Protein AF-A0AAV7P098-F1 (afdb_monomer_lite)

Foldseek 3Di:
DDDDDDDDDDDDDDDDDDDDDDDDDDDPDDDDPCPDDDDPDDDPDDDDDDDDADLPLCLLAPDDPDQLLVVLCLLCVVQFKDAFDQVFWFFFKAQADNFKFAFFDDPLLTGQWIKGAAAQFIEIEGRALVCLQDPNCLSNNVSLVCSRLVPVLFEEEEAPVNVNNCVSCVVVVNHYDHDDDDLRGQEYEEELQAQPCQVVLNVSRNVYHGYYYYHHCLVVCVVVPPDWQCAPRSSNSNCVSRRMGGGNHTDGGDMGGTDNSVCRLVRDHQSVVVSVLCVVLSPDPDPDDQDSCQLVNLVSLLNLLSHDPVPDPSSVSVNVSLVVSLVVDPQDDDDPVDHDDSRDSNVSSLSNLQSCVVPDVPCPPRDPEDEQPDPPDADLCCCLPPDLPDPGQWYWYDDQAAIEIEGSVVVNVDSDSPVVVVVVLVVLVVVCVVVVHDSRDPGHWYWYWDDDPPDDDDTDTDTDPDDDD

Structure (mmCIF, N/CA/C/O backbone):
data_AF-A0AAV7P098-F1
#
_entry.id   AF-A0AAV7P098-F1
#
loop_
_atom_site.group_PDB
_atom_site.id
_atom_site.type_symbol
_atom_site.label_atom_id
_atom_site.label_alt_id
_atom_site.label_comp_id
_atom_site.label_asym_id
_atom_site.label_entity_id
_atom_site.label_seq_id
_atom_site.pdbx_PDB_ins_code
_atom_site.Cartn_x
_atom_site.Cartn_y
_atom_site.Cartn_z
_atom_site.occupancy
_atom_site.B_iso_or_equiv
_atom_site.auth_seq_id
_atom_site.auth_comp_id
_atom_site.auth_asym_id
_atom_site.auth_atom_id
_atom_site.pdbx_PDB_model_num
ATOM 1 N N . MET A 1 1 ? -58.964 -26.001 -49.464 1.00 35.19 1 MET A N 1
ATOM 2 C CA . MET A 1 1 ? -58.446 -27.229 -50.106 1.00 35.19 1 MET A CA 1
ATOM 3 C C . MET A 1 1 ? -57.205 -27.634 -49.317 1.00 35.19 1 MET A C 1
ATOM 5 O O . MET A 1 1 ? -56.147 -27.099 -49.581 1.00 35.19 1 MET A O 1
ATOM 9 N N . ASP A 1 2 ? -57.292 -28.229 -48.131 1.00 25.94 2 ASP A N 1
ATOM 10 C CA . ASP A 1 2 ? -57.952 -29.467 -47.683 1.00 25.94 2 ASP A CA 1
ATOM 11 C C . ASP A 1 2 ? -57.042 -30.715 -47.809 1.00 25.94 2 ASP A C 1
ATOM 13 O O . ASP A 1 2 ? -56.507 -30.971 -48.884 1.00 25.94 2 ASP A O 1
ATOM 17 N N . LYS A 1 3 ? -56.972 -31.476 -46.693 1.00 26.67 3 LYS A N 1
ATOM 18 C CA . LYS A 1 3 ? -56.428 -32.849 -46.455 1.00 26.67 3 LYS A CA 1
ATOM 19 C C . LYS A 1 3 ? -54.899 -32.981 -46.203 1.00 26.67 3 LYS A C 1
ATOM 21 O O . LYS A 1 3 ? -54.112 -32.641 -47.070 1.00 26.67 3 LYS A O 1
ATOM 26 N N . ARG A 1 4 ? -54.349 -33.379 -45.024 1.00 22.95 4 ARG A N 1
ATOM 27 C CA . ARG A 1 4 ? -54.588 -34.521 -44.071 1.00 22.95 4 ARG A CA 1
ATOM 28 C C . ARG A 1 4 ? -54.627 -35.875 -44.808 1.00 22.95 4 ARG A C 1
ATOM 30 O O . ARG A 1 4 ? -55.299 -35.965 -45.814 1.00 22.95 4 ARG A O 1
ATOM 37 N N . ALA A 1 5 ? -54.048 -37.004 -44.393 1.00 25.39 5 ALA A N 1
ATOM 38 C CA . ALA A 1 5 ? -53.440 -37.510 -43.160 1.00 25.39 5 ALA A CA 1
ATOM 39 C C . ALA A 1 5 ? -52.842 -38.915 -43.459 1.00 25.39 5 ALA A C 1
ATOM 41 O O . ALA A 1 5 ? -53.202 -39.493 -44.479 1.00 25.39 5 ALA A O 1
ATOM 42 N N . SER A 1 6 ? -52.051 -39.500 -42.540 1.00 23.94 6 SER A N 1
ATOM 43 C CA . SER A 1 6 ? -52.050 -40.948 -42.173 1.00 23.94 6 SER A CA 1
ATOM 44 C C . SER A 1 6 ? -50.864 -41.248 -41.228 1.00 23.94 6 SER A C 1
ATOM 46 O O . SER A 1 6 ? -49.728 -41.299 -41.678 1.00 23.94 6 SER A O 1
ATOM 48 N N . LYS A 1 7 ? -50.998 -41.212 -39.890 1.00 23.92 7 LYS A N 1
ATOM 49 C CA . LYS A 1 7 ? -51.326 -42.328 -38.959 1.00 23.92 7 LYS A CA 1
ATOM 50 C C . LYS A 1 7 ? -50.634 -43.680 -39.249 1.00 23.92 7 LYS A C 1
ATOM 52 O O . LYS A 1 7 ? -51.023 -44.352 -40.193 1.00 23.92 7 LYS A O 1
ATOM 57 N N . LYS A 1 8 ? -49.801 -44.170 -38.312 1.00 23.88 8 LYS A N 1
ATOM 58 C CA . LYS A 1 8 ? -50.136 -45.259 -37.354 1.00 23.88 8 LYS A CA 1
ATOM 59 C C . LYS A 1 8 ? -48.941 -45.649 -36.458 1.00 23.88 8 LYS A C 1
ATOM 61 O O . LYS A 1 8 ? -47.838 -45.861 -36.937 1.00 23.88 8 LYS A O 1
ATOM 66 N N . VAL A 1 9 ? -49.237 -45.785 -35.165 1.00 25.20 9 VAL A N 1
ATOM 67 C CA . VAL A 1 9 ? -48.465 -46.473 -34.110 1.00 25.20 9 VAL A CA 1
ATOM 68 C C . VAL A 1 9 ? -48.969 -47.923 -34.020 1.00 25.20 9 VAL A C 1
ATOM 70 O O . VAL A 1 9 ? -50.155 -48.148 -34.294 1.00 25.20 9 VAL A O 1
ATOM 73 N N . PRO A 1 10 ? -48.129 -48.886 -33.595 1.00 24.39 10 PRO A N 1
ATOM 74 C CA . PRO A 1 10 ? -48.586 -49.804 -32.543 1.00 24.39 10 PRO A CA 1
ATOM 75 C C . PRO A 1 10 ? -47.535 -50.152 -31.457 1.00 24.39 10 PRO A C 1
ATOM 77 O O . PRO A 1 10 ? -46.373 -50.388 -31.765 1.00 24.39 10 PRO A O 1
ATOM 80 N N . TRP A 1 11 ? -48.016 -50.162 -30.199 1.00 21.64 11 TRP A N 1
ATOM 81 C CA . TRP A 1 11 ? -47.798 -51.087 -29.054 1.00 21.64 11 TRP A CA 1
ATOM 82 C C . TRP A 1 11 ? -46.575 -52.038 -29.099 1.00 21.64 11 TRP A C 1
ATOM 84 O O . TRP A 1 11 ? -46.383 -52.717 -30.094 1.00 21.64 11 TRP A O 1
ATOM 94 N N . GLY A 1 12 ? -45.733 -52.255 -28.080 1.00 21.30 12 GLY A N 1
ATOM 95 C CA . GLY A 1 12 ? -45.821 -52.077 -26.628 1.00 21.30 12 GLY A CA 1
ATOM 96 C C . GLY A 1 12 ? -45.568 -53.426 -25.928 1.00 21.30 12 GLY A C 1
ATOM 97 O O . GLY A 1 12 ? -46.419 -54.290 -26.045 1.00 21.30 12 GLY A O 1
ATOM 98 N N . THR A 1 13 ? -44.458 -53.596 -25.191 1.00 23.89 13 THR A N 1
ATOM 99 C CA . THR A 1 13 ? -44.285 -54.556 -24.067 1.00 23.89 13 THR A CA 1
ATOM 100 C C . THR A 1 13 ? -43.054 -54.156 -23.247 1.00 23.89 13 THR A C 1
ATOM 102 O O . THR A 1 13 ? -41.995 -53.896 -23.813 1.00 23.89 13 THR A O 1
ATOM 105 N N . GLY A 1 14 ? -43.209 -54.052 -21.924 1.00 21.95 14 GLY A N 1
ATOM 106 C CA . GLY A 1 14 ? -42.214 -53.478 -21.016 1.00 21.95 14 GLY A CA 1
ATOM 107 C C . GLY A 1 14 ? -41.149 -54.445 -20.510 1.00 21.95 14 GLY A C 1
ATOM 108 O O . GLY A 1 14 ? -41.253 -55.648 -20.703 1.00 21.95 14 GLY A O 1
ATOM 109 N N . THR A 1 15 ? -40.166 -53.910 -19.783 1.00 24.00 15 THR A N 1
ATOM 110 C CA . THR A 1 15 ? -39.679 -54.447 -18.498 1.00 24.00 15 THR A CA 1
ATOM 111 C C . THR A 1 15 ? -38.892 -53.344 -17.776 1.00 24.00 15 THR A C 1
ATOM 113 O O . THR A 1 15 ? -37.953 -52.778 -18.327 1.00 24.00 15 THR A O 1
ATOM 116 N N . LEU A 1 16 ? -39.286 -53.029 -16.541 1.00 23.70 16 LEU A N 1
ATOM 117 C CA . LEU A 1 16 ? -38.531 -52.204 -15.595 1.00 23.70 16 LEU A CA 1
ATOM 118 C C . LEU A 1 16 ? -37.360 -53.017 -15.030 1.00 23.70 16 LEU A C 1
ATOM 120 O O . LEU A 1 16 ? -37.592 -54.087 -14.472 1.00 23.70 16 LEU A O 1
ATOM 124 N N . ARG A 1 17 ? -36.136 -52.484 -15.094 1.00 23.56 17 ARG A N 1
ATOM 125 C CA . ARG A 1 17 ? -35.043 -52.763 -14.143 1.00 23.56 17 ARG A CA 1
ATOM 126 C C . ARG A 1 17 ? -34.084 -51.576 -14.147 1.00 23.56 17 ARG A C 1
ATOM 128 O O . ARG A 1 17 ? -33.613 -51.160 -15.199 1.00 23.56 17 ARG A O 1
ATOM 135 N N . GLY A 1 18 ? -33.882 -50.999 -12.966 1.00 23.70 18 GLY A N 1
ATOM 136 C CA . GLY A 1 18 ? -33.043 -49.826 -12.761 1.00 23.70 18 GLY A CA 1
ATOM 137 C C . GLY A 1 18 ? -31.551 -50.140 -12.774 1.00 23.70 18 GLY A C 1
ATOM 138 O O . GLY A 1 18 ? -31.154 -51.272 -12.521 1.00 23.70 18 GLY A O 1
ATOM 139 N N . ALA A 1 19 ? -30.758 -49.106 -13.040 1.00 22.58 19 ALA A N 1
ATOM 140 C CA . ALA A 1 19 ? -29.466 -48.821 -12.417 1.00 22.58 19 ALA A CA 1
ATOM 141 C C . ALA A 1 19 ? -28.888 -47.550 -13.065 1.00 22.58 19 ALA A C 1
ATOM 143 O O . ALA A 1 19 ? -28.659 -47.501 -14.269 1.00 22.58 19 ALA A O 1
ATOM 144 N N . THR A 1 20 ? -28.719 -46.519 -12.237 1.00 27.95 20 THR A N 1
ATOM 145 C CA . THR A 1 20 ? -27.642 -45.513 -12.256 1.00 27.95 20 THR A CA 1
ATOM 146 C C . THR A 1 20 ? -26.803 -45.388 -13.538 1.00 27.95 20 THR A C 1
ATOM 148 O O . THR A 1 20 ? -25.913 -46.202 -13.782 1.00 27.95 20 THR A O 1
ATOM 151 N N . GLN A 1 21 ? -26.980 -44.288 -14.275 1.00 25.98 21 GLN A N 1
ATOM 152 C CA . GLN A 1 21 ? -25.959 -43.756 -15.181 1.00 25.98 21 GLN A CA 1
ATOM 153 C C . GLN A 1 21 ? -25.504 -42.385 -14.682 1.00 25.98 21 GLN A C 1
ATOM 155 O O . GLN A 1 21 ? -26.246 -41.407 -14.733 1.00 25.98 21 GLN A O 1
ATOM 160 N N . GLY A 1 22 ? -24.264 -42.342 -14.192 1.00 24.34 22 GLY A N 1
ATOM 161 C CA . GLY A 1 22 ? -23.497 -41.112 -14.090 1.00 24.34 22 GLY A CA 1
ATOM 162 C C . GLY A 1 22 ? -23.136 -40.637 -15.493 1.00 24.34 22 GLY A C 1
ATOM 163 O O . GLY A 1 22 ? -22.565 -41.386 -16.285 1.00 24.34 22 GLY A O 1
ATOM 164 N N . HIS A 1 23 ? -23.475 -39.392 -15.806 1.00 25.80 23 HIS A N 1
ATOM 165 C CA . HIS A 1 23 ? -22.938 -38.722 -16.978 1.00 25.80 23 HIS A CA 1
ATOM 166 C C . HIS A 1 23 ? -21.562 -38.153 -16.640 1.00 25.80 23 HIS A C 1
ATOM 168 O O . HIS A 1 23 ? -21.429 -37.182 -15.901 1.00 25.80 23 HIS A O 1
ATOM 174 N N . GLN A 1 24 ? -20.538 -38.796 -17.203 1.00 23.33 24 GLN A N 1
ATOM 175 C CA . GLN A 1 24 ? -19.223 -38.209 -17.409 1.00 23.33 24 GLN A CA 1
ATOM 176 C C . GLN A 1 24 ? -19.376 -36.964 -18.287 1.00 23.33 24 GLN A C 1
ATOM 178 O O . GLN A 1 24 ? -19.696 -37.060 -19.471 1.00 23.33 24 GLN A O 1
ATOM 183 N N . GLN A 1 25 ? -19.120 -35.799 -17.703 1.00 24.72 25 GLN A N 1
ATOM 184 C CA . GLN A 1 25 ? -18.764 -34.603 -18.446 1.00 24.72 25 GLN A CA 1
ATOM 185 C C . GLN A 1 25 ? -17.234 -34.577 -18.495 1.00 24.72 25 GLN A C 1
ATOM 187 O O . GLN A 1 25 ? -16.566 -34.379 -17.484 1.00 24.72 25 GLN A O 1
ATOM 192 N N . THR 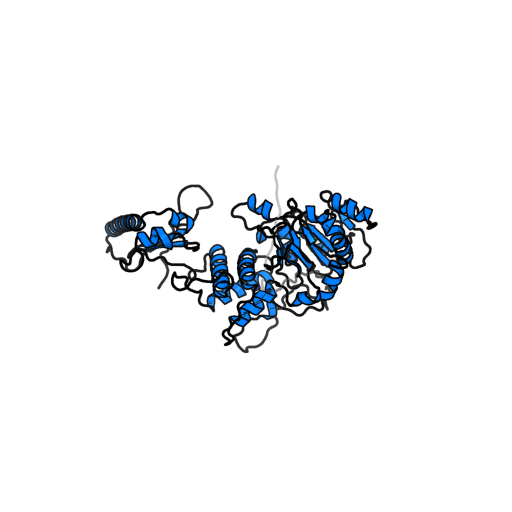A 1 26 ? -16.675 -34.877 -19.663 1.00 22.50 26 THR A N 1
ATOM 193 C CA . THR A 1 26 ? -15.240 -34.790 -19.946 1.00 22.50 26 THR A CA 1
ATOM 194 C C . THR A 1 26 ? -14.783 -33.339 -19.805 1.00 22.50 26 THR A C 1
ATOM 196 O O . THR A 1 26 ? -15.037 -32.518 -20.687 1.00 22.50 26 THR A O 1
ATOM 199 N N . SER A 1 27 ? -14.124 -33.021 -18.690 1.00 23.92 27 SER A N 1
ATOM 200 C CA . SER A 1 27 ? -13.354 -31.794 -18.521 1.00 23.92 27 SER A CA 1
ATOM 201 C C . SER A 1 27 ? -12.023 -31.941 -19.258 1.00 23.92 27 SER A C 1
ATOM 203 O O . SER A 1 27 ? -11.227 -32.841 -18.998 1.00 23.92 27 SER A O 1
ATOM 205 N N . ILE A 1 28 ? -11.770 -31.040 -20.204 1.00 24.34 28 ILE A N 1
ATOM 206 C CA . ILE A 1 28 ? -10.429 -30.810 -20.740 1.00 24.34 28 ILE A CA 1
ATOM 207 C C . ILE A 1 28 ? -9.754 -29.846 -19.760 1.00 24.34 28 ILE A C 1
ATOM 209 O O . ILE A 1 28 ? -9.744 -28.635 -19.957 1.00 24.34 28 ILE A O 1
ATOM 213 N N . LEU A 1 29 ? -9.250 -30.390 -18.653 1.00 24.09 29 LEU A N 1
ATOM 214 C CA . LEU A 1 29 ? -8.223 -29.750 -17.837 1.00 24.09 29 LEU A CA 1
ATOM 215 C C . LEU A 1 29 ? -6.900 -30.399 -18.235 1.00 24.09 29 LEU A C 1
ATOM 217 O O . LEU A 1 29 ? -6.582 -31.511 -17.820 1.00 24.09 29 LEU A O 1
ATOM 221 N N . GLY A 1 30 ? -6.157 -29.715 -19.106 1.00 23.12 30 GLY A N 1
ATOM 222 C CA . GLY A 1 30 ? -4.751 -30.024 -19.324 1.00 23.12 30 GLY A CA 1
ATOM 223 C C . GLY A 1 30 ? -4.017 -29.864 -17.998 1.00 23.12 30 GLY A C 1
ATOM 224 O O . GLY A 1 30 ? -4.078 -28.802 -17.384 1.00 23.12 30 GLY A O 1
ATOM 225 N N . ALA A 1 31 ? -3.393 -30.947 -17.546 1.00 23.06 31 ALA A N 1
ATOM 226 C CA . ALA A 1 31 ? -2.604 -31.005 -16.330 1.00 23.06 31 ALA A CA 1
ATOM 227 C C . ALA A 1 31 ? -1.463 -29.975 -16.385 1.00 23.06 31 ALA A C 1
ATOM 229 O O . ALA A 1 31 ? -0.585 -30.059 -17.244 1.00 23.06 31 ALA A O 1
ATOM 230 N N . TRP A 1 32 ? -1.487 -29.010 -15.468 1.00 25.36 32 TRP A N 1
ATOM 231 C CA . TRP A 1 32 ? -0.362 -28.124 -15.194 1.00 25.36 32 TRP A CA 1
ATOM 232 C C . TRP A 1 32 ? 0.477 -28.771 -14.093 1.00 25.36 32 TRP A C 1
ATOM 234 O O . TRP A 1 32 ? 0.004 -28.975 -12.977 1.00 25.36 32 TRP A O 1
ATOM 244 N N . ASP A 1 33 ? 1.711 -29.141 -14.425 1.00 24.59 33 ASP A N 1
ATOM 245 C CA . ASP A 1 33 ? 2.690 -29.658 -13.469 1.00 24.59 33 ASP A CA 1
ATOM 246 C C . ASP A 1 33 ? 3.272 -28.484 -12.662 1.00 24.59 33 ASP A C 1
ATOM 248 O O . ASP A 1 33 ? 4.293 -27.897 -13.015 1.00 24.59 33 ASP A O 1
ATOM 252 N N . CYS A 1 34 ? 2.568 -28.096 -11.597 1.00 26.19 34 CYS A N 1
ATOM 253 C CA . CYS A 1 34 ? 2.980 -27.071 -10.631 1.00 26.19 34 CYS A CA 1
ATOM 254 C C . CYS A 1 34 ? 3.755 -27.684 -9.451 1.00 26.19 34 CYS A C 1
ATOM 256 O O . CYS A 1 34 ? 3.525 -27.343 -8.289 1.00 26.19 34 CYS A O 1
ATOM 258 N N . ARG A 1 35 ? 4.682 -28.614 -9.711 1.00 23.52 35 ARG A N 1
ATOM 259 C CA . ARG A 1 35 ? 5.576 -29.133 -8.665 1.00 23.52 35 ARG A CA 1
ATOM 260 C C . ARG A 1 35 ? 6.690 -28.133 -8.381 1.00 23.52 35 ARG A C 1
ATOM 262 O O . ARG A 1 35 ? 7.786 -28.202 -8.927 1.00 23.52 35 ARG A O 1
ATOM 269 N N . GLY A 1 36 ? 6.376 -27.212 -7.481 1.00 25.81 36 GLY A N 1
ATOM 270 C CA . GLY A 1 36 ? 7.299 -26.256 -6.892 1.00 25.81 36 GLY A CA 1
ATOM 271 C C . GLY A 1 36 ? 6.813 -24.832 -7.112 1.00 25.81 36 GLY A C 1
ATOM 272 O O . GLY A 1 36 ? 6.583 -24.437 -8.248 1.00 25.81 36 GLY A O 1
ATOM 273 N N . TRP A 1 37 ? 6.772 -24.056 -6.028 1.00 27.06 37 TRP A N 1
ATOM 274 C CA . TRP A 1 37 ? 6.439 -22.625 -5.949 1.00 27.06 37 TRP A CA 1
ATOM 275 C C . TRP A 1 37 ? 4.933 -22.335 -5.833 1.00 27.06 37 TRP A C 1
ATOM 277 O O . TRP A 1 37 ? 4.161 -22.442 -6.779 1.00 27.06 37 TRP A O 1
ATOM 287 N N . ALA A 1 38 ? 4.546 -21.987 -4.602 1.00 25.62 38 ALA A N 1
ATOM 288 C CA . ALA A 1 38 ? 3.180 -21.811 -4.130 1.00 25.62 38 ALA A CA 1
ATOM 289 C C . ALA A 1 38 ? 2.437 -20.688 -4.873 1.00 25.62 38 ALA A C 1
ATOM 291 O O . ALA A 1 38 ? 2.670 -19.502 -4.643 1.00 25.62 38 ALA A O 1
ATOM 292 N N . VAL A 1 39 ? 1.500 -21.087 -5.729 1.00 29.73 39 VAL A N 1
ATOM 293 C CA . VAL A 1 39 ? 0.233 -20.370 -5.897 1.00 29.73 39 VAL A CA 1
ATOM 294 C C . VAL A 1 39 ? -0.590 -20.662 -4.637 1.00 29.73 39 VAL A C 1
ATOM 296 O O . VAL A 1 39 ? -0.458 -21.742 -4.066 1.00 29.73 39 VAL A O 1
ATOM 299 N N . GLU A 1 40 ? -1.365 -19.694 -4.152 1.00 34.31 40 GLU A N 1
ATOM 300 C CA . GLU A 1 40 ? -2.152 -19.775 -2.911 1.00 34.31 40 GLU A CA 1
ATOM 301 C C . GLU A 1 40 ? -3.333 -20.769 -3.051 1.00 34.31 40 GLU A C 1
ATOM 303 O O . GLU A 1 40 ? -4.498 -20.388 -2.990 1.00 34.31 40 GLU A O 1
ATOM 308 N N . GLU A 1 41 ? -3.040 -22.054 -3.268 1.00 28.78 41 GLU A N 1
ATOM 309 C CA . GLU A 1 41 ? -3.990 -23.161 -3.161 1.00 28.78 41 GLU A CA 1
ATOM 310 C C . GLU A 1 41 ? -3.849 -23.806 -1.778 1.00 28.78 41 GLU A C 1
ATOM 312 O O . GLU A 1 41 ? -2.839 -24.418 -1.430 1.00 28.78 41 GLU A O 1
ATOM 317 N N . MET A 1 42 ? -4.886 -23.624 -0.959 1.00 30.95 42 MET A N 1
ATOM 318 C CA . MET A 1 42 ? -5.075 -24.357 0.286 1.00 30.95 42 MET A CA 1
ATOM 319 C C . MET A 1 42 ? -5.539 -25.779 -0.050 1.00 30.95 42 MET A C 1
ATOM 321 O O . MET A 1 42 ? -6.729 -26.001 -0.268 1.00 30.95 42 MET A O 1
ATOM 325 N N . GLU A 1 43 ? -4.633 -26.755 -0.056 1.00 24.47 43 GLU A N 1
ATOM 326 C CA . GLU A 1 43 ? -5.049 -28.145 0.129 1.00 24.47 43 GLU A CA 1
ATOM 327 C C . GLU A 1 43 ? -5.397 -28.353 1.608 1.00 24.47 43 GLU A C 1
ATOM 329 O O . GLU A 1 43 ? -4.555 -28.209 2.499 1.00 24.47 43 GLU A O 1
ATOM 334 N N . ALA A 1 44 ? -6.664 -28.674 1.875 1.00 27.39 44 ALA A N 1
ATOM 335 C CA . ALA A 1 44 ? -7.133 -29.127 3.177 1.00 27.39 44 ALA A CA 1
ATOM 336 C C . ALA A 1 44 ? -6.535 -30.514 3.474 1.00 27.39 44 ALA A C 1
ATOM 338 O O . ALA A 1 44 ? -7.154 -31.548 3.232 1.00 27.39 44 ALA A O 1
ATOM 339 N N . GLY A 1 45 ? -5.298 -30.531 3.966 1.00 23.92 45 GLY A N 1
ATOM 340 C CA . GLY A 1 45 ? -4.660 -31.726 4.499 1.00 23.92 45 GLY A CA 1
ATOM 341 C C . GLY A 1 45 ? -5.305 -32.108 5.827 1.00 23.92 45 GLY A C 1
ATOM 342 O O . GLY A 1 45 ? -5.241 -31.356 6.796 1.00 23.92 45 GLY A O 1
ATOM 343 N N . SER A 1 46 ? -5.927 -33.283 5.872 1.00 28.61 46 SER A N 1
ATOM 344 C CA . SER A 1 46 ? -6.437 -33.898 7.094 1.00 28.61 46 SER A CA 1
ATOM 345 C C . SER A 1 46 ? -5.296 -34.117 8.093 1.00 28.61 46 SER A C 1
ATOM 347 O O . SER A 1 46 ? -4.479 -35.022 7.911 1.00 28.61 46 SER A O 1
ATOM 349 N N . THR A 1 47 ? -5.244 -33.321 9.159 1.00 26.56 47 THR A N 1
ATOM 350 C CA . THR A 1 47 ? -4.424 -33.620 10.336 1.00 26.56 47 THR A CA 1
ATOM 351 C C . THR A 1 47 ? -5.317 -34.103 11.464 1.00 26.56 47 THR A C 1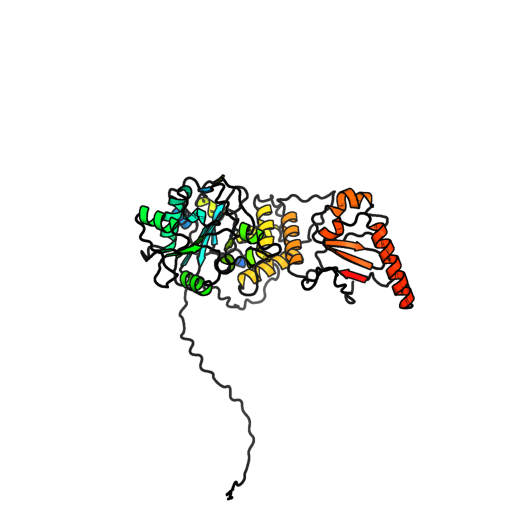
ATOM 353 O O . THR A 1 47 ? -6.230 -33.413 11.909 1.00 26.56 47 THR A O 1
ATOM 356 N N . THR A 1 48 ? -5.025 -35.332 11.864 1.00 26.20 48 THR A N 1
ATOM 357 C CA . THR A 1 48 ? -5.536 -36.085 13.005 1.00 26.20 48 THR A CA 1
ATOM 358 C C . THR A 1 48 ? -5.588 -35.274 14.298 1.00 26.20 48 THR A C 1
ATOM 360 O O . THR A 1 48 ? -4.677 -34.500 14.589 1.00 26.20 48 THR A O 1
ATOM 363 N N . GLU A 1 49 ? -6.647 -35.529 15.065 1.00 32.88 49 GLU A N 1
ATOM 364 C CA . GLU A 1 49 ? -6.942 -35.040 16.413 1.00 32.88 49 GLU A CA 1
ATOM 365 C C . GLU A 1 49 ? -5.699 -34.934 17.315 1.00 32.88 49 GLU A C 1
ATOM 367 O O . GLU A 1 49 ? -4.988 -35.913 17.548 1.00 32.88 49 GLU A O 1
ATOM 372 N N . GLY A 1 50 ? -5.455 -33.730 17.845 1.00 25.80 50 GLY A N 1
ATOM 373 C CA . GLY A 1 50 ? -4.396 -33.462 18.817 1.00 25.80 50 GLY A CA 1
ATOM 374 C C . GLY A 1 50 ? -4.220 -31.971 19.128 1.00 25.80 50 GLY A C 1
ATOM 375 O O . GLY A 1 50 ? -3.536 -31.263 18.400 1.00 25.80 50 GLY A O 1
ATOM 376 N N . SER A 1 51 ? -4.809 -31.535 20.248 1.00 26.64 51 SER A N 1
ATOM 377 C CA . SER A 1 51 ? -4.712 -30.223 20.926 1.00 26.64 51 SER A CA 1
ATOM 378 C C . SER A 1 51 ? -5.327 -28.993 20.235 1.00 26.64 51 SER A C 1
ATOM 380 O O . SER A 1 51 ? -4.658 -28.215 19.556 1.00 26.64 51 SER A O 1
ATOM 382 N N . GLU A 1 52 ? -6.603 -28.746 20.534 1.00 35.56 52 GLU A N 1
ATOM 383 C CA . GLU A 1 52 ? -7.227 -27.422 20.482 1.00 35.56 52 GLU A CA 1
ATOM 384 C C . GLU A 1 52 ? -6.692 -26.556 21.639 1.00 35.56 52 GLU A C 1
ATOM 386 O O . GLU A 1 52 ? -7.128 -26.686 22.779 1.00 35.56 52 GLU A O 1
ATOM 391 N N . SER A 1 53 ? -5.673 -25.731 21.384 1.00 34.75 53 SER A N 1
ATOM 392 C CA . SER A 1 53 ? -5.347 -24.500 22.144 1.00 34.75 53 SER A CA 1
ATOM 393 C C . SER A 1 53 ? -4.041 -23.894 21.624 1.00 34.75 53 SER A C 1
ATOM 395 O O . SER A 1 53 ? -2.978 -23.954 22.236 1.00 34.75 53 SER A O 1
ATOM 397 N N . GLY A 1 54 ? -4.115 -23.287 20.447 1.00 38.62 54 GLY A N 1
ATOM 398 C CA . GLY A 1 54 ? -3.033 -22.467 19.925 1.00 38.62 54 GLY A CA 1
ATOM 399 C C . GLY A 1 54 ? -3.534 -21.707 18.717 1.00 38.62 54 GLY A C 1
ATOM 400 O O . GLY A 1 54 ? -3.724 -22.302 17.661 1.00 38.62 54 GLY A O 1
ATOM 401 N N . LEU A 1 55 ? -3.774 -20.400 18.866 1.00 50.56 55 LEU A N 1
ATOM 402 C CA . LEU A 1 55 ? -3.982 -19.499 17.730 1.00 50.56 55 LEU A CA 1
ATOM 403 C C . LEU A 1 55 ? -2.868 -19.770 16.711 1.00 50.56 55 LEU A C 1
ATOM 405 O O . LEU A 1 55 ? -1.696 -19.502 16.983 1.00 50.56 55 LEU A O 1
ATOM 409 N N . CYS A 1 56 ? -3.215 -20.379 15.575 1.00 48.03 56 CYS A N 1
ATOM 410 C CA . CYS A 1 56 ? -2.236 -20.886 14.620 1.00 48.03 56 CYS A CA 1
ATOM 411 C C . CYS A 1 56 ? -1.496 -19.714 13.953 1.00 48.03 56 CYS A C 1
ATOM 413 O O . CYS A 1 56 ? -1.913 -19.185 12.923 1.00 48.03 56 CYS A O 1
ATOM 415 N N . CYS A 1 57 ? -0.384 -19.289 14.562 1.00 55.72 57 CYS A N 1
ATOM 416 C CA . CYS A 1 57 ? 0.466 -18.189 14.094 1.00 55.72 57 CYS A CA 1
ATOM 417 C C . CYS A 1 57 ? 1.126 -18.482 12.733 1.00 55.72 57 CYS A C 1
ATOM 419 O O . CYS A 1 57 ? 1.627 -17.568 12.079 1.00 55.72 57 CYS A O 1
ATOM 421 N N . THR A 1 58 ? 1.104 -19.739 12.279 1.00 55.47 58 THR A N 1
ATOM 422 C CA . THR A 1 58 ? 1.726 -20.207 11.032 1.00 55.47 58 THR A CA 1
ATOM 423 C C . THR A 1 58 ? 1.182 -19.498 9.785 1.00 55.47 58 THR A C 1
ATOM 425 O O . THR A 1 58 ? 1.918 -19.310 8.823 1.00 55.47 58 THR A O 1
ATOM 428 N N . ILE A 1 59 ? -0.076 -19.035 9.804 1.00 60.12 59 ILE A N 1
ATOM 429 C CA . ILE A 1 59 ? -0.700 -18.300 8.681 1.00 60.12 59 ILE A CA 1
ATOM 430 C C . ILE A 1 59 ? -0.165 -16.854 8.568 1.00 60.12 59 ILE A C 1
ATOM 432 O O . ILE A 1 59 ? -0.195 -16.238 7.497 1.00 60.12 59 ILE A O 1
ATOM 436 N N . LEU A 1 60 ? 0.342 -16.288 9.669 1.00 65.75 60 LEU A N 1
ATOM 437 C CA . LEU A 1 60 ? 0.839 -14.910 9.710 1.00 65.75 60 LEU A CA 1
ATOM 438 C C . LEU A 1 60 ? 2.303 -14.796 9.292 1.00 65.75 60 LEU A C 1
ATOM 440 O O . LEU A 1 60 ? 2.693 -13.793 8.696 1.00 65.75 60 LEU A O 1
ATOM 444 N N . VAL A 1 61 ? 3.113 -15.807 9.600 1.00 69.44 61 VAL A N 1
ATOM 445 C CA . VAL A 1 61 ? 4.546 -15.807 9.306 1.00 69.44 61 VAL A CA 1
ATOM 446 C C . VAL A 1 61 ? 4.923 -17.156 8.707 1.00 69.44 61 VAL A C 1
ATOM 448 O O . VAL A 1 61 ? 4.985 -18.162 9.409 1.00 69.44 61 VAL A O 1
ATOM 451 N N . GLN A 1 62 ? 5.214 -17.163 7.407 1.00 67.06 62 GLN A N 1
ATOM 452 C CA . GLN A 1 62 ? 5.698 -18.338 6.690 1.00 67.06 62 GLN A CA 1
ATOM 453 C C . GLN A 1 62 ? 7.134 -18.102 6.224 1.00 67.06 62 GLN A C 1
ATOM 455 O O . GLN A 1 62 ? 7.468 -17.024 5.733 1.00 67.06 62 GLN A O 1
ATOM 460 N N . ARG A 1 63 ? 7.995 -19.116 6.359 1.00 65.00 63 ARG A N 1
ATOM 4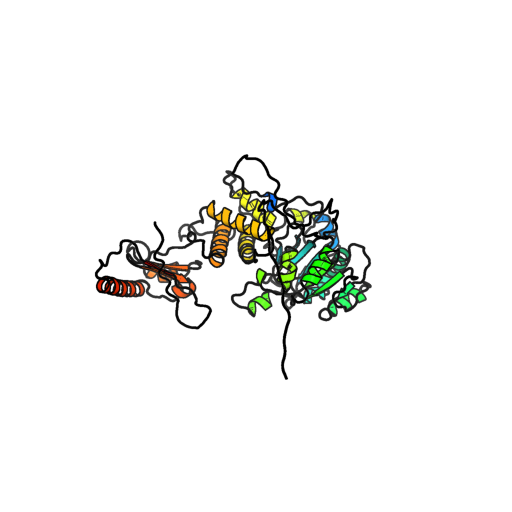61 C CA . ARG A 1 63 ? 9.335 -19.067 5.767 1.00 65.00 63 ARG A CA 1
ATOM 462 C C . ARG A 1 63 ? 9.213 -19.191 4.252 1.00 65.00 63 ARG A C 1
ATOM 464 O O . ARG A 1 63 ? 8.758 -20.213 3.749 1.00 65.00 63 ARG A O 1
ATOM 471 N N . HIS A 1 64 ? 9.658 -18.164 3.548 1.00 71.88 64 HIS A N 1
ATOM 472 C CA . HIS A 1 64 ? 9.863 -18.169 2.106 1.00 71.88 64 HIS A CA 1
ATOM 473 C C . HIS A 1 64 ? 11.367 -18.121 1.811 1.00 71.88 64 HIS A C 1
ATOM 475 O O . HIS A 1 64 ? 12.138 -17.570 2.593 1.00 71.88 64 HIS A O 1
ATOM 481 N N . GLY A 1 65 ? 11.795 -18.667 0.672 1.00 75.00 65 GLY A N 1
ATOM 482 C CA . GLY A 1 65 ? 13.198 -18.619 0.231 1.00 75.00 65 GLY A CA 1
ATOM 483 C C . GLY A 1 65 ? 13.666 -17.249 -0.281 1.00 75.00 65 GLY A C 1
ATOM 484 O O . GLY A 1 65 ? 14.749 -17.161 -0.847 1.00 75.00 65 GLY A O 1
ATOM 485 N N . ILE A 1 66 ? 12.844 -16.203 -0.141 1.00 84.81 66 ILE A N 1
ATOM 486 C CA . ILE A 1 66 ? 13.151 -14.839 -0.594 1.00 84.81 66 ILE A CA 1
ATOM 487 C C . ILE A 1 66 ? 14.029 -14.122 0.431 1.00 84.81 66 ILE A C 1
ATOM 489 O O . ILE A 1 66 ? 13.725 -14.124 1.627 1.00 84.81 66 ILE A O 1
ATOM 493 N N . ASP A 1 67 ? 15.076 -13.470 -0.067 1.00 89.50 67 ASP A N 1
ATOM 494 C CA . ASP A 1 67 ? 16.004 -12.656 0.709 1.00 89.50 67 ASP A CA 1
ATOM 495 C C . ASP A 1 67 ? 15.664 -11.162 0.576 1.00 89.50 67 ASP A C 1
ATOM 497 O O . ASP A 1 67 ? 16.200 -10.442 -0.270 1.00 89.50 67 ASP A O 1
ATOM 501 N N . PHE A 1 68 ? 14.785 -10.681 1.459 1.00 90.56 68 PHE A N 1
ATOM 502 C CA . PHE A 1 68 ? 14.417 -9.264 1.496 1.00 90.56 68 PHE A CA 1
ATOM 503 C C . PHE A 1 68 ? 15.587 -8.336 1.846 1.00 90.56 68 PHE A C 1
ATOM 505 O O . PHE A 1 68 ? 15.534 -7.149 1.526 1.00 90.56 68 PHE A O 1
ATOM 512 N N . ILE A 1 69 ? 16.647 -8.842 2.489 1.00 91.88 69 ILE A N 1
ATOM 513 C CA . ILE A 1 69 ? 17.844 -8.041 2.768 1.00 91.88 69 ILE A CA 1
ATOM 514 C C . ILE A 1 69 ? 18.529 -7.729 1.439 1.00 91.88 69 ILE A C 1
ATOM 516 O O . ILE A 1 69 ? 18.863 -6.576 1.163 1.00 91.88 69 ILE A O 1
ATOM 520 N N . GLN A 1 70 ? 18.711 -8.743 0.592 1.00 93.88 70 GLN A N 1
ATOM 521 C CA . GLN A 1 70 ? 19.298 -8.546 -0.727 1.00 93.88 70 GLN A CA 1
ATOM 522 C C . GLN A 1 70 ? 18.423 -7.652 -1.615 1.00 93.88 70 GLN A C 1
ATOM 524 O O . GLN A 1 70 ? 18.953 -6.784 -2.310 1.00 93.88 70 GLN A O 1
ATOM 529 N N . ASP A 1 71 ? 17.100 -7.796 -1.544 1.00 95.25 71 ASP A N 1
ATOM 530 C CA . ASP A 1 71 ? 16.178 -6.936 -2.290 1.00 95.25 71 ASP A CA 1
ATOM 531 C C . ASP A 1 71 ? 16.281 -5.471 -1.878 1.00 95.25 71 ASP A C 1
ATOM 533 O O . ASP A 1 71 ? 16.393 -4.594 -2.735 1.00 95.25 71 ASP A O 1
ATOM 537 N N . LEU A 1 72 ? 16.313 -5.188 -0.574 1.00 94.94 72 LEU A N 1
ATOM 538 C CA . LEU A 1 72 ? 16.502 -3.825 -0.084 1.00 94.94 72 LEU A CA 1
ATOM 539 C C . LEU A 1 72 ? 17.874 -3.268 -0.449 1.00 94.94 72 LEU A C 1
ATOM 541 O O . LEU A 1 72 ? 17.958 -2.096 -0.808 1.00 94.94 72 LEU A O 1
ATOM 545 N N . ARG A 1 73 ? 18.937 -4.084 -0.426 1.00 95.62 73 ARG A N 1
ATOM 546 C CA . ARG A 1 73 ? 20.257 -3.659 -0.921 1.00 95.62 73 ARG A CA 1
ATOM 547 C C . ARG A 1 73 ? 20.191 -3.237 -2.379 1.00 95.62 73 ARG A C 1
ATOM 549 O O . ARG A 1 73 ? 20.776 -2.219 -2.724 1.00 95.62 73 ARG A O 1
ATOM 556 N N . SER A 1 74 ? 19.480 -3.986 -3.219 1.00 96.75 74 SER A N 1
ATOM 557 C CA . SER A 1 74 ? 19.295 -3.636 -4.627 1.00 96.75 74 SER A CA 1
ATOM 558 C C . SER A 1 74 ? 18.440 -2.381 -4.804 1.00 96.75 74 SER A C 1
ATOM 560 O O . SER A 1 74 ? 18.833 -1.489 -5.546 1.00 96.75 74 SER A O 1
ATOM 562 N N . LEU A 1 75 ? 17.308 -2.275 -4.103 1.00 97.44 75 LEU A N 1
ATOM 563 C CA . LEU A 1 75 ? 16.384 -1.139 -4.209 1.00 97.44 75 LEU A CA 1
ATOM 564 C C . LEU A 1 75 ? 16.994 0.170 -3.681 1.00 97.44 75 LEU A C 1
ATOM 566 O O . LEU A 1 75 ? 16.799 1.232 -4.271 1.00 97.44 75 LEU A O 1
ATOM 570 N N . LEU A 1 76 ? 17.760 0.106 -2.592 1.00 96.75 76 LEU A N 1
ATOM 571 C CA . LEU A 1 76 ? 18.318 1.271 -1.896 1.00 96.75 76 LEU A CA 1
ATOM 572 C C . LEU A 1 76 ? 19.803 1.519 -2.218 1.00 96.75 76 LEU A C 1
ATOM 574 O O . LEU A 1 76 ? 20.424 2.392 -1.611 1.00 96.75 76 LEU A O 1
ATOM 578 N N . ALA A 1 77 ? 20.384 0.797 -3.183 1.00 96.81 77 ALA A N 1
ATOM 579 C CA . ALA A 1 77 ? 21.774 0.977 -3.597 1.00 96.81 77 ALA A CA 1
ATOM 580 C C . ALA A 1 77 ? 22.061 2.438 -3.990 1.00 96.81 77 ALA A C 1
ATOM 582 O O . ALA A 1 77 ? 21.477 2.970 -4.933 1.00 96.81 77 ALA A O 1
ATOM 583 N N . GLY A 1 78 ? 22.971 3.098 -3.268 1.00 95.62 78 GLY A N 1
ATOM 584 C CA . GLY A 1 78 ? 23.345 4.492 -3.537 1.00 95.62 78 GLY A CA 1
ATOM 585 C C . GLY A 1 78 ? 22.263 5.531 -3.208 1.00 95.62 78 GLY A C 1
ATOM 586 O O . GLY A 1 78 ? 22.439 6.704 -3.528 1.00 95.62 78 GLY A O 1
ATOM 587 N N . VAL A 1 79 ? 21.159 5.133 -2.570 1.00 96.19 79 VAL A N 1
ATOM 588 C CA . VAL A 1 79 ? 20.145 6.057 -2.051 1.00 96.19 79 VAL A CA 1
ATOM 589 C C . VAL A 1 79 ? 20.620 6.559 -0.690 1.00 96.19 79 VAL A C 1
ATOM 591 O O . VAL A 1 79 ? 20.836 5.762 0.218 1.00 96.19 79 VAL A O 1
ATOM 594 N N . THR A 1 80 ? 20.801 7.872 -0.534 1.00 92.38 80 THR A N 1
ATOM 595 C CA . THR A 1 80 ? 21.214 8.480 0.748 1.00 92.38 80 THR A CA 1
ATOM 596 C C . THR A 1 80 ? 20.033 9.033 1.534 1.00 92.38 80 THR A C 1
ATOM 598 O O . THR A 1 80 ? 20.010 8.964 2.763 1.00 92.38 80 THR A O 1
ATOM 601 N N . ASP A 1 81 ? 19.053 9.571 0.813 1.00 92.62 81 ASP A N 1
ATOM 602 C CA . ASP A 1 81 ? 17.908 10.291 1.343 1.00 92.62 81 ASP A CA 1
ATOM 603 C C . ASP A 1 81 ? 16.696 10.049 0.447 1.00 92.62 81 ASP A C 1
ATOM 605 O O . ASP A 1 81 ? 16.802 9.996 -0.778 1.00 92.62 81 ASP A O 1
ATOM 609 N N . LEU A 1 82 ? 15.534 9.930 1.075 1.00 92.44 82 LEU A N 1
ATOM 610 C CA . LEU A 1 82 ? 14.239 9.857 0.419 1.00 92.44 82 LEU A CA 1
ATOM 611 C C . LEU A 1 82 ? 13.505 11.159 0.731 1.00 92.44 82 LEU A C 1
ATOM 613 O O . LEU A 1 82 ? 12.839 11.282 1.761 1.00 92.44 82 LEU A O 1
ATOM 617 N N . HIS A 1 83 ? 13.701 12.166 -0.120 1.00 92.06 83 HIS A N 1
ATOM 618 C CA . HIS A 1 83 ? 13.075 13.472 0.062 1.00 92.06 83 HIS A CA 1
ATOM 619 C C . HIS A 1 83 ? 11.669 13.494 -0.539 1.00 92.06 83 HIS A C 1
ATOM 621 O O . HIS A 1 83 ? 11.453 13.111 -1.690 1.00 92.06 83 HIS A O 1
ATOM 627 N N . ILE A 1 84 ? 10.720 13.957 0.268 1.00 88.12 84 ILE A N 1
ATOM 628 C CA . ILE A 1 84 ? 9.318 14.134 -0.080 1.00 88.12 84 ILE A CA 1
ATOM 629 C C . ILE A 1 84 ? 9.023 15.629 -0.092 1.00 88.12 84 ILE A C 1
ATOM 631 O O . ILE A 1 84 ? 9.062 16.293 0.946 1.00 88.12 84 ILE A O 1
ATOM 635 N N . GLU A 1 85 ? 8.684 16.134 -1.272 1.00 85.56 85 GLU A N 1
ATOM 636 C CA . GLU A 1 85 ? 8.312 17.529 -1.486 1.00 85.56 85 GLU A CA 1
ATOM 637 C C . GLU A 1 85 ? 6.933 17.841 -0.880 1.00 85.56 85 GLU A C 1
ATOM 639 O O . GLU A 1 85 ? 6.039 16.991 -0.845 1.00 85.56 85 GLU A O 1
ATOM 644 N N . ASN A 1 86 ? 6.719 19.095 -0.469 1.00 81.88 86 ASN A N 1
ATOM 645 C CA . ASN A 1 86 ? 5.448 19.548 0.115 1.00 81.88 86 ASN A CA 1
ATOM 646 C C . ASN A 1 86 ? 4.245 19.375 -0.820 1.00 81.88 86 ASN A C 1
ATOM 648 O O . ASN A 1 86 ? 3.122 19.238 -0.350 1.00 81.88 86 ASN A O 1
ATOM 652 N N . GLU A 1 87 ? 4.459 19.376 -2.134 1.00 82.25 87 GLU A N 1
ATOM 653 C CA . GLU A 1 87 ? 3.387 19.164 -3.109 1.00 82.25 87 GLU A CA 1
ATOM 654 C C . GLU A 1 87 ? 3.231 17.694 -3.542 1.00 82.25 87 GLU A C 1
ATOM 656 O O . GLU A 1 87 ? 2.430 17.385 -4.425 1.00 82.25 87 GLU A O 1
ATOM 661 N N . ALA A 1 88 ? 4.015 16.786 -2.956 1.00 86.88 88 ALA A N 1
ATOM 662 C CA . ALA A 1 88 ? 4.025 15.357 -3.257 1.00 86.88 88 ALA A CA 1
ATOM 663 C C . ALA A 1 88 ? 3.736 14.512 -2.004 1.00 86.88 88 ALA A C 1
ATOM 665 O O . ALA A 1 88 ? 4.287 13.423 -1.843 1.00 86.88 88 ALA A O 1
ATOM 666 N N . VAL A 1 89 ? 2.875 15.027 -1.116 1.00 91.56 89 VAL A N 1
ATOM 667 C CA . VAL A 1 89 ? 2.513 14.412 0.171 1.00 91.56 89 VAL A CA 1
ATOM 668 C C . VAL A 1 89 ? 2.007 12.974 -0.036 1.00 91.56 89 VAL A C 1
ATOM 670 O O . VAL A 1 89 ? 0.939 12.782 -0.624 1.00 91.56 89 VAL A O 1
ATOM 673 N N . PRO A 1 90 ? 2.728 11.949 0.446 1.00 94.44 90 PRO A N 1
ATOM 674 C CA . PRO A 1 90 ? 2.397 10.564 0.178 1.00 94.44 90 PRO A CA 1
ATOM 675 C C . PRO A 1 90 ? 1.251 10.076 1.045 1.00 94.44 90 PRO A C 1
ATOM 677 O O . PRO A 1 90 ? 1.056 10.523 2.175 1.00 94.44 90 PRO A O 1
ATOM 680 N N . SER A 1 91 ? 0.530 9.085 0.531 1.00 96.88 91 SER A N 1
ATOM 681 C CA . SER A 1 91 ? -0.344 8.264 1.371 1.00 96.88 91 SER A CA 1
ATOM 682 C C . SER A 1 91 ? 0.464 7.276 2.219 1.00 96.88 91 SER A C 1
ATOM 684 O O . SER A 1 91 ? 1.590 6.916 1.875 1.00 96.88 91 SER A O 1
ATOM 686 N N . GLN A 1 92 ? -0.125 6.795 3.308 1.00 96.88 92 GLN A N 1
ATOM 687 C CA . GLN A 1 92 ? 0.415 5.677 4.080 1.00 96.88 92 GLN A CA 1
ATOM 688 C C . GLN A 1 92 ? 0.125 4.342 3.384 1.00 96.88 92 GLN A C 1
ATOM 690 O O . GLN A 1 92 ? -0.854 4.218 2.647 1.00 96.88 92 GLN A O 1
ATOM 695 N N . LEU A 1 93 ? 0.951 3.334 3.650 1.00 97.88 93 LEU A N 1
ATOM 696 C CA . LEU A 1 93 ? 0.768 1.960 3.192 1.00 97.88 93 LEU A CA 1
ATOM 697 C C . LEU A 1 93 ? 0.405 1.032 4.351 1.00 97.88 93 LEU A C 1
ATOM 699 O O . LEU A 1 93 ? 0.993 1.101 5.433 1.00 97.88 93 LEU A O 1
ATOM 703 N N . LEU A 1 94 ? -0.515 0.114 4.073 1.00 97.56 94 LEU A N 1
ATOM 704 C CA . LEU A 1 94 ? -0.699 -1.124 4.819 1.00 97.56 94 LEU A CA 1
ATOM 705 C C . LEU A 1 94 ? 0.004 -2.245 4.046 1.00 97.56 94 LEU A C 1
ATOM 707 O O . LEU A 1 94 ? -0.452 -2.655 2.980 1.00 97.56 94 LEU A O 1
ATOM 711 N N . VAL A 1 95 ? 1.123 -2.736 4.577 1.00 96.94 95 VAL A N 1
ATOM 712 C CA . VAL A 1 95 ? 1.887 -3.846 3.988 1.00 96.94 95 VAL A CA 1
ATOM 713 C C . VAL A 1 95 ? 1.462 -5.139 4.680 1.00 96.94 95 VAL A C 1
ATOM 715 O O . VAL A 1 95 ? 1.939 -5.454 5.770 1.00 96.94 95 VAL A O 1
ATOM 718 N N . HIS A 1 96 ? 0.519 -5.858 4.070 1.00 94.56 96 HIS A N 1
ATOM 719 C CA . HIS A 1 96 ? -0.195 -6.979 4.687 1.00 94.56 96 HIS A CA 1
ATOM 720 C C . HIS A 1 96 ? 0.017 -8.333 3.994 1.00 94.56 96 HIS A C 1
ATOM 722 O O . HIS A 1 96 ? -0.521 -9.340 4.454 1.00 94.56 96 HIS A O 1
ATOM 728 N N . GLY A 1 97 ? 0.762 -8.394 2.892 1.00 91.31 97 GLY A N 1
ATOM 729 C CA . GLY A 1 97 ? 1.135 -9.634 2.208 1.00 91.31 97 GLY A CA 1
ATOM 730 C C . GLY A 1 97 ? 2.288 -10.360 2.891 1.00 91.31 97 GLY A C 1
ATOM 731 O O . GLY A 1 97 ? 3.160 -9.725 3.478 1.00 91.31 97 GLY A O 1
ATOM 732 N N . LEU A 1 98 ? 2.327 -11.692 2.772 1.00 87.94 98 LEU A N 1
ATOM 733 C CA . LEU A 1 98 ? 3.484 -12.490 3.211 1.00 87.94 98 LEU A CA 1
ATOM 734 C C . LEU A 1 98 ? 4.742 -12.166 2.406 1.00 87.94 98 LEU A C 1
ATOM 736 O O . LEU A 1 98 ? 5.835 -12.155 2.955 1.00 87.94 98 LEU A O 1
ATOM 740 N N . LEU A 1 99 ? 4.570 -11.903 1.109 1.00 92.38 99 LEU A N 1
ATOM 741 C CA . LEU A 1 99 ? 5.664 -11.610 0.186 1.00 92.38 99 LEU A CA 1
ATOM 742 C C . LEU A 1 99 ? 5.829 -10.110 -0.084 1.00 92.38 99 LEU A C 1
ATOM 744 O O . LEU A 1 99 ? 6.522 -9.728 -1.025 1.00 92.38 99 LEU A O 1
ATOM 748 N N . ALA A 1 100 ? 5.168 -9.274 0.718 1.00 94.75 100 ALA A N 1
ATOM 749 C CA . ALA A 1 100 ? 5.250 -7.825 0.657 1.00 94.75 100 ALA A CA 1
ATOM 750 C C . ALA A 1 100 ? 6.099 -7.306 1.819 1.00 94.75 100 ALA A C 1
ATOM 752 O O . ALA A 1 100 ? 5.984 -7.795 2.945 1.00 94.75 100 ALA A O 1
ATOM 753 N N . PHE A 1 101 ? 6.923 -6.298 1.562 1.00 94.75 101 PHE A N 1
ATOM 754 C CA . PHE A 1 101 ? 7.821 -5.706 2.543 1.00 94.75 101 PHE A CA 1
ATOM 755 C C . PHE A 1 101 ? 7.904 -4.185 2.362 1.00 94.75 101 PHE A C 1
ATOM 757 O O . PHE A 1 101 ? 7.849 -3.678 1.235 1.00 94.75 101 PHE A O 1
ATOM 764 N N . PRO A 1 102 ? 8.006 -3.423 3.463 1.00 95.00 102 PRO A N 1
ATOM 765 C CA . PRO A 1 102 ? 8.194 -1.987 3.370 1.00 95.00 102 PRO A CA 1
ATOM 766 C C . PRO A 1 102 ? 9.619 -1.673 2.897 1.00 95.00 102 PRO A C 1
ATOM 768 O O . PRO A 1 102 ? 10.585 -2.301 3.325 1.00 95.00 102 PRO A O 1
ATOM 771 N N . VAL A 1 103 ? 9.743 -0.669 2.033 1.00 95.31 103 VAL A N 1
ATOM 772 C CA . VAL A 1 103 ? 11.025 -0.160 1.520 1.00 95.31 103 VAL A CA 1
ATOM 773 C C . VAL A 1 103 ? 11.444 1.101 2.270 1.00 95.31 103 VAL A C 1
ATOM 775 O O . VAL A 1 103 ? 12.621 1.290 2.567 1.00 95.31 103 VAL A O 1
ATOM 778 N N . ALA A 1 104 ? 10.475 1.945 2.625 1.00 93.50 104 ALA A N 1
ATOM 779 C CA . ALA A 1 104 ? 10.699 3.143 3.421 1.00 93.50 104 ALA A CA 1
ATOM 780 C C . ALA A 1 104 ? 9.563 3.354 4.422 1.00 93.50 104 ALA A C 1
ATOM 782 O O . ALA A 1 104 ? 8.389 3.138 4.088 1.00 93.50 104 ALA A O 1
ATOM 783 N N . LEU A 1 105 ? 9.931 3.766 5.638 1.00 92.31 105 LEU A N 1
ATOM 784 C CA . LEU A 1 105 ? 9.019 4.126 6.719 1.00 92.31 105 LEU A CA 1
ATOM 785 C C . LEU A 1 105 ? 9.520 5.375 7.448 1.00 92.31 105 LEU A C 1
ATOM 787 O O . LEU A 1 105 ? 10.707 5.691 7.390 1.00 92.31 105 LEU A O 1
ATOM 791 N N . ASP A 1 106 ? 8.618 6.050 8.153 1.00 91.25 106 ASP A N 1
ATOM 792 C CA . ASP A 1 106 ? 8.977 7.058 9.148 1.00 91.25 106 ASP A CA 1
ATOM 793 C C . ASP A 1 106 ? 9.265 6.448 10.536 1.00 91.25 106 ASP A C 1
ATOM 795 O O . ASP A 1 106 ? 9.099 5.245 10.767 1.00 91.25 106 ASP A O 1
ATOM 799 N N . ASP A 1 107 ? 9.661 7.300 11.484 1.00 89.06 107 ASP A N 1
ATOM 800 C CA . ASP A 1 107 ? 9.941 6.913 12.875 1.00 89.06 107 ASP A CA 1
ATOM 801 C C . ASP A 1 107 ? 8.697 6.398 13.625 1.00 89.06 107 ASP A C 1
ATOM 803 O O . ASP A 1 107 ? 8.816 5.770 14.673 1.00 89.06 107 ASP A O 1
ATOM 807 N N . SER A 1 108 ? 7.496 6.643 13.089 1.00 90.00 108 SER A N 1
ATOM 808 C CA . SER A 1 108 ? 6.216 6.127 13.595 1.00 90.00 108 SER A CA 1
ATOM 809 C C . SER A 1 108 ? 5.783 4.835 12.889 1.00 90.00 108 SER A C 1
ATOM 811 O O . SER A 1 108 ? 4.623 4.428 12.998 1.00 90.00 108 SER A O 1
ATOM 813 N N . HIS A 1 109 ? 6.697 4.184 12.161 1.00 92.38 109 HIS A N 1
ATOM 814 C CA . HIS A 1 109 ? 6.464 2.942 11.424 1.00 92.38 109 HIS A CA 1
ATOM 815 C C . HIS A 1 109 ? 5.429 3.058 10.288 1.00 92.38 109 HIS A C 1
ATOM 817 O O . HIS A 1 109 ? 4.840 2.062 9.857 1.00 92.38 109 HIS A O 1
ATOM 823 N N . GLN A 1 110 ? 5.196 4.263 9.769 1.00 93.38 110 GLN A N 1
ATOM 824 C CA . GLN A 1 110 ? 4.309 4.502 8.634 1.00 93.38 110 GLN A CA 1
ATOM 825 C C . GLN A 1 110 ? 5.087 4.304 7.339 1.00 93.38 110 GLN A C 1
ATOM 827 O O . GLN A 1 110 ? 6.010 5.057 7.040 1.00 93.38 110 GLN A O 1
ATOM 832 N N . SER A 1 111 ? 4.719 3.290 6.556 1.00 95.00 111 SER A N 1
ATOM 833 C CA . SER A 1 111 ? 5.359 3.033 5.267 1.00 95.00 111 SER A CA 1
ATOM 834 C C . SER A 1 111 ? 4.784 3.924 4.163 1.00 95.00 111 SER A C 1
ATOM 836 O O . SER A 1 111 ? 3.576 4.151 4.120 1.00 95.00 111 SER A O 1
ATOM 838 N N . PHE A 1 112 ? 5.644 4.409 3.266 1.00 95.06 112 PHE A N 1
ATOM 839 C CA . PHE A 1 112 ? 5.262 5.208 2.088 1.00 95.06 112 PHE A CA 1
ATOM 840 C C . PHE A 1 112 ? 5.887 4.707 0.774 1.00 95.06 112 PHE A C 1
ATOM 842 O O . PHE A 1 112 ? 5.515 5.161 -0.305 1.00 95.06 112 PHE A O 1
ATOM 849 N N . LEU A 1 113 ? 6.805 3.740 0.856 1.00 96.81 113 LEU A N 1
ATOM 850 C CA . LEU A 1 113 ? 7.280 2.928 -0.263 1.00 96.81 113 LEU A CA 1
ATOM 851 C C . LEU A 1 113 ? 7.259 1.467 0.177 1.00 96.81 113 LEU A C 1
ATOM 853 O O . LEU A 1 113 ? 7.737 1.150 1.271 1.00 96.81 113 LEU A O 1
ATOM 857 N N . ALA A 1 114 ? 6.758 0.579 -0.673 1.00 97.50 114 ALA A N 1
ATOM 858 C CA . ALA A 1 114 ? 6.773 -0.859 -0.428 1.00 97.50 114 ALA A CA 1
ATOM 859 C C . ALA A 1 114 ? 7.025 -1.629 -1.720 1.00 97.50 114 ALA A C 1
ATOM 861 O O . ALA A 1 114 ? 6.820 -1.117 -2.821 1.00 97.50 114 ALA A O 1
ATOM 862 N N . ALA A 1 115 ? 7.452 -2.873 -1.563 1.00 98.06 115 ALA A N 1
ATOM 863 C CA . ALA A 1 115 ? 7.641 -3.803 -2.655 1.00 98.06 115 ALA A CA 1
ATOM 864 C C . ALA A 1 115 ? 7.023 -5.159 -2.308 1.00 98.06 115 ALA A C 1
ATOM 866 O O . ALA A 1 115 ? 6.798 -5.475 -1.138 1.00 98.06 115 ALA A O 1
ATOM 867 N N . ALA A 1 116 ? 6.712 -5.949 -3.327 1.00 97.88 116 ALA A N 1
ATOM 868 C CA . ALA A 1 116 ? 6.165 -7.283 -3.154 1.00 97.88 116 ALA A CA 1
ATOM 869 C C . ALA A 1 116 ? 6.562 -8.220 -4.289 1.00 97.88 116 ALA A C 1
ATOM 871 O O . ALA A 1 116 ? 6.844 -7.790 -5.408 1.00 97.88 116 ALA A O 1
ATOM 872 N N . TYR A 1 117 ? 6.509 -9.514 -3.997 1.00 96.56 117 TYR A N 1
ATOM 873 C CA . TYR A 1 117 ? 6.493 -10.567 -5.003 1.00 96.56 117 TYR A CA 1
ATOM 874 C C . TYR A 1 117 ? 5.076 -11.093 -5.194 1.00 96.56 117 TYR A C 1
ATOM 876 O O . TYR A 1 117 ? 4.324 -11.240 -4.228 1.00 96.56 117 TYR A O 1
ATOM 884 N N . TYR A 1 118 ? 4.729 -11.425 -6.435 1.00 93.12 118 TYR A N 1
ATOM 885 C CA . TYR A 1 118 ? 3.469 -12.088 -6.751 1.00 93.12 118 TYR A CA 1
ATOM 886 C C . TYR A 1 118 ? 3.625 -12.998 -7.970 1.00 93.12 118 TYR A C 1
ATOM 888 O O . TYR A 1 118 ? 4.019 -12.548 -9.047 1.00 93.12 118 TYR A O 1
ATOM 896 N N . GLY A 1 119 ? 3.332 -14.290 -7.799 1.00 91.31 119 GLY A N 1
ATOM 897 C CA . GLY A 1 119 ? 3.668 -15.309 -8.794 1.00 91.31 119 GLY A CA 1
ATOM 898 C C . GLY A 1 119 ? 5.166 -15.285 -9.105 1.00 91.31 119 GLY A C 1
ATOM 899 O O . GLY A 1 119 ? 5.992 -15.414 -8.204 1.00 91.31 119 GLY A O 1
ATOM 900 N N . LYS A 1 120 ? 5.519 -15.094 -10.379 1.00 92.56 120 LYS A N 1
ATOM 901 C CA . LYS A 1 120 ? 6.914 -14.954 -10.831 1.00 92.56 120 LYS A CA 1
ATOM 902 C C . LYS A 1 120 ? 7.388 -13.498 -10.902 1.00 92.56 120 LYS A C 1
ATOM 904 O O . LYS A 1 120 ? 8.557 -13.263 -11.199 1.00 92.56 120 LYS A O 1
ATOM 909 N N . GLY A 1 121 ? 6.487 -12.536 -10.714 1.00 97.50 121 GLY A N 1
ATOM 910 C CA . GLY A 1 121 ? 6.755 -11.116 -10.904 1.00 97.50 121 GLY A CA 1
ATOM 911 C C . GLY A 1 121 ? 7.003 -10.358 -9.613 1.00 97.50 121 GLY A C 1
ATOM 912 O O . GLY A 1 121 ? 7.070 -10.912 -8.511 1.00 97.50 121 GLY A O 1
ATOM 913 N N . ARG A 1 122 ? 7.162 -9.048 -9.786 1.00 98.62 122 ARG A N 1
ATOM 914 C CA . ARG A 1 122 ? 7.593 -8.109 -8.751 1.00 98.62 122 ARG A CA 1
ATOM 915 C C . ARG A 1 122 ? 6.780 -6.826 -8.839 1.00 98.62 122 ARG A C 1
ATOM 917 O O . ARG A 1 122 ? 6.382 -6.414 -9.926 1.00 98.62 122 ARG A O 1
ATOM 924 N N . VAL A 1 123 ? 6.548 -6.185 -7.701 1.00 98.81 123 VAL A N 1
ATOM 925 C CA . VAL A 1 123 ? 5.758 -4.955 -7.593 1.00 98.81 123 VAL A CA 1
ATOM 926 C C . VAL A 1 123 ? 6.503 -3.954 -6.723 1.00 98.81 123 VAL A C 1
ATOM 928 O O . VAL A 1 123 ? 7.007 -4.327 -5.669 1.00 98.81 123 VAL A O 1
ATOM 931 N N . VAL A 1 124 ? 6.544 -2.689 -7.138 1.00 98.81 124 VAL A N 1
ATOM 932 C CA . VAL A 1 124 ? 6.986 -1.548 -6.327 1.00 98.81 124 VAL A CA 1
ATOM 933 C C . VAL A 1 124 ? 5.870 -0.512 -6.311 1.00 98.81 124 VAL A C 1
ATOM 935 O O . VAL A 1 124 ? 5.315 -0.165 -7.355 1.00 98.81 124 VAL A O 1
ATOM 938 N N . VAL A 1 125 ? 5.547 -0.017 -5.119 1.00 98.50 125 VAL A N 1
ATOM 939 C CA . VAL A 1 125 ? 4.461 0.936 -4.888 1.00 98.50 125 VAL A CA 1
ATOM 940 C C . VAL A 1 125 ? 5.020 2.248 -4.355 1.00 98.50 125 VAL A C 1
ATOM 942 O O . VAL A 1 125 ? 5.719 2.260 -3.339 1.00 98.50 125 VAL A O 1
ATOM 945 N N . ALA A 1 126 ? 4.655 3.346 -5.016 1.00 96.81 126 ALA A N 1
ATOM 946 C CA . ALA A 1 126 ? 4.833 4.708 -4.526 1.00 96.81 126 ALA A CA 1
ATOM 947 C C . ALA A 1 126 ? 3.472 5.332 -4.194 1.00 96.81 126 ALA A C 1
ATOM 949 O O . ALA A 1 126 ? 2.495 5.162 -4.922 1.00 96.81 126 ALA A O 1
ATOM 950 N N . THR A 1 127 ? 3.376 6.074 -3.096 1.00 94.69 127 THR A N 1
ATOM 951 C CA . THR A 1 127 ? 2.087 6.581 -2.600 1.00 94.69 127 THR A CA 1
ATOM 952 C C . THR A 1 127 ? 1.749 8.007 -3.020 1.00 94.69 127 THR A C 1
ATOM 954 O O . THR A 1 127 ? 0.903 8.669 -2.404 1.00 94.69 127 THR A O 1
ATOM 957 N N . HIS A 1 128 ? 2.388 8.467 -4.095 1.00 94.75 128 HIS A N 1
ATOM 958 C CA . HIS A 1 128 ? 2.064 9.675 -4.838 1.00 94.75 128 HIS A CA 1
ATOM 959 C C . HIS A 1 128 ? 2.635 9.570 -6.263 1.00 94.75 128 HIS A C 1
ATOM 961 O O . HIS A 1 128 ? 3.787 9.200 -6.447 1.00 94.75 128 HIS A O 1
ATOM 967 N N . GLU A 1 129 ? 1.885 9.943 -7.300 1.00 92.50 129 GLU A N 1
ATOM 968 C CA . GLU A 1 129 ? 2.338 9.831 -8.697 1.00 92.50 129 GLU A CA 1
ATOM 969 C C . GLU A 1 129 ? 3.551 10.725 -9.004 1.00 92.50 129 GLU A C 1
ATOM 971 O O . GLU A 1 129 ? 4.461 10.308 -9.711 1.00 92.50 129 GLU A O 1
ATOM 976 N N . ARG A 1 130 ? 3.626 11.924 -8.405 1.00 92.12 130 ARG A N 1
ATOM 977 C CA . ARG A 1 130 ? 4.805 12.812 -8.521 1.00 92.12 130 ARG A CA 1
ATOM 978 C C . ARG A 1 130 ? 6.108 12.189 -7.999 1.00 92.12 130 ARG A C 1
ATOM 980 O O . ARG A 1 130 ? 7.174 12.562 -8.477 1.00 92.12 130 ARG A O 1
ATOM 987 N N . GLN A 1 131 ? 6.047 11.208 -7.090 1.00 93.25 131 GLN A N 1
ATOM 988 C CA . GLN A 1 131 ? 7.245 10.482 -6.646 1.00 93.25 131 GLN A CA 1
ATOM 989 C C . GLN A 1 131 ? 7.885 9.667 -7.778 1.00 93.25 131 GLN A C 1
ATOM 991 O O . GLN A 1 131 ? 9.068 9.359 -7.697 1.00 93.25 131 GLN A O 1
ATOM 996 N N . LEU A 1 132 ? 7.140 9.361 -8.847 1.00 94.44 132 LEU A N 1
ATOM 997 C CA . LEU A 1 132 ? 7.646 8.642 -10.017 1.00 94.44 132 LEU A CA 1
ATOM 998 C C . LEU A 1 132 ? 8.421 9.534 -11.003 1.00 94.44 132 LEU A C 1
ATOM 1000 O O . LEU A 1 132 ? 8.901 9.037 -12.012 1.00 94.44 132 LEU A O 1
ATOM 1004 N N . ASN A 1 133 ? 8.547 10.839 -10.748 1.00 92.06 133 ASN A N 1
ATOM 1005 C CA . ASN A 1 133 ? 9.271 11.765 -11.629 1.00 92.06 133 ASN A CA 1
ATOM 1006 C C . ASN A 1 133 ? 10.123 12.796 -10.862 1.00 92.06 133 ASN A C 1
ATOM 1008 O O . ASN A 1 133 ? 10.608 13.775 -11.422 1.00 92.06 133 ASN A O 1
ATOM 1012 N N . THR A 1 134 ? 10.289 12.633 -9.554 1.00 90.75 134 THR A N 1
ATOM 1013 C CA . THR A 1 134 ? 11.058 13.609 -8.781 1.00 90.75 134 THR A CA 1
ATOM 1014 C C . THR A 1 134 ? 12.558 13.289 -8.851 1.00 90.75 134 THR A C 1
ATOM 1016 O O . THR A 1 134 ? 12.946 12.129 -8.655 1.00 90.75 134 THR A O 1
ATOM 1019 N N . PRO A 1 135 ? 13.438 14.281 -9.097 1.00 90.00 135 PRO A N 1
ATOM 1020 C CA . PRO A 1 135 ? 14.883 14.053 -9.141 1.00 90.00 135 PRO A CA 1
ATOM 1021 C C . PRO A 1 135 ? 15.423 13.524 -7.807 1.00 90.00 135 PRO A C 1
ATOM 1023 O O . PRO A 1 135 ? 16.415 12.797 -7.795 1.00 90.00 135 PRO A O 1
ATOM 1026 N N . TYR A 1 136 ? 14.744 13.819 -6.695 1.00 91.38 136 TYR A N 1
ATOM 1027 C CA . TYR A 1 136 ? 15.114 13.338 -5.366 1.00 91.38 136 TYR A CA 1
ATOM 1028 C C . TYR A 1 136 ? 15.020 11.817 -5.211 1.00 91.38 136 TYR A C 1
ATOM 1030 O O . TYR A 1 136 ? 15.780 11.230 -4.447 1.00 91.38 136 TYR A O 1
ATOM 1038 N N . LEU A 1 137 ? 14.115 11.167 -5.948 1.00 94.31 137 LEU A N 1
ATOM 1039 C CA . LEU A 1 137 ? 13.941 9.714 -5.929 1.00 94.31 137 LEU A CA 1
ATOM 1040 C C . LEU A 1 137 ? 14.548 9.042 -7.161 1.00 94.31 137 LEU A C 1
ATOM 1042 O O . LEU A 1 137 ? 14.419 7.832 -7.314 1.00 94.31 137 LEU A O 1
ATOM 1046 N N . LYS A 1 138 ? 15.259 9.789 -8.015 1.00 95.62 138 LYS A N 1
ATOM 1047 C CA . LYS A 1 138 ? 15.855 9.290 -9.260 1.00 95.62 138 LYS A CA 1
ATOM 1048 C C . LYS A 1 138 ? 16.629 7.985 -9.066 1.00 95.62 138 LYS A C 1
ATOM 1050 O O . LYS A 1 138 ? 16.356 7.012 -9.762 1.00 95.62 138 LYS A O 1
ATOM 1055 N N . THR A 1 139 ? 17.577 7.950 -8.128 1.00 97.31 139 THR A N 1
ATOM 1056 C CA . THR A 1 139 ? 18.401 6.754 -7.879 1.00 97.31 139 THR A CA 1
ATOM 1057 C C . THR A 1 139 ? 17.539 5.564 -7.465 1.00 97.31 139 THR A C 1
ATOM 1059 O O . THR A 1 139 ? 17.693 4.473 -8.007 1.00 97.31 139 THR A O 1
ATOM 1062 N N . PHE A 1 140 ? 16.575 5.789 -6.569 1.00 97.69 140 PHE A N 1
ATOM 1063 C CA . PHE A 1 140 ? 15.627 4.760 -6.151 1.00 97.69 140 PHE A CA 1
ATOM 1064 C C . PHE A 1 140 ? 14.777 4.249 -7.325 1.00 97.69 140 PHE A C 1
ATOM 1066 O O . PHE A 1 140 ? 14.628 3.042 -7.480 1.00 97.69 140 PHE A O 1
ATOM 1073 N N . LEU A 1 141 ? 14.261 5.135 -8.183 1.00 97.94 141 LEU A N 1
ATOM 1074 C CA . LEU A 1 141 ? 13.449 4.754 -9.342 1.00 97.94 141 LEU A CA 1
ATOM 1075 C C . LEU A 1 141 ? 14.244 3.905 -10.342 1.00 97.94 141 LEU A C 1
ATOM 1077 O O . LEU A 1 141 ? 13.735 2.896 -10.821 1.00 97.94 141 LEU A O 1
ATOM 1081 N N . LEU A 1 142 ? 15.504 4.257 -10.618 1.00 98.19 142 LEU A N 1
ATOM 1082 C CA . LEU A 1 142 ? 16.374 3.461 -11.492 1.00 98.19 142 LEU A CA 1
ATOM 1083 C C . LEU A 1 142 ? 16.634 2.063 -10.910 1.00 98.19 142 LEU A C 1
ATOM 1085 O O . LEU A 1 142 ? 16.533 1.063 -11.625 1.00 98.19 142 LEU A O 1
ATOM 1089 N N . ASN A 1 143 ? 16.898 1.983 -9.604 1.00 98.38 143 ASN A N 1
ATOM 1090 C CA . ASN A 1 143 ? 17.059 0.711 -8.901 1.00 98.38 143 ASN A CA 1
ATOM 1091 C C . ASN A 1 143 ? 15.771 -0.120 -8.922 1.00 98.38 143 ASN A C 1
ATOM 1093 O O . ASN A 1 143 ? 15.822 -1.322 -9.173 1.00 98.38 143 ASN A O 1
ATOM 1097 N N . ALA A 1 144 ? 14.618 0.516 -8.697 1.00 98.56 144 ALA A N 1
ATOM 1098 C CA . ALA A 1 144 ? 13.311 -0.125 -8.731 1.00 98.56 144 ALA A CA 1
ATOM 1099 C C . ALA A 1 144 ? 13.019 -0.714 -10.113 1.00 98.56 144 ALA A C 1
ATOM 1101 O O . ALA A 1 144 ? 12.644 -1.877 -10.199 1.00 98.56 144 ALA A O 1
ATOM 1102 N N . ILE A 1 145 ? 13.261 0.030 -11.196 1.00 98.50 145 ILE A N 1
ATOM 1103 C CA . ILE A 1 145 ? 13.088 -0.474 -12.566 1.00 98.50 145 ILE A CA 1
ATOM 1104 C C . ILE A 1 145 ? 14.000 -1.674 -12.842 1.00 98.50 145 ILE A C 1
ATOM 1106 O O . ILE A 1 145 ? 13.532 -2.686 -13.361 1.00 98.50 145 ILE A O 1
ATOM 1110 N N . SER A 1 146 ? 15.273 -1.605 -12.446 1.00 98.25 146 SER A N 1
ATOM 1111 C CA . SER A 1 146 ? 16.213 -2.726 -12.585 1.00 98.25 146 SER A CA 1
ATOM 1112 C C . SER A 1 146 ? 15.758 -3.962 -11.793 1.00 98.25 146 SER A C 1
ATOM 1114 O O . SER A 1 146 ? 15.735 -5.082 -12.310 1.00 98.25 146 SER A O 1
ATOM 1116 N N . TRP A 1 147 ? 15.312 -3.760 -10.548 1.00 98.56 147 TRP A N 1
ATOM 1117 C CA . TRP A 1 147 ? 14.794 -4.828 -9.695 1.00 98.56 147 TRP A CA 1
ATOM 1118 C C . TRP A 1 147 ? 13.501 -5.437 -10.256 1.00 98.56 147 TRP A C 1
ATOM 1120 O O . TRP A 1 147 ? 13.342 -6.655 -10.217 1.00 98.56 147 TRP A O 1
ATOM 1130 N N . LEU A 1 148 ? 12.609 -4.630 -10.831 1.00 98.69 148 LEU A N 1
ATOM 1131 C CA . LEU A 1 148 ? 11.365 -5.074 -11.470 1.00 98.69 148 LEU A CA 1
ATOM 1132 C C . LEU A 1 148 ? 11.600 -5.835 -12.785 1.00 98.69 148 LEU A C 1
ATOM 1134 O O . LEU A 1 148 ? 10.888 -6.796 -13.080 1.00 98.69 148 LEU A O 1
ATOM 1138 N N . ASP A 1 149 ? 12.593 -5.430 -13.578 1.00 97.62 149 ASP A N 1
ATOM 1139 C CA . ASP A 1 149 ? 12.959 -6.120 -14.820 1.00 97.62 149 ASP A CA 1
ATOM 1140 C C . ASP A 1 149 ? 13.525 -7.523 -14.540 1.00 97.62 149 ASP A C 1
ATOM 1142 O O . ASP A 1 149 ? 13.297 -8.453 -15.320 1.00 97.62 149 ASP A O 1
ATOM 1146 N N . ALA A 1 150 ? 14.190 -7.684 -13.388 1.00 94.75 150 ALA A N 1
ATOM 1147 C CA . ALA A 1 150 ? 14.795 -8.931 -12.923 1.00 94.75 150 ALA A CA 1
ATOM 1148 C C . ALA A 1 150 ? 15.812 -9.523 -13.920 1.00 94.75 150 ALA A C 1
ATOM 1150 O O . ALA A 1 150 ? 15.979 -10.739 -14.003 1.00 94.75 150 ALA A O 1
ATOM 1151 N N . GLY A 1 151 ? 16.491 -8.658 -14.682 1.00 93.44 151 GLY A N 1
ATOM 1152 C CA . GLY A 1 151 ? 17.520 -9.042 -15.650 1.00 93.44 151 GLY A CA 1
ATOM 1153 C C . GLY A 1 151 ? 16.981 -9.574 -16.979 1.00 93.44 151 GLY A C 1
ATOM 1154 O O . GLY A 1 151 ? 17.763 -10.091 -17.774 1.00 93.44 151 GLY A O 1
ATOM 1155 N N . ARG A 1 152 ? 15.674 -9.454 -17.246 1.00 92.88 152 ARG A N 1
ATOM 1156 C CA . ARG A 1 152 ? 15.071 -9.857 -18.527 1.00 92.88 152 ARG A CA 1
ATOM 1157 C C . ARG A 1 152 ? 15.491 -8.964 -19.690 1.00 92.88 152 ARG A C 1
ATOM 1159 O O . ARG A 1 152 ? 15.403 -9.411 -20.830 1.00 92.88 152 ARG A O 1
ATOM 1166 N N . GLN A 1 153 ? 15.922 -7.732 -19.414 1.00 90.38 153 GLN A N 1
ATOM 1167 C CA . GLN A 1 153 ? 16.295 -6.725 -20.412 1.00 90.38 153 GLN A CA 1
ATOM 1168 C C . GLN A 1 153 ? 15.182 -6.504 -21.449 1.00 90.38 153 GLN A C 1
ATOM 1170 O O . GLN A 1 153 ? 15.435 -6.317 -22.641 1.00 90.38 153 GLN A O 1
ATOM 1175 N N . GLY A 1 154 ? 13.929 -6.587 -20.994 1.00 91.00 154 GLY A N 1
ATOM 1176 C CA . GLY A 1 154 ? 12.763 -6.435 -21.853 1.00 91.00 154 GLY A CA 1
ATOM 1177 C C . GLY A 1 154 ? 12.375 -4.973 -22.057 1.00 91.00 154 GLY A C 1
ATOM 1178 O O . GLY A 1 154 ? 13.035 -4.044 -21.593 1.00 91.00 154 GLY A O 1
ATOM 1179 N N . LYS A 1 155 ? 11.269 -4.759 -22.773 1.00 96.50 155 LYS A N 1
ATOM 1180 C CA . LYS A 1 155 ? 10.734 -3.412 -22.994 1.00 96.50 155 LYS A CA 1
ATOM 1181 C C . LYS A 1 155 ? 10.054 -2.894 -21.730 1.00 96.50 155 LYS A C 1
ATOM 1183 O O . LYS A 1 155 ? 9.199 -3.582 -21.171 1.00 96.50 155 LYS A O 1
ATOM 1188 N N . ILE A 1 156 ? 10.373 -1.660 -21.351 1.00 98.31 156 ILE A N 1
ATOM 1189 C CA . ILE A 1 156 ? 9.701 -0.936 -20.271 1.00 98.31 156 ILE A CA 1
ATOM 1190 C C . ILE A 1 156 ? 8.592 -0.078 -20.885 1.00 98.31 156 ILE A C 1
ATOM 1192 O O . ILE A 1 156 ? 8.866 0.831 -21.673 1.00 98.31 156 ILE A O 1
ATOM 1196 N N . GLY A 1 157 ? 7.344 -0.392 -20.546 1.00 98.19 157 GLY A N 1
ATOM 1197 C CA . GLY A 1 157 ? 6.166 0.366 -20.961 1.00 98.19 157 GLY A CA 1
ATOM 1198 C C . GLY A 1 157 ? 5.718 1.319 -19.862 1.00 98.19 157 GLY A C 1
ATOM 1199 O O . GLY A 1 157 ? 5.668 0.946 -18.689 1.00 98.19 157 GLY A O 1
ATOM 1200 N N . ILE A 1 158 ? 5.403 2.552 -20.240 1.00 98.12 158 ILE A N 1
ATOM 1201 C CA . ILE A 1 158 ? 4.993 3.609 -19.317 1.00 98.12 158 ILE A CA 1
ATOM 1202 C C . ILE A 1 158 ? 3.639 4.149 -19.761 1.00 98.12 158 ILE A C 1
ATOM 1204 O O . ILE A 1 158 ? 3.456 4.515 -20.921 1.00 98.12 158 ILE A O 1
ATOM 1208 N N . GLU A 1 159 ? 2.693 4.221 -18.832 1.00 96.62 159 GLU A N 1
ATOM 1209 C CA . GLU A 1 159 ? 1.400 4.850 -19.067 1.00 96.62 159 GLU A CA 1
ATOM 1210 C C . GLU A 1 159 ? 1.580 6.320 -19.482 1.00 96.62 159 GLU A C 1
ATOM 1212 O O . GLU A 1 159 ? 2.421 7.045 -18.946 1.00 96.62 159 GLU A O 1
ATOM 1217 N N . SER A 1 160 ? 0.762 6.793 -20.424 1.00 95.00 160 SER A N 1
ATOM 1218 C CA . SER A 1 160 ? 0.863 8.146 -21.000 1.00 95.00 160 SER A CA 1
ATOM 1219 C C . SER A 1 160 ? 0.832 9.286 -19.969 1.00 95.00 160 SER A C 1
ATOM 1221 O O . SER A 1 160 ? 1.449 10.332 -20.183 1.00 95.00 160 SER A O 1
ATOM 1223 N N . SER A 1 161 ? 0.170 9.072 -18.829 1.00 93.94 161 SER A N 1
ATOM 1224 C CA . SER A 1 161 ? 0.080 10.001 -17.695 1.00 93.94 161 SER A CA 1
ATOM 1225 C C . SER A 1 161 ? 1.414 10.206 -16.953 1.00 93.94 161 SER A C 1
ATOM 1227 O O . SER A 1 161 ? 1.578 11.190 -16.230 1.00 93.94 161 SER A O 1
ATOM 1229 N N . LEU A 1 162 ? 2.387 9.307 -17.142 1.00 95.69 162 LEU A N 1
ATOM 1230 C CA . LEU A 1 162 ? 3.688 9.286 -16.469 1.00 95.69 162 LEU A CA 1
ATOM 1231 C C . LEU A 1 162 ? 4.840 9.705 -17.394 1.00 95.69 162 LEU A C 1
ATOM 1233 O O . LEU A 1 162 ? 5.959 9.210 -17.266 1.00 95.69 162 LEU A O 1
ATOM 1237 N N . LYS A 1 163 ? 4.602 10.652 -18.310 1.00 94.62 163 LYS A N 1
ATOM 1238 C CA . LYS A 1 163 ? 5.631 11.135 -19.250 1.00 94.62 163 LYS A CA 1
ATOM 1239 C C . LYS A 1 163 ? 6.943 11.535 -18.565 1.00 94.62 163 LYS A C 1
ATOM 1241 O O . LYS A 1 163 ? 8.010 11.207 -19.065 1.00 94.62 163 LYS A O 1
ATOM 1246 N N . GLY A 1 164 ? 6.865 12.173 -17.400 1.00 95.50 164 GLY A N 1
ATOM 1247 C CA . GLY A 1 164 ? 8.055 12.549 -16.645 1.00 95.50 164 GLY A CA 1
ATOM 1248 C C . GLY A 1 164 ? 8.943 11.356 -16.261 1.00 95.50 164 GLY A C 1
ATOM 1249 O O . GLY A 1 164 ? 10.154 11.415 -16.443 1.00 95.50 164 GLY A O 1
ATOM 1250 N N . LEU A 1 165 ? 8.351 10.230 -15.840 1.00 97.19 165 LEU A N 1
ATOM 1251 C CA . LEU A 1 165 ? 9.112 9.002 -15.583 1.00 97.19 165 LEU A CA 1
ATOM 1252 C C . LEU A 1 165 ? 9.824 8.526 -16.856 1.00 97.19 165 LEU A C 1
ATOM 1254 O O . LEU A 1 165 ? 10.987 8.140 -16.801 1.00 97.19 165 LEU A O 1
ATOM 1258 N N . ASN A 1 166 ? 9.145 8.575 -18.006 1.00 97.12 166 ASN A N 1
ATOM 1259 C CA . ASN A 1 166 ? 9.746 8.201 -19.285 1.00 97.12 166 ASN A CA 1
ATOM 1260 C C . ASN A 1 166 ? 10.938 9.096 -19.648 1.00 97.12 166 ASN A C 1
ATOM 1262 O O . ASN A 1 166 ? 11.956 8.594 -20.124 1.00 97.12 166 ASN A O 1
ATOM 1266 N N . ASP A 1 167 ? 10.824 10.401 -19.421 1.00 96.25 167 ASP A N 1
ATOM 1267 C CA . ASP A 1 167 ? 11.907 11.350 -19.676 1.00 96.25 167 ASP A CA 1
ATOM 1268 C C . ASP A 1 167 ? 13.094 11.058 -18.734 1.00 96.25 167 ASP A C 1
ATOM 1270 O O . ASP A 1 167 ? 14.219 10.870 -19.201 1.00 96.25 167 ASP A O 1
ATOM 1274 N N . LEU A 1 168 ? 12.830 10.851 -17.437 1.00 96.56 168 LEU A N 1
ATOM 1275 C CA . LEU A 1 168 ? 13.835 10.472 -16.437 1.00 96.56 168 LEU A CA 1
ATOM 1276 C C . LEU A 1 168 ? 14.568 9.176 -16.813 1.00 96.56 168 LEU A C 1
ATOM 1278 O O . LEU A 1 168 ? 15.793 9.115 -16.710 1.00 96.56 168 LEU A O 1
ATOM 1282 N N . LEU A 1 169 ? 13.870 8.127 -17.255 1.00 97.00 169 LEU A N 1
ATOM 1283 C CA . LEU A 1 169 ? 14.517 6.867 -17.641 1.00 97.00 169 LEU A CA 1
ATOM 1284 C C . LEU A 1 169 ? 15.382 7.022 -18.898 1.00 97.00 169 LEU A C 1
ATOM 1286 O O . LEU A 1 169 ? 16.536 6.581 -18.908 1.00 97.00 169 LEU A O 1
ATOM 1290 N N . ASN A 1 170 ? 14.874 7.710 -19.922 1.00 96.00 170 ASN A N 1
ATOM 1291 C CA . ASN A 1 170 ? 15.600 7.916 -21.174 1.00 96.00 170 ASN A CA 1
ATOM 1292 C C . ASN A 1 170 ? 16.852 8.788 -20.989 1.00 96.00 170 ASN A C 1
ATOM 1294 O O . ASN A 1 170 ? 17.913 8.451 -21.519 1.00 96.00 170 ASN A O 1
ATOM 1298 N N . GLU A 1 171 ? 16.784 9.845 -20.173 1.00 96.50 171 GLU A N 1
ATOM 1299 C CA . GLU A 1 171 ? 17.953 10.654 -19.789 1.00 96.50 171 GLU A CA 1
ATOM 1300 C C . GLU A 1 171 ? 19.054 9.820 -19.115 1.00 96.50 171 GLU A C 1
ATOM 1302 O O . GLU A 1 171 ? 20.242 10.126 -19.226 1.00 96.50 171 GLU A O 1
ATOM 1307 N N . ASN A 1 172 ? 18.670 8.730 -18.443 1.00 96.06 172 ASN A N 1
ATOM 1308 C CA . ASN A 1 172 ? 19.581 7.796 -17.782 1.00 96.06 172 ASN A CA 1
ATOM 1309 C C . ASN A 1 172 ? 19.846 6.530 -18.605 1.00 96.06 172 ASN A C 1
ATOM 1311 O O . ASN A 1 172 ? 20.366 5.550 -18.073 1.00 96.06 172 ASN A O 1
ATOM 1315 N N . LYS A 1 173 ? 19.562 6.572 -19.916 1.00 95.69 173 LYS A N 1
ATOM 1316 C CA . LYS A 1 173 ? 19.858 5.508 -20.890 1.00 95.69 173 LYS A CA 1
ATOM 1317 C C . LYS A 1 173 ? 19.154 4.180 -20.592 1.00 95.69 173 LYS A C 1
ATOM 1319 O O . LYS A 1 173 ? 19.643 3.128 -20.997 1.00 95.69 173 LYS A O 1
ATOM 1324 N N . VAL A 1 174 ? 18.014 4.224 -19.907 1.00 95.44 174 VAL A N 1
ATOM 1325 C CA . VAL A 1 174 ? 17.127 3.075 -19.706 1.00 95.44 174 VAL A CA 1
ATOM 1326 C C . VAL A 1 174 ? 16.046 3.133 -20.789 1.00 95.44 174 VAL A C 1
ATOM 1328 O O . VAL A 1 174 ? 15.211 4.034 -20.733 1.00 95.44 174 VAL A O 1
ATOM 1331 N N . PRO A 1 175 ? 16.048 2.230 -21.793 1.00 92.50 175 PRO A N 1
ATOM 1332 C CA . PRO A 1 175 ? 15.098 2.301 -22.899 1.00 92.50 175 PRO A CA 1
ATOM 1333 C C . PRO A 1 175 ? 13.662 2.080 -22.415 1.00 92.50 175 PRO A C 1
ATOM 1335 O O . PRO A 1 175 ? 13.281 0.969 -22.041 1.00 92.50 175 PRO A O 1
ATOM 1338 N N . SER A 1 176 ? 12.853 3.135 -22.459 1.00 96.06 176 SER A N 1
ATOM 1339 C CA . SER A 1 176 ? 11.431 3.089 -22.126 1.00 96.06 176 SER A CA 1
ATOM 1340 C C . SER A 1 176 ? 10.596 3.780 -23.194 1.00 96.06 176 SER A C 1
ATOM 1342 O O . SER A 1 176 ? 11.080 4.641 -23.930 1.00 96.06 176 SER A O 1
ATOM 1344 N N . GLY A 1 177 ? 9.326 3.398 -23.287 1.00 96.19 177 GLY A N 1
ATOM 1345 C CA . GLY A 1 177 ? 8.390 4.027 -24.207 1.00 96.19 177 GLY A CA 1
ATOM 1346 C C . GLY A 1 177 ? 6.999 4.142 -23.614 1.00 96.19 177 GLY A C 1
ATOM 1347 O O . GLY A 1 177 ? 6.584 3.316 -22.798 1.00 96.19 177 GLY A O 1
ATOM 1348 N N . ILE A 1 178 ? 6.268 5.160 -24.065 1.00 97.69 178 ILE A N 1
ATOM 1349 C CA . ILE A 1 178 ? 4.846 5.271 -23.760 1.00 97.69 178 ILE A CA 1
ATOM 1350 C C . ILE A 1 178 ? 4.116 4.106 -24.428 1.00 97.69 178 ILE A C 1
ATOM 1352 O O . ILE A 1 178 ? 4.245 3.899 -25.636 1.00 97.69 178 ILE A O 1
ATOM 1356 N N . SER A 1 179 ? 3.391 3.325 -23.636 1.00 96.19 179 SER A N 1
ATOM 1357 C CA . SER A 1 179 ? 2.696 2.124 -24.091 1.00 96.19 179 SER A CA 1
ATOM 1358 C C . SER A 1 179 ? 1.590 1.763 -23.114 1.00 96.19 179 SER A C 1
ATOM 1360 O O . SER A 1 179 ? 1.788 1.849 -21.905 1.00 96.19 179 SER A O 1
ATOM 1362 N N . ASP A 1 180 ? 0.479 1.257 -23.640 1.00 95.50 180 ASP A N 1
ATOM 1363 C CA . ASP A 1 180 ? -0.486 0.505 -22.839 1.00 95.50 180 ASP A CA 1
ATOM 1364 C C . ASP A 1 180 ? 0.140 -0.812 -22.350 1.00 95.50 180 ASP A C 1
ATOM 1366 O O . ASP A 1 180 ? 1.174 -1.266 -22.867 1.00 95.50 180 ASP A O 1
ATOM 1370 N N . LEU A 1 181 ? -0.503 -1.461 -21.376 1.00 96.69 181 LEU A N 1
ATOM 1371 C CA . LEU A 1 181 ? -0.076 -2.769 -20.895 1.00 96.69 181 LEU A CA 1
ATOM 1372 C C . LEU A 1 181 ? -0.218 -3.831 -21.995 1.00 96.69 181 LEU A C 1
ATOM 1374 O O . LEU A 1 181 ? -1.324 -4.257 -22.343 1.00 96.69 181 LEU A O 1
ATOM 1378 N N . ILE A 1 182 ? 0.922 -4.324 -22.484 1.00 95.44 182 ILE A N 1
ATOM 1379 C CA . ILE A 1 182 ? 1.004 -5.465 -23.402 1.00 95.44 182 ILE A CA 1
ATOM 1380 C C . ILE A 1 182 ? 1.802 -6.617 -22.768 1.00 95.44 182 ILE A C 1
ATOM 1382 O O . ILE A 1 182 ? 2.765 -6.363 -22.043 1.00 95.44 182 ILE A O 1
ATOM 1386 N N . PRO A 1 183 ? 1.471 -7.892 -23.059 1.00 92.56 183 PRO A N 1
ATOM 1387 C CA . PRO A 1 183 ? 2.101 -9.040 -22.393 1.00 92.56 183 PRO A CA 1
ATOM 1388 C C . PRO A 1 183 ? 3.623 -9.157 -22.572 1.00 92.56 183 PRO A C 1
ATOM 1390 O O . PRO A 1 183 ? 4.284 -9.800 -21.769 1.00 92.56 183 PRO A O 1
ATOM 1393 N N . SER A 1 184 ? 4.188 -8.560 -23.627 1.00 94.50 184 SER A N 1
ATOM 1394 C CA . SER A 1 184 ? 5.620 -8.652 -23.944 1.00 94.50 184 SER A CA 1
ATOM 1395 C C . SER A 1 184 ? 6.510 -7.668 -23.177 1.00 94.50 184 SER A C 1
ATOM 1397 O O . SER A 1 184 ? 7.720 -7.659 -23.400 1.00 94.50 184 SER A O 1
ATOM 1399 N N . LEU A 1 185 ? 5.938 -6.776 -22.361 1.00 97.81 185 LEU A N 1
ATOM 1400 C CA . LEU A 1 185 ? 6.734 -5.865 -21.535 1.00 97.81 185 LEU A CA 1
ATOM 1401 C C . LEU A 1 185 ? 7.496 -6.655 -20.465 1.00 97.81 185 LEU A C 1
ATOM 1403 O O . LEU A 1 185 ? 7.014 -7.670 -19.967 1.00 97.81 185 LEU A O 1
ATOM 1407 N N . SER A 1 186 ? 8.676 -6.180 -20.074 1.00 98.00 186 SER A N 1
ATOM 1408 C CA . SER A 1 186 ? 9.269 -6.639 -18.817 1.00 98.00 186 SER A CA 1
ATOM 1409 C C . SER A 1 186 ? 8.682 -5.856 -17.655 1.00 98.00 186 SER A C 1
ATOM 1411 O O . SER A 1 186 ? 8.182 -6.455 -16.703 1.00 98.00 186 SER A O 1
ATOM 1413 N N . VAL A 1 187 ? 8.666 -4.530 -17.755 1.00 98.69 187 VAL A N 1
ATOM 1414 C CA . VAL A 1 187 ? 8.145 -3.647 -16.711 1.00 98.69 187 VAL A CA 1
ATOM 1415 C C . VAL A 1 187 ? 7.020 -2.786 -17.266 1.00 98.69 187 VAL A C 1
ATOM 1417 O O . VAL A 1 187 ? 7.136 -2.243 -18.364 1.00 98.69 187 VAL A O 1
ATOM 1420 N N . TYR A 1 188 ? 5.945 -2.651 -16.496 1.00 98.62 188 TYR A N 1
ATOM 1421 C CA . TYR A 1 188 ? 4.870 -1.703 -16.752 1.00 98.62 188 TYR A CA 1
ATOM 1422 C C . TYR A 1 188 ? 4.796 -0.681 -15.617 1.00 98.62 188 TYR A C 1
ATOM 1424 O O . TYR A 1 188 ? 4.808 -1.055 -14.442 1.00 98.62 188 TYR A O 1
ATOM 1432 N N . CYS A 1 189 ? 4.738 0.601 -15.972 1.00 98.50 189 CYS A N 1
ATOM 1433 C CA . CYS A 1 189 ? 4.645 1.706 -15.023 1.00 98.50 189 CYS A CA 1
ATOM 1434 C C . CYS A 1 189 ? 3.315 2.439 -15.205 1.00 98.50 189 CYS A C 1
ATOM 1436 O O . CYS A 1 189 ? 3.062 2.948 -16.296 1.00 98.50 189 CYS A O 1
ATOM 1438 N N . CYS A 1 190 ? 2.491 2.537 -14.161 1.00 97.56 190 CYS A N 1
ATOM 1439 C CA . CYS A 1 190 ? 1.179 3.186 -14.251 1.00 97.56 190 CYS A CA 1
ATOM 1440 C C . CYS A 1 190 ? 0.783 3.940 -12.978 1.00 97.56 190 CYS A C 1
ATOM 1442 O O . CYS A 1 190 ? 1.370 3.776 -11.904 1.00 97.56 190 CYS A O 1
ATOM 1444 N N . GLN A 1 191 ? -0.236 4.786 -13.094 1.00 96.69 191 GLN A N 1
ATOM 1445 C CA . GLN A 1 191 ? -0.886 5.394 -11.944 1.00 96.69 191 GLN A CA 1
ATOM 1446 C C . GLN A 1 191 ? -1.845 4.409 -11.258 1.00 96.69 191 GLN A C 1
ATOM 1448 O O . GLN A 1 191 ? -2.247 3.393 -11.822 1.00 96.69 191 GLN A O 1
ATOM 1453 N N . SER A 1 192 ? -2.232 4.713 -10.020 1.00 93.88 192 SER A N 1
ATOM 1454 C CA . SER A 1 192 ? -3.146 3.889 -9.219 1.00 93.88 192 SER A CA 1
ATOM 1455 C C . SER A 1 192 ? -4.592 4.406 -9.199 1.00 93.88 192 SER A C 1
ATOM 1457 O O . SER A 1 192 ? -5.348 4.083 -8.290 1.00 93.88 192 SER A O 1
ATOM 1459 N N . TYR A 1 193 ? -4.998 5.209 -10.188 1.00 92.88 193 TYR A N 1
ATOM 1460 C CA . TYR A 1 193 ? -6.318 5.864 -10.222 1.00 92.88 193 TYR A CA 1
ATOM 1461 C C . TYR A 1 193 ? -7.389 5.130 -11.038 1.00 92.88 193 TYR A C 1
ATOM 1463 O O . TYR A 1 193 ? -8.533 5.575 -11.062 1.00 92.88 193 TYR A O 1
ATOM 1471 N N . SER A 1 194 ? -7.045 4.014 -11.684 1.00 92.00 194 SER A N 1
ATOM 1472 C CA . SER A 1 194 ? -7.977 3.204 -12.475 1.00 92.00 194 SER A CA 1
ATOM 1473 C C . SER A 1 194 ? -7.919 1.735 -12.063 1.00 92.00 194 SER A C 1
ATOM 1475 O O . SER A 1 194 ? -6.851 1.213 -11.745 1.00 92.00 194 SER A O 1
ATOM 1477 N N . ASP A 1 195 ? -9.067 1.062 -12.111 1.00 88.62 195 ASP A N 1
ATOM 1478 C CA . ASP A 1 195 ? -9.225 -0.382 -11.924 1.00 88.62 195 ASP A CA 1
ATOM 1479 C C . ASP A 1 195 ? -9.633 -1.115 -13.223 1.00 88.62 195 ASP A C 1
ATOM 1481 O O . ASP A 1 195 ? -9.876 -2.325 -13.222 1.00 88.62 195 ASP A O 1
ATOM 1485 N N . SER A 1 196 ? -9.636 -0.420 -14.367 1.00 89.81 196 SER A N 1
ATOM 1486 C CA . SER A 1 196 ? -10.081 -0.970 -15.657 1.00 89.81 196 SER A CA 1
ATOM 1487 C C . SER A 1 196 ? -9.249 -2.160 -16.150 1.00 89.81 196 SER A C 1
ATOM 1489 O O . SER A 1 196 ? -9.737 -2.993 -16.915 1.00 89.81 196 SER A O 1
ATOM 1491 N N . GLU A 1 197 ? -7.986 -2.257 -15.725 1.00 91.38 197 GLU A N 1
ATOM 1492 C CA . GLU A 1 197 ? -7.033 -3.273 -16.186 1.00 91.38 197 GLU A CA 1
ATOM 1493 C C . GLU A 1 197 ? -6.614 -4.280 -15.105 1.00 91.38 197 GLU A C 1
ATOM 1495 O O . GLU A 1 197 ? -5.673 -5.043 -15.323 1.00 91.38 197 GLU A O 1
ATOM 1500 N N . VAL A 1 198 ? -7.330 -4.349 -13.971 1.00 92.94 198 VAL A N 1
ATOM 1501 C CA . VAL A 1 198 ? -6.990 -5.207 -12.812 1.00 92.94 198 VAL A CA 1
ATOM 1502 C C . VAL A 1 198 ? -6.588 -6.625 -13.225 1.00 92.94 198 VAL A C 1
ATOM 1504 O O . VAL A 1 198 ? -5.488 -7.075 -12.913 1.00 92.94 198 VAL A O 1
ATOM 1507 N N . ARG A 1 199 ? -7.431 -7.313 -14.011 1.00 93.38 199 ARG A N 1
ATOM 1508 C CA . ARG A 1 199 ? -7.160 -8.697 -14.445 1.00 93.38 199 ARG A CA 1
ATOM 1509 C C . ARG A 1 199 ? -5.909 -8.814 -15.317 1.00 93.38 199 ARG A C 1
ATOM 1511 O O . ARG A 1 199 ? -5.187 -9.804 -15.211 1.00 93.38 199 ARG A O 1
ATOM 1518 N N . LYS A 1 200 ? -5.655 -7.830 -16.187 1.00 96.12 200 LYS A N 1
ATOM 1519 C CA . LYS A 1 200 ? -4.469 -7.827 -17.054 1.00 96.12 200 LYS A CA 1
ATOM 1520 C C . LYS A 1 200 ? -3.205 -7.609 -16.229 1.00 96.12 200 LYS A C 1
ATOM 1522 O O . LYS A 1 200 ? -2.237 -8.333 -16.431 1.00 96.12 200 LYS A O 1
ATOM 1527 N N . ILE A 1 201 ? -3.236 -6.666 -15.285 1.00 97.81 201 ILE A N 1
ATOM 1528 C CA . ILE A 1 201 ? -2.107 -6.360 -14.400 1.00 97.81 201 ILE A CA 1
ATOM 1529 C C . ILE A 1 201 ? -1.787 -7.562 -13.507 1.00 97.81 201 ILE A C 1
ATOM 1531 O O . ILE A 1 201 ? -0.632 -7.975 -13.439 1.00 97.81 201 ILE A O 1
ATOM 1535 N N . HIS A 1 202 ? -2.794 -8.174 -12.874 1.00 95.06 202 HIS A N 1
ATOM 1536 C CA . HIS A 1 202 ? -2.598 -9.377 -12.056 1.00 95.06 202 HIS A CA 1
ATOM 1537 C C . HIS A 1 202 ? -1.955 -10.509 -12.854 1.00 95.06 202 HIS A C 1
ATOM 1539 O O . HIS A 1 202 ? -0.973 -11.087 -12.395 1.00 95.06 202 HIS A O 1
ATOM 1545 N N . LYS A 1 203 ? -2.461 -10.787 -14.063 1.00 95.38 203 LYS A N 1
ATOM 1546 C CA . LYS A 1 203 ? -1.895 -11.811 -14.949 1.00 95.38 203 LYS A CA 1
ATOM 1547 C C . LYS A 1 203 ? -0.454 -11.486 -15.346 1.00 95.38 203 LYS A C 1
ATOM 1549 O O . LYS A 1 203 ? 0.415 -12.341 -15.223 1.00 95.38 203 LYS A O 1
ATOM 1554 N N . PHE A 1 204 ? -0.202 -10.253 -15.778 1.00 98.00 204 PHE A N 1
ATOM 1555 C CA . PHE A 1 204 ? 1.120 -9.789 -16.184 1.00 98.00 204 PHE A CA 1
ATO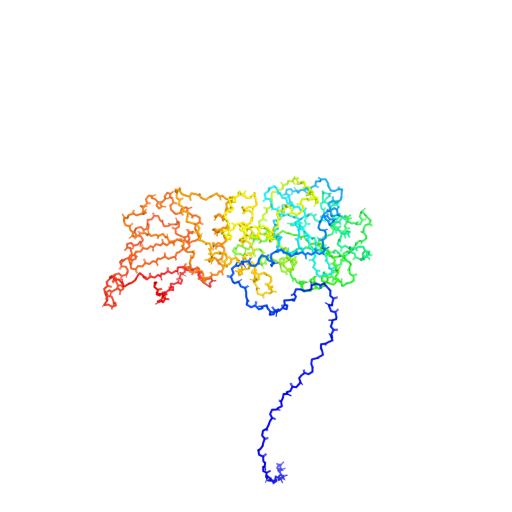M 1556 C C . PHE A 1 204 ? 2.160 -9.985 -15.077 1.00 98.00 204 PHE A C 1
ATOM 1558 O O . PHE A 1 204 ? 3.212 -10.573 -15.322 1.00 98.00 204 PHE A O 1
ATOM 1565 N N . VAL A 1 205 ? 1.852 -9.554 -13.850 1.00 97.38 205 VAL A N 1
ATOM 1566 C CA . VAL A 1 205 ? 2.753 -9.732 -12.704 1.00 97.38 205 VAL A CA 1
ATOM 1567 C C . VAL A 1 205 ? 2.898 -11.217 -12.364 1.00 97.38 205 VAL A C 1
ATOM 1569 O O . VAL A 1 205 ? 4.019 -11.700 -12.242 1.00 97.38 205 VAL A O 1
ATOM 1572 N N . ALA A 1 206 ? 1.804 -11.983 -12.300 1.00 94.06 206 ALA A N 1
ATOM 1573 C CA . ALA A 1 206 ? 1.867 -13.416 -11.997 1.00 94.06 206 ALA A CA 1
ATOM 1574 C C . ALA A 1 206 ? 2.782 -14.196 -12.962 1.00 94.06 206 ALA A C 1
ATOM 1576 O O . ALA A 1 206 ? 3.512 -15.092 -12.532 1.00 94.06 206 ALA A O 1
ATOM 1577 N N . GLU A 1 207 ? 2.776 -13.834 -14.249 1.00 95.38 207 GLU A N 1
ATOM 1578 C CA . GLU A 1 207 ? 3.582 -14.460 -15.305 1.00 95.38 207 GLU A CA 1
ATOM 1579 C C . GLU A 1 207 ? 5.058 -14.019 -15.312 1.00 95.38 207 GLU A C 1
ATOM 1581 O O . GLU A 1 207 ? 5.862 -14.598 -16.043 1.00 95.38 207 GLU A O 1
ATOM 1586 N N . GLY A 1 208 ? 5.446 -13.057 -14.469 1.00 95.62 208 GLY A N 1
ATOM 1587 C CA . GLY A 1 208 ? 6.832 -12.604 -14.330 1.00 95.62 208 GLY A CA 1
ATOM 1588 C C . GLY A 1 208 ? 7.049 -11.118 -14.582 1.00 95.62 208 GLY A C 1
ATOM 1589 O O . GLY A 1 208 ? 8.175 -10.653 -14.450 1.00 95.62 208 GLY A O 1
ATOM 1590 N N . GLY A 1 209 ? 6.009 -10.374 -14.960 1.00 98.25 209 GLY A N 1
ATOM 1591 C CA . GLY A 1 209 ? 6.043 -8.929 -15.170 1.00 98.25 209 GLY A CA 1
ATOM 1592 C C . GLY A 1 209 ? 6.437 -8.139 -13.919 1.00 98.25 209 GLY A C 1
ATOM 1593 O O . GLY A 1 209 ? 6.140 -8.527 -12.789 1.00 98.25 209 GLY A O 1
ATOM 1594 N N . GLY A 1 210 ? 7.103 -7.007 -14.136 1.00 98.69 210 GLY A N 1
ATOM 1595 C CA . GLY A 1 210 ? 7.425 -6.036 -13.099 1.00 98.69 210 GLY A CA 1
ATOM 1596 C C . GLY A 1 210 ? 6.428 -4.880 -13.129 1.00 98.69 210 GLY A C 1
ATOM 1597 O O . GLY A 1 210 ? 6.229 -4.284 -14.182 1.00 98.69 210 GLY A O 1
ATOM 1598 N N . LEU A 1 211 ? 5.807 -4.541 -12.003 1.00 98.81 211 LEU A N 1
ATOM 1599 C CA . LEU A 1 211 ? 4.875 -3.417 -11.901 1.00 98.81 211 LEU A CA 1
ATOM 1600 C C . LEU A 1 211 ? 5.458 -2.300 -11.033 1.00 98.81 211 LEU A C 1
ATOM 1602 O O . LEU A 1 211 ? 5.702 -2.506 -9.846 1.00 98.81 211 LEU A O 1
ATOM 1606 N N . LEU A 1 212 ? 5.606 -1.105 -11.602 1.00 98.75 212 LEU A N 1
ATOM 1607 C CA . LEU A 1 212 ? 5.792 0.128 -10.839 1.00 98.75 212 LEU A CA 1
ATOM 1608 C C . LEU A 1 212 ? 4.471 0.892 -10.835 1.00 98.75 212 LEU A C 1
ATOM 1610 O O . LEU A 1 212 ? 3.976 1.284 -11.889 1.00 98.75 212 LEU A O 1
ATOM 1614 N N . ILE A 1 213 ? 3.889 1.112 -9.664 1.00 98.44 213 ILE A N 1
ATOM 1615 C CA . ILE A 1 213 ? 2.571 1.740 -9.562 1.00 98.44 213 ILE A CA 1
ATOM 1616 C C . ILE A 1 213 ? 2.572 2.873 -8.541 1.00 98.44 213 ILE A C 1
ATOM 1618 O O . ILE A 1 213 ? 3.084 2.727 -7.430 1.00 98.44 213 ILE A O 1
ATOM 1622 N N . GLY A 1 214 ? 2.018 4.023 -8.936 1.00 96.44 214 GLY A N 1
ATOM 1623 C CA . GLY A 1 214 ? 2.077 5.257 -8.153 1.00 96.44 214 GLY A CA 1
ATOM 1624 C C . GLY A 1 214 ? 0.741 5.976 -8.013 1.00 96.44 214 GLY A C 1
ATOM 1625 O O . GLY A 1 214 ? 0.016 6.142 -8.986 1.00 96.44 214 GLY A O 1
ATOM 1626 N N . GLY A 1 215 ? 0.418 6.474 -6.823 1.00 95.50 215 GLY A N 1
ATOM 1627 C CA . GLY A 1 215 ? -0.706 7.401 -6.643 1.00 95.50 215 GLY A CA 1
ATOM 1628 C C . GLY A 1 215 ? -1.132 7.543 -5.191 1.00 95.50 215 GLY A C 1
ATOM 1629 O O . GLY A 1 215 ? -0.643 6.820 -4.326 1.00 95.50 215 GLY A O 1
ATOM 1630 N N . LYS A 1 216 ? -2.023 8.500 -4.921 1.00 95.12 216 LYS A N 1
ATOM 1631 C CA . LYS A 1 216 ? -2.404 8.886 -3.558 1.00 95.12 216 LYS A CA 1
ATOM 1632 C C . LYS A 1 216 ? -3.881 8.630 -3.272 1.00 95.12 216 LYS A C 1
ATOM 1634 O O . LYS A 1 216 ? -4.761 9.210 -3.905 1.00 95.12 216 LYS A O 1
ATOM 1639 N N . ALA A 1 217 ? -4.154 7.814 -2.260 1.00 96.75 217 ALA A N 1
ATOM 1640 C CA . ALA A 1 217 ? -5.515 7.512 -1.841 1.00 96.75 217 ALA A CA 1
ATOM 1641 C C . ALA A 1 217 ? -6.069 8.529 -0.830 1.00 96.75 217 ALA A C 1
ATOM 1643 O O . ALA A 1 217 ? -7.283 8.639 -0.709 1.00 96.75 217 ALA A O 1
ATOM 1644 N N . TRP A 1 218 ? -5.231 9.312 -0.135 1.00 95.31 218 TRP A N 1
ATOM 1645 C CA . TRP A 1 218 ? -5.719 10.331 0.812 1.00 95.31 218 TRP A CA 1
ATOM 1646 C C . TRP A 1 218 ? -6.578 11.410 0.130 1.00 95.31 218 TRP A C 1
ATOM 1648 O O . TRP A 1 218 ? -7.597 11.825 0.678 1.00 95.31 218 TRP A O 1
ATOM 1658 N N . TRP A 1 219 ? -6.219 11.821 -1.093 1.00 94.06 219 TRP A N 1
ATOM 1659 C CA . TRP A 1 219 ? -7.012 12.784 -1.866 1.00 94.06 219 TRP A CA 1
ATOM 1660 C C . TRP A 1 219 ? -8.327 12.168 -2.338 1.00 94.06 219 TRP A C 1
ATOM 1662 O O . TRP A 1 219 ? -9.377 12.799 -2.262 1.00 94.06 219 TRP A O 1
ATOM 1672 N N . TRP A 1 220 ? -8.282 10.904 -2.765 1.00 95.88 220 TRP A N 1
ATOM 1673 C CA . TRP A 1 220 ? -9.481 10.152 -3.114 1.00 95.88 220 TRP A CA 1
ATOM 1674 C C . TRP A 1 220 ? -10.423 10.016 -1.908 1.00 95.88 220 TRP A C 1
ATOM 1676 O O . TRP A 1 220 ? -11.607 10.305 -2.036 1.00 95.88 220 TRP A O 1
ATOM 1686 N N . ALA A 1 221 ? -9.902 9.679 -0.725 1.00 94.94 221 ALA A N 1
ATOM 1687 C CA . ALA A 1 221 ? -10.688 9.537 0.501 1.00 94.94 221 ALA A CA 1
ATOM 1688 C C . ALA A 1 221 ? -11.351 10.856 0.924 1.00 94.94 221 ALA A C 1
ATOM 1690 O O . ALA A 1 221 ? -12.483 10.853 1.398 1.00 94.94 221 ALA A O 1
ATOM 1691 N N . HIS A 1 222 ? -10.684 11.993 0.698 1.00 92.81 222 HIS A N 1
ATOM 1692 C CA . HIS A 1 222 ? -11.277 13.311 0.923 1.00 92.81 222 HIS A CA 1
ATOM 1693 C C . HIS A 1 222 ? -12.497 13.570 0.022 1.00 92.81 222 HIS A C 1
ATOM 1695 O O . HIS A 1 222 ? -13.461 14.194 0.455 1.00 92.81 222 HIS A O 1
ATOM 1701 N N . GLN A 1 223 ? -12.472 13.069 -1.215 1.00 93.69 223 GLN A N 1
ATOM 1702 C CA . GLN A 1 223 ? -13.580 13.199 -2.168 1.00 93.69 223 GLN A CA 1
ATOM 1703 C C . GLN A 1 223 ? -14.702 12.173 -1.953 1.00 93.69 223 GLN A C 1
ATOM 1705 O O . GLN A 1 223 ? -15.795 12.353 -2.485 1.00 93.69 223 GLN A O 1
ATOM 1710 N N . HIS A 1 224 ? -14.443 11.113 -1.186 1.00 91.25 224 HIS A N 1
ATOM 1711 C CA . HIS A 1 224 ? -15.362 9.995 -0.969 1.00 91.25 224 HIS A CA 1
ATOM 1712 C C . HIS A 1 224 ? -15.584 9.776 0.538 1.00 91.25 224 HIS A C 1
ATOM 1714 O O . HIS A 1 224 ? -15.170 8.750 1.087 1.00 91.25 224 HIS A O 1
ATOM 1720 N N . PRO A 1 225 ? -16.204 10.744 1.244 1.00 87.94 225 PRO A N 1
ATOM 1721 C CA . PRO A 1 225 ? -16.445 10.622 2.677 1.00 87.94 225 PRO A CA 1
ATOM 1722 C C . PRO A 1 225 ? -17.317 9.396 2.978 1.00 87.94 225 PRO A C 1
ATOM 1724 O O . PRO A 1 225 ? -18.271 9.105 2.260 1.00 87.94 225 PRO A O 1
ATOM 1727 N N . GLY A 1 226 ? -16.975 8.670 4.043 1.00 83.88 226 GLY A N 1
ATOM 1728 C CA . GLY A 1 226 ? -17.658 7.433 4.439 1.00 83.88 226 GLY A CA 1
ATOM 1729 C C . GLY A 1 226 ? -17.215 6.177 3.680 1.00 83.88 226 GLY A C 1
ATOM 1730 O O . GLY A 1 226 ? -17.568 5.082 4.104 1.00 83.88 226 GLY A O 1
ATOM 1731 N N . GLN A 1 227 ? -16.408 6.304 2.620 1.00 87.38 227 GLN A N 1
ATOM 1732 C CA . GLN A 1 227 ? -15.835 5.155 1.914 1.00 87.38 227 GLN A CA 1
ATOM 1733 C C . GLN A 1 227 ? -14.448 4.793 2.449 1.00 87.38 227 GLN A C 1
ATOM 1735 O O . GLN A 1 227 ? -13.656 5.639 2.880 1.00 87.38 227 GLN A O 1
ATOM 1740 N N . TYR A 1 228 ? -14.117 3.507 2.389 1.00 90.38 228 TYR A N 1
ATOM 1741 C CA . TYR A 1 228 ? -12.864 2.975 2.899 1.00 90.38 228 TYR A CA 1
ATOM 1742 C C . TYR A 1 228 ? -11.837 2.825 1.782 1.00 90.38 228 TYR A C 1
ATOM 1744 O O . TYR A 1 228 ? -11.858 1.853 1.028 1.00 90.38 228 TYR A O 1
ATOM 1752 N N . ALA A 1 229 ? -10.856 3.730 1.735 1.00 94.12 229 ALA A N 1
ATOM 1753 C CA . ALA A 1 229 ? -9.787 3.704 0.732 1.00 94.12 229 ALA A CA 1
ATOM 1754 C C . ALA A 1 229 ? -9.123 2.325 0.584 1.00 94.12 229 ALA A C 1
ATOM 1756 O O . ALA A 1 229 ? -8.948 1.860 -0.538 1.00 94.12 229 ALA A O 1
ATOM 1757 N N . ALA A 1 230 ? -8.827 1.627 1.687 1.00 92.69 230 ALA A N 1
ATOM 1758 C CA . ALA A 1 230 ? -8.220 0.293 1.659 1.00 92.69 230 ALA A CA 1
ATOM 1759 C C . ALA A 1 230 ? -9.007 -0.716 0.792 1.00 92.69 230 ALA A C 1
ATOM 1761 O O . ALA A 1 230 ? -8.405 -1.554 0.125 1.00 92.69 230 ALA A O 1
ATOM 1762 N N . ALA A 1 231 ? -10.339 -0.614 0.746 1.00 90.56 231 ALA A N 1
ATOM 1763 C CA . ALA A 1 231 ? -11.201 -1.512 -0.020 1.00 90.56 231 ALA A CA 1
ATOM 1764 C C . ALA A 1 231 ? -11.712 -0.917 -1.340 1.00 90.56 231 ALA A C 1
ATOM 1766 O O . ALA A 1 231 ? -11.951 -1.666 -2.290 1.00 90.56 231 ALA A O 1
ATOM 1767 N N . GLU A 1 232 ? -11.916 0.397 -1.402 1.00 92.62 232 GLU A N 1
ATOM 1768 C CA . GLU A 1 232 ? -12.704 1.062 -2.448 1.00 92.62 232 GLU A CA 1
ATOM 1769 C C . GLU A 1 232 ? -11.874 1.929 -3.396 1.00 92.62 232 GLU A C 1
ATOM 1771 O O . GLU A 1 232 ? -12.289 2.124 -4.535 1.00 92.62 232 GLU A O 1
ATOM 1776 N N . TYR A 1 233 ? -10.674 2.363 -2.993 1.00 96.00 233 TYR A N 1
ATOM 1777 C CA . TYR A 1 233 ? -9.772 3.096 -3.883 1.00 96.00 233 TYR A CA 1
ATOM 1778 C C . TYR A 1 233 ? -9.432 2.247 -5.127 1.00 96.00 233 TYR A C 1
ATOM 1780 O O . TYR A 1 233 ? -8.995 1.102 -4.953 1.00 96.00 233 TYR A O 1
ATOM 1788 N N . PRO A 1 234 ? -9.568 2.770 -6.366 1.00 96.44 234 PRO A N 1
ATOM 1789 C CA . PRO A 1 234 ? -9.359 1.989 -7.591 1.00 96.44 234 PRO A CA 1
ATOM 1790 C C . PRO A 1 234 ? -8.018 1.246 -7.631 1.00 96.44 234 PRO A C 1
ATOM 1792 O O . PRO A 1 234 ? -7.971 0.044 -7.886 1.00 96.44 234 PRO A O 1
ATOM 1795 N N . GLY A 1 235 ? -6.925 1.909 -7.251 1.00 96.31 235 GLY A N 1
ATOM 1796 C CA . GLY A 1 235 ? -5.601 1.290 -7.188 1.00 96.31 235 GLY A CA 1
ATOM 1797 C C . GLY A 1 235 ? -5.506 0.115 -6.219 1.00 96.31 235 GLY A C 1
ATOM 1798 O O . GLY A 1 235 ? -4.753 -0.826 -6.461 1.00 96.31 235 GLY A O 1
ATOM 1799 N N . ASN A 1 236 ? -6.309 0.103 -5.154 1.00 96.62 236 ASN A N 1
ATOM 1800 C CA . ASN A 1 236 ? -6.335 -1.010 -4.206 1.00 96.62 236 ASN A CA 1
ATOM 1801 C C . ASN A 1 236 ? -7.086 -2.232 -4.746 1.00 96.62 236 ASN A C 1
ATOM 1803 O O . ASN A 1 236 ? -6.829 -3.341 -4.281 1.00 96.62 236 ASN A O 1
ATOM 1807 N N . LYS A 1 237 ? -7.918 -2.090 -5.790 1.00 94.12 237 LYS A N 1
ATOM 1808 C CA . LYS A 1 237 ? -8.448 -3.248 -6.537 1.00 94.12 237 LYS A CA 1
ATOM 1809 C C . LYS A 1 237 ? -7.329 -4.040 -7.223 1.00 94.12 237 LYS A C 1
ATOM 1811 O O . LYS A 1 237 ? -7.464 -5.244 -7.423 1.00 94.12 237 LYS A O 1
ATOM 1816 N N . ILE A 1 238 ? -6.217 -3.375 -7.543 1.00 95.38 238 ILE A N 1
ATOM 1817 C CA . ILE A 1 238 ? -4.993 -3.995 -8.060 1.00 95.38 238 ILE A CA 1
ATOM 1818 C C . ILE A 1 238 ? -4.119 -4.472 -6.893 1.00 95.38 238 ILE A C 1
ATOM 1820 O O . ILE A 1 238 ? -3.755 -5.645 -6.827 1.00 95.38 238 ILE A O 1
ATOM 1824 N N . LEU A 1 239 ? -3.788 -3.562 -5.974 1.00 97.12 239 LEU A N 1
ATOM 1825 C CA . LEU A 1 239 ? -2.710 -3.743 -5.000 1.00 97.12 239 LEU A CA 1
ATOM 1826 C C . LEU A 1 239 ? -3.031 -4.717 -3.860 1.00 97.12 239 LEU A C 1
ATOM 1828 O O . LEU A 1 239 ? -2.123 -5.411 -3.398 1.00 97.12 239 LEU A O 1
ATOM 1832 N N . ASN A 1 240 ? -4.298 -4.842 -3.448 1.00 95.06 240 ASN A N 1
ATOM 1833 C CA . ASN A 1 240 ? -4.670 -5.730 -2.339 1.00 95.06 240 ASN A CA 1
ATOM 1834 C C . ASN A 1 240 ? -4.314 -7.199 -2.630 1.00 95.06 240 ASN A C 1
ATOM 1836 O O . ASN A 1 240 ? -3.911 -7.928 -1.724 1.00 95.06 240 ASN A O 1
ATOM 1840 N N . THR A 1 241 ? -4.390 -7.625 -3.897 1.00 91.94 241 THR A N 1
ATOM 1841 C CA . THR A 1 241 ? -3.959 -8.961 -4.352 1.00 91.94 241 THR A CA 1
ATOM 1842 C C . THR A 1 241 ? -2.458 -9.187 -4.165 1.00 91.94 241 THR A C 1
ATOM 1844 O O . THR A 1 241 ? -2.028 -10.309 -3.919 1.00 91.94 241 THR A O 1
ATOM 1847 N N . PHE A 1 242 ? -1.655 -8.124 -4.228 1.00 94.31 242 PHE A N 1
ATOM 1848 C CA . PHE A 1 242 ? -0.210 -8.163 -3.987 1.00 94.31 242 PHE A CA 1
ATOM 1849 C C . PHE A 1 242 ? 0.150 -7.971 -2.507 1.00 94.31 242 PHE A C 1
ATOM 1851 O O . PHE A 1 242 ? 1.326 -7.951 -2.149 1.00 94.31 242 PHE A O 1
ATOM 1858 N N . GLY A 1 243 ? -0.851 -7.839 -1.631 1.00 94.56 243 GLY A N 1
ATOM 1859 C CA . GLY A 1 243 ? -0.636 -7.682 -0.201 1.00 94.56 243 GLY A CA 1
ATOM 1860 C C . GLY A 1 243 ? -0.204 -6.279 0.225 1.00 94.56 243 GLY A C 1
ATOM 1861 O O . GLY A 1 243 ? 0.475 -6.137 1.245 1.00 94.56 243 GLY A O 1
ATOM 1862 N N . ILE A 1 244 ? -0.545 -5.251 -0.553 1.00 97.81 244 ILE A N 1
ATOM 1863 C CA . ILE A 1 244 ? -0.264 -3.849 -0.237 1.00 97.81 244 ILE A CA 1
ATOM 1864 C C . ILE A 1 244 ? -1.556 -3.046 -0.422 1.00 97.81 244 ILE A C 1
ATOM 1866 O O . ILE A 1 244 ? -2.233 -3.202 -1.430 1.00 97.81 244 ILE A O 1
ATOM 1870 N N . SER A 1 245 ? -1.876 -2.141 0.502 1.00 97.75 245 SER A N 1
ATOM 1871 C CA . SER A 1 245 ? -2.983 -1.188 0.337 1.00 97.75 245 SER A CA 1
ATOM 1872 C C . SER A 1 245 ? -2.498 0.242 0.547 1.00 97.75 245 SER A C 1
ATOM 1874 O O . SER A 1 245 ? -1.806 0.531 1.523 1.00 97.75 245 SER A O 1
ATOM 1876 N N . ILE A 1 246 ? -2.899 1.155 -0.337 1.00 97.88 246 ILE A N 1
ATOM 1877 C CA . ILE A 1 246 ? -2.706 2.598 -0.170 1.00 97.88 246 ILE A CA 1
ATOM 1878 C C . ILE A 1 246 ? -3.840 3.140 0.702 1.00 97.88 246 ILE A C 1
ATOM 1880 O O . ILE A 1 246 ? -5.016 3.003 0.371 1.00 97.88 246 ILE A O 1
ATOM 1884 N N . LEU A 1 247 ? -3.503 3.741 1.837 1.00 97.12 247 LEU A N 1
ATOM 1885 C CA . LEU A 1 247 ? -4.469 4.189 2.834 1.00 97.12 247 LEU A CA 1
ATOM 1886 C C . LEU A 1 247 ? -4.969 5.608 2.548 1.00 97.12 247 LEU A C 1
ATOM 1888 O O . LEU A 1 247 ? -4.261 6.437 1.986 1.00 97.12 247 LEU A O 1
ATOM 1892 N N . GLY A 1 248 ? -6.168 5.934 3.036 1.00 95.19 248 GLY A N 1
ATOM 1893 C CA . GLY A 1 248 ? -6.735 7.291 2.987 1.00 95.19 248 GLY A CA 1
ATOM 1894 C C . GLY A 1 248 ? -6.055 8.296 3.932 1.00 95.19 248 GLY A C 1
ATOM 1895 O O . GLY A 1 248 ? -6.582 9.378 4.164 1.00 95.19 248 GLY A O 1
ATOM 1896 N N . LYS A 1 249 ? -4.908 7.926 4.508 1.00 93.75 249 LYS A N 1
ATOM 1897 C CA . LYS A 1 249 ? -4.102 8.711 5.449 1.00 93.75 249 LYS A CA 1
ATOM 1898 C C . LYS A 1 249 ? -2.833 9.169 4.747 1.00 93.75 249 LYS A C 1
ATOM 1900 O O . LYS A 1 249 ? -2.322 8.448 3.893 1.00 93.75 249 LYS A O 1
ATOM 1905 N N . PHE A 1 250 ? -2.306 10.324 5.127 1.00 92.75 250 PHE A N 1
ATOM 1906 C CA . PHE A 1 250 ? -1.088 10.885 4.546 1.00 92.75 250 PHE A CA 1
ATOM 1907 C C . PHE A 1 250 ? 0.068 10.914 5.551 1.00 92.75 250 PHE A C 1
ATOM 1909 O O . PHE A 1 250 ? -0.151 10.878 6.763 1.00 92.75 250 PHE A O 1
ATOM 1916 N N . LEU A 1 251 ? 1.299 10.965 5.042 1.00 91.56 251 LEU A N 1
ATOM 1917 C CA . LEU A 1 251 ? 2.491 11.270 5.836 1.00 91.56 251 LEU A CA 1
ATOM 1918 C C . LEU A 1 251 ? 2.852 12.744 5.697 1.00 91.56 251 LEU A C 1
ATOM 1920 O O . LEU A 1 251 ? 2.419 13.420 4.769 1.00 91.56 251 LEU A O 1
ATOM 1924 N N . LYS A 1 252 ? 3.683 13.246 6.607 1.00 89.75 252 LYS A N 1
ATOM 1925 C CA . LYS A 1 252 ? 4.245 14.590 6.469 1.00 89.75 252 LYS A CA 1
ATOM 1926 C C . LYS A 1 252 ? 5.255 14.623 5.318 1.00 89.75 252 LYS A C 1
ATOM 1928 O O . LYS A 1 252 ? 5.906 13.630 5.016 1.00 89.75 252 LYS A O 1
ATOM 1933 N N . ALA A 1 253 ? 5.384 15.776 4.674 1.00 89.81 253 ALA A N 1
ATOM 1934 C CA . ALA A 1 253 ? 6.526 16.027 3.807 1.00 89.81 253 ALA A CA 1
ATOM 1935 C C . ALA A 1 253 ? 7.803 16.144 4.654 1.00 89.81 253 ALA A C 1
ATOM 1937 O O . ALA A 1 253 ? 7.749 16.537 5.824 1.00 89.81 253 ALA A O 1
ATOM 1938 N N . GLY A 1 254 ? 8.946 15.792 4.073 1.00 91.81 254 GLY A N 1
ATOM 1939 C CA . GLY A 1 254 ? 10.205 15.746 4.803 1.00 91.81 254 GLY A CA 1
ATOM 1940 C C . GLY A 1 254 ? 11.264 14.891 4.125 1.00 91.81 254 GLY A C 1
ATOM 1941 O O . GLY A 1 254 ? 11.059 14.331 3.050 1.00 91.81 254 GLY A O 1
ATOM 1942 N N . THR A 1 255 ? 12.419 14.797 4.774 1.00 91.94 255 THR A N 1
ATOM 1943 C CA . THR A 1 255 ? 13.522 13.945 4.330 1.00 91.94 255 THR A CA 1
ATOM 1944 C C . THR A 1 255 ? 13.607 12.732 5.235 1.00 91.94 255 THR A C 1
ATOM 1946 O O . THR A 1 255 ? 13.804 12.869 6.441 1.00 91.94 255 THR A O 1
ATOM 1949 N N . TYR A 1 256 ? 13.493 11.552 4.639 1.00 92.00 256 TYR A N 1
ATOM 1950 C CA . TYR A 1 256 ? 13.530 10.280 5.344 1.00 92.00 256 TYR A CA 1
ATOM 1951 C C . TYR A 1 256 ? 14.816 9.540 5.021 1.00 92.00 256 TYR A C 1
ATOM 1953 O O . TYR A 1 256 ? 15.309 9.583 3.890 1.00 92.00 256 TYR A O 1
ATOM 1961 N N . LYS A 1 257 ? 15.365 8.840 6.014 1.00 89.81 257 LYS A N 1
ATOM 1962 C CA . LYS A 1 257 ? 16.519 7.980 5.781 1.00 89.81 257 LYS A CA 1
ATOM 1963 C C . LYS A 1 257 ? 16.067 6.649 5.182 1.00 89.81 257 LYS A C 1
ATOM 1965 O O . LYS A 1 257 ? 15.052 6.104 5.618 1.00 89.81 257 LYS A O 1
ATOM 1970 N N . PRO A 1 258 ? 16.796 6.122 4.185 1.00 87.81 258 PRO A N 1
ATOM 1971 C CA . PRO A 1 258 ? 16.549 4.777 3.699 1.00 87.81 258 PRO A CA 1
ATOM 1972 C C . PRO A 1 258 ? 16.761 3.783 4.843 1.00 87.81 258 PRO A C 1
ATOM 1974 O O . PRO A 1 258 ? 17.641 3.958 5.690 1.00 87.81 258 PRO A O 1
ATOM 1977 N N . MET A 1 259 ? 15.944 2.735 4.867 1.00 86.06 259 MET A N 1
ATOM 1978 C CA . MET A 1 259 ? 16.099 1.651 5.828 1.00 86.06 259 MET A CA 1
ATOM 1979 C C . MET A 1 259 ? 17.450 0.959 5.628 1.00 86.06 259 MET A C 1
ATOM 1981 O O . MET A 1 259 ? 17.879 0.741 4.494 1.00 86.06 259 MET A O 1
ATOM 1985 N N . LYS A 1 260 ? 18.099 0.551 6.722 1.00 85.81 260 LYS A N 1
ATOM 1986 C CA . LYS A 1 260 ? 19.237 -0.366 6.633 1.00 85.81 260 LYS A CA 1
ATOM 1987 C C . LYS A 1 260 ? 18.718 -1.760 6.274 1.00 85.81 260 LYS A C 1
ATOM 1989 O O . LYS A 1 260 ? 17.868 -2.272 7.003 1.00 85.81 260 LYS A O 1
ATOM 1994 N N . PRO A 1 261 ? 19.202 -2.395 5.195 1.00 85.19 261 PRO A N 1
ATOM 1995 C CA . PRO A 1 261 ? 18.717 -3.711 4.779 1.00 85.19 261 PRO A CA 1
ATOM 1996 C C . PRO A 1 261 ? 18.748 -4.767 5.893 1.00 85.19 261 PRO A C 1
ATOM 1998 O O . PRO A 1 261 ? 17.874 -5.626 5.962 1.00 85.19 261 PRO A O 1
ATOM 2001 N N . GLU A 1 262 ? 19.722 -4.675 6.799 1.00 84.44 262 GLU A N 1
ATOM 2002 C CA . GLU A 1 262 ? 19.902 -5.569 7.946 1.00 84.44 262 GLU A CA 1
ATOM 2003 C C . GLU A 1 262 ? 18.726 -5.514 8.939 1.00 84.44 262 GLU A C 1
ATOM 2005 O O . GLU A 1 262 ? 18.429 -6.505 9.610 1.00 84.44 262 GLU A O 1
ATOM 2010 N N . ASP A 1 263 ? 18.007 -4.390 8.985 1.00 80.19 263 ASP A N 1
ATOM 2011 C CA . ASP A 1 263 ? 16.914 -4.152 9.926 1.00 80.19 263 ASP A CA 1
ATOM 2012 C C . ASP A 1 263 ? 15.564 -4.684 9.411 1.00 80.19 263 ASP A C 1
ATOM 2014 O O . ASP A 1 263 ? 14.583 -4.674 10.151 1.00 80.19 263 ASP A O 1
ATOM 2018 N N . VAL A 1 264 ? 15.468 -5.208 8.180 1.00 77.50 264 VAL A N 1
ATOM 2019 C CA . VAL A 1 264 ? 14.182 -5.605 7.557 1.00 77.50 264 VAL A CA 1
ATOM 2020 C C . VAL A 1 264 ? 13.368 -6.605 8.389 1.00 77.50 264 VAL A C 1
ATOM 2022 O O . VAL A 1 264 ? 12.135 -6.565 8.419 1.00 77.50 264 VAL A O 1
ATOM 2025 N N . THR A 1 265 ? 14.050 -7.489 9.122 1.00 73.31 265 THR A N 1
ATOM 2026 C CA . THR A 1 265 ? 13.438 -8.495 10.012 1.00 73.31 265 THR A CA 1
ATOM 2027 C C . THR A 1 265 ? 13.052 -7.943 11.390 1.00 73.31 265 THR A C 1
ATOM 2029 O O . THR A 1 265 ? 12.355 -8.610 12.165 1.00 73.31 265 THR A O 1
ATOM 2032 N N . GLN A 1 266 ? 13.450 -6.708 11.691 1.00 78.44 266 GLN A N 1
ATOM 2033 C CA . GLN A 1 266 ? 13.130 -5.978 12.917 1.00 78.44 266 GLN A CA 1
ATOM 2034 C C . GLN A 1 266 ? 12.105 -4.869 12.669 1.00 78.44 266 GLN A C 1
ATOM 2036 O O . GLN A 1 266 ? 11.277 -4.602 13.537 1.00 78.44 266 GLN A O 1
ATOM 2041 N N . VAL A 1 267 ? 12.099 -4.299 11.464 1.00 85.69 267 VAL A N 1
ATOM 2042 C CA . VAL A 1 267 ? 11.178 -3.244 11.044 1.00 85.69 267 VAL A CA 1
ATOM 2043 C C . VAL A 1 267 ? 9.738 -3.735 11.025 1.00 85.69 267 VAL A C 1
ATOM 2045 O O . VAL A 1 267 ? 9.457 -4.896 10.728 1.00 85.69 267 VAL A O 1
ATOM 2048 N N . TYR A 1 268 ? 8.820 -2.832 11.341 1.00 91.88 268 TYR A N 1
ATOM 2049 C CA . TYR A 1 268 ? 7.395 -3.100 11.363 1.00 91.88 268 TYR A CA 1
ATOM 2050 C C . TYR A 1 268 ? 6.866 -3.687 10.041 1.00 91.88 268 TYR A C 1
ATOM 2052 O O . TYR A 1 268 ? 7.073 -3.141 8.960 1.00 91.88 268 TYR A O 1
ATOM 2060 N N . HIS A 1 269 ? 6.134 -4.793 10.155 1.00 93.19 269 HIS A N 1
ATOM 2061 C CA . HIS A 1 269 ? 5.330 -5.407 9.099 1.00 93.19 269 HIS A CA 1
ATOM 2062 C C . HIS A 1 269 ? 4.063 -5.952 9.751 1.00 93.19 269 HIS A C 1
ATOM 2064 O O . HIS A 1 269 ? 4.159 -6.587 10.805 1.00 93.19 269 HIS A O 1
ATOM 2070 N N . PHE A 1 270 ? 2.897 -5.718 9.144 1.00 94.88 270 PHE A N 1
ATOM 2071 C CA . PHE A 1 270 ? 1.600 -5.961 9.780 1.00 94.88 270 PHE A CA 1
ATOM 2072 C C . PHE A 1 270 ? 1.453 -7.391 10.310 1.00 94.88 270 PHE A C 1
ATOM 2074 O O . PHE A 1 270 ? 1.145 -7.585 11.484 1.00 94.88 270 PHE A O 1
ATOM 2081 N N . ARG A 1 271 ? 1.729 -8.412 9.485 1.00 90.94 271 ARG A N 1
ATOM 2082 C CA . ARG A 1 271 ? 1.531 -9.809 9.909 1.00 90.94 271 ARG A CA 1
ATOM 2083 C C . ARG A 1 271 ? 2.536 -10.246 10.970 1.00 90.94 271 ARG A C 1
ATOM 2085 O O . ARG A 1 271 ? 2.174 -10.984 11.881 1.00 90.94 271 ARG A O 1
ATOM 2092 N N . ARG A 1 272 ? 3.788 -9.780 10.889 1.00 88.62 272 ARG A N 1
ATOM 2093 C CA . ARG A 1 272 ? 4.811 -10.058 11.915 1.00 88.62 272 ARG A CA 1
ATOM 2094 C C . ARG A 1 272 ? 4.470 -9.391 13.244 1.00 88.62 272 ARG A C 1
ATOM 2096 O O . ARG A 1 272 ? 4.597 -10.034 14.282 1.00 88.62 272 ARG A O 1
ATOM 2103 N N . ALA A 1 273 ? 4.029 -8.136 13.209 1.00 91.81 273 ALA A N 1
ATOM 2104 C CA . ALA A 1 273 ? 3.566 -7.412 14.386 1.00 91.81 273 ALA A CA 1
ATOM 2105 C C . ALA A 1 273 ? 2.342 -8.101 15.005 1.00 91.81 273 ALA A C 1
ATOM 2107 O O . ALA A 1 273 ? 2.355 -8.399 16.195 1.00 91.81 273 ALA A O 1
ATOM 2108 N N . LEU A 1 274 ? 1.347 -8.462 14.188 1.00 91.06 274 LEU A N 1
ATOM 2109 C CA . LEU A 1 274 ? 0.167 -9.198 14.637 1.00 91.06 274 LEU A CA 1
ATOM 2110 C C . LEU A 1 274 ? 0.536 -10.562 15.235 1.00 91.06 274 LEU A C 1
ATOM 2112 O O . LEU A 1 274 ? 0.034 -10.923 16.290 1.00 91.06 274 LEU A O 1
ATOM 2116 N N . SER A 1 275 ? 1.456 -11.306 14.617 1.00 87.19 275 SER A N 1
ATOM 2117 C CA . SER A 1 275 ? 1.900 -12.599 15.147 1.00 87.19 275 SER A CA 1
ATOM 2118 C C . SER A 1 275 ? 2.578 -12.465 16.506 1.00 87.19 275 SER A C 1
ATOM 2120 O O . SER A 1 275 ? 2.336 -13.302 17.370 1.00 87.19 275 SER A O 1
ATOM 2122 N N . ARG A 1 276 ? 3.428 -11.448 16.697 1.00 87.31 276 ARG A N 1
ATOM 2123 C CA . ARG A 1 276 ? 4.053 -11.169 18.000 1.00 87.31 276 ARG A CA 1
ATOM 2124 C C . ARG A 1 276 ? 2.996 -10.774 19.025 1.00 87.31 276 ARG A C 1
ATOM 2126 O O . ARG A 1 276 ? 2.939 -11.361 20.094 1.00 87.31 276 ARG A O 1
ATOM 2133 N N . PHE A 1 277 ? 2.086 -9.882 18.641 1.00 88.38 277 PHE A N 1
ATOM 2134 C CA . PHE A 1 277 ? 0.982 -9.452 19.489 1.00 88.38 277 PHE A CA 1
ATOM 2135 C C . PHE A 1 277 ? 0.110 -10.624 19.966 1.00 88.38 277 PHE A C 1
ATOM 2137 O O . PHE A 1 277 ? -0.205 -10.716 21.148 1.00 88.38 277 PHE A O 1
ATOM 2144 N N . LEU A 1 278 ? -0.251 -11.555 19.080 1.00 84.12 278 LEU A N 1
ATOM 2145 C CA . LEU A 1 278 ? -1.032 -12.737 19.454 1.00 84.12 278 LEU A CA 1
ATOM 2146 C C . LEU A 1 278 ? -0.269 -13.671 20.398 1.00 84.12 278 LEU A C 1
ATOM 2148 O O . LEU A 1 278 ? -0.873 -14.237 21.304 1.00 84.12 278 LEU A O 1
ATOM 2152 N N . GLN A 1 279 ? 1.045 -13.826 20.208 1.00 80.50 279 GLN A N 1
ATOM 2153 C CA . GLN A 1 279 ? 1.883 -14.622 21.108 1.00 80.50 279 GLN A CA 1
ATOM 2154 C C . GLN A 1 279 ? 1.914 -14.002 22.506 1.00 80.50 279 GLN A C 1
ATOM 2156 O O . GLN A 1 279 ? 1.649 -14.708 23.479 1.00 80.50 279 GLN A O 1
ATOM 2161 N N . ASP A 1 280 ? 2.130 -12.691 22.589 1.00 78.75 280 ASP A N 1
ATOM 2162 C CA . ASP A 1 280 ? 2.189 -11.942 23.848 1.00 78.75 280 ASP A CA 1
ATOM 2163 C C . ASP A 1 280 ? 0.851 -11.967 24.614 1.00 78.75 280 ASP A C 1
ATOM 2165 O O . ASP A 1 280 ? 0.839 -11.903 25.839 1.00 78.75 280 ASP A O 1
ATOM 2169 N N . ASN A 1 281 ? -0.282 -12.104 23.913 1.00 74.00 281 ASN A N 1
ATOM 2170 C CA . ASN A 1 281 ? -1.624 -12.131 24.514 1.00 74.00 281 ASN A CA 1
ATOM 2171 C C . ASN A 1 281 ? -2.210 -13.548 24.683 1.00 74.00 281 ASN A C 1
ATOM 2173 O O . ASN A 1 281 ? -3.343 -13.698 25.135 1.00 74.00 281 ASN A O 1
ATOM 2177 N N . SER A 1 282 ? -1.450 -14.602 24.366 1.00 67.19 282 SER A N 1
ATOM 2178 C CA . SER A 1 282 ? -1.882 -16.008 24.470 1.00 67.19 282 SER A CA 1
ATOM 2179 C C . SER A 1 282 ? -1.829 -16.610 25.890 1.00 67.19 282 SER A C 1
ATOM 2181 O O . SER A 1 282 ? -1.966 -17.821 26.045 1.00 67.19 282 SER A O 1
ATOM 2183 N N . GLY A 1 283 ? -1.649 -15.790 26.935 1.00 58.38 283 GLY A N 1
ATOM 2184 C CA . GLY A 1 283 ? -1.697 -16.231 28.338 1.00 58.38 283 GLY A CA 1
ATOM 2185 C C . GLY A 1 283 ? -0.410 -16.861 28.885 1.00 58.38 283 GLY A C 1
ATOM 2186 O O . GLY A 1 283 ? -0.459 -17.552 29.898 1.00 58.38 283 GLY A O 1
ATOM 2187 N N . LYS A 1 284 ? 0.747 -16.639 28.248 1.00 52.00 284 LYS A N 1
ATOM 2188 C CA . LYS A 1 284 ? 2.051 -16.935 28.867 1.00 52.00 284 LYS A CA 1
ATOM 2189 C C . LYS A 1 284 ? 2.466 -15.745 29.733 1.00 52.00 284 LYS A C 1
ATOM 2191 O O . LYS A 1 284 ? 2.334 -14.615 29.277 1.00 52.00 284 LYS A O 1
ATOM 2196 N N . ASP A 1 285 ? 2.970 -16.003 30.944 1.00 45.12 285 ASP A N 1
ATOM 2197 C CA . ASP A 1 285 ? 3.441 -15.018 31.940 1.00 45.12 285 ASP A CA 1
ATOM 2198 C C . ASP A 1 285 ? 4.685 -14.228 31.478 1.00 45.12 285 ASP A C 1
ATOM 2200 O O . ASP A 1 285 ? 5.731 -14.193 32.125 1.00 45.12 285 ASP A O 1
ATOM 2204 N N . THR A 1 286 ? 4.609 -13.599 30.314 1.00 50.56 286 THR A N 1
ATOM 2205 C CA . THR A 1 286 ? 5.595 -12.647 29.827 1.00 50.56 286 THR A CA 1
ATOM 2206 C C . THR A 1 286 ? 5.010 -11.266 30.013 1.00 50.56 286 THR A C 1
ATOM 2208 O O . THR A 1 286 ? 4.034 -10.927 29.355 1.00 50.56 286 THR A O 1
ATOM 2211 N N . VAL A 1 287 ? 5.598 -10.470 30.907 1.00 47.28 287 VAL A N 1
ATOM 2212 C CA . VAL A 1 287 ? 5.293 -9.039 31.032 1.00 47.28 287 VAL A CA 1
ATOM 2213 C C . VAL A 1 287 ? 5.660 -8.380 29.697 1.00 47.28 287 VAL A C 1
ATOM 2215 O O . VAL A 1 287 ? 6.855 -8.278 29.401 1.00 47.28 287 VAL A O 1
ATOM 2218 N N . PRO A 1 288 ? 4.696 -7.959 28.856 1.00 54.53 288 PRO A N 1
ATOM 2219 C CA . PRO A 1 288 ? 5.028 -7.382 27.566 1.00 54.53 288 PRO A CA 1
ATOM 2220 C C . PRO A 1 288 ? 5.570 -5.974 27.811 1.00 54.53 288 PRO A C 1
ATOM 2222 O O . PRO A 1 288 ? 4.879 -5.119 28.366 1.00 54.53 288 PRO A O 1
ATOM 2225 N N . SER A 1 289 ? 6.812 -5.707 27.411 1.00 56.41 289 SER A N 1
ATOM 2226 C CA . SER A 1 289 ? 7.251 -4.319 27.256 1.00 56.41 289 SER A CA 1
ATOM 2227 C C . SER A 1 289 ? 6.502 -3.729 26.054 1.00 56.41 289 SER A C 1
ATOM 2229 O O . SER A 1 289 ? 6.467 -4.386 25.006 1.00 56.41 289 SER A O 1
ATOM 2231 N N . PRO A 1 290 ? 5.879 -2.540 26.166 1.00 63.91 290 PRO A N 1
ATOM 2232 C CA . PRO A 1 290 ? 5.107 -1.969 25.073 1.00 63.91 290 PRO A CA 1
ATOM 2233 C C . PRO A 1 290 ? 6.023 -1.725 23.877 1.00 63.91 290 PRO A C 1
ATOM 2235 O O . PRO A 1 290 ? 6.890 -0.850 23.888 1.00 63.91 290 PRO A O 1
ATOM 2238 N N . SER A 1 291 ? 5.837 -2.531 22.835 1.00 78.00 291 SER A N 1
ATOM 2239 C CA . SER A 1 291 ? 6.594 -2.374 21.604 1.00 78.00 291 SER A CA 1
ATOM 2240 C C . SER A 1 291 ? 6.273 -1.015 20.967 1.00 78.00 291 SER A C 1
ATOM 2242 O O . SER A 1 291 ? 5.110 -0.608 20.968 1.00 78.00 291 SER A O 1
ATOM 2244 N N . PRO A 1 292 ? 7.252 -0.314 20.368 1.00 84.06 292 PRO A N 1
ATOM 2245 C CA . PRO A 1 292 ? 7.036 1.012 19.770 1.00 84.06 292 PRO A CA 1
ATOM 2246 C C . PRO A 1 292 ? 6.044 0.995 18.592 1.00 84.06 292 PRO A C 1
ATOM 2248 O O . PRO A 1 292 ? 5.523 2.030 18.194 1.00 84.06 292 PRO A O 1
ATOM 2251 N N . TRP A 1 293 ? 5.746 -0.191 18.055 1.00 89.94 293 TRP A N 1
ATOM 2252 C CA . TRP A 1 293 ? 4.831 -0.390 16.940 1.00 89.94 293 TRP A CA 1
ATOM 2253 C C . TRP A 1 293 ? 3.380 -0.706 17.333 1.00 89.94 293 TRP A C 1
ATOM 2255 O O . TRP A 1 293 ? 2.554 -0.850 16.431 1.00 89.94 293 TRP A O 1
ATOM 2265 N N . LEU A 1 294 ? 3.028 -0.821 18.623 1.00 90.94 294 LEU A N 1
ATOM 2266 C CA . LEU A 1 294 ? 1.665 -1.205 19.036 1.00 90.94 294 LEU A CA 1
ATOM 2267 C C . LEU A 1 294 ? 0.612 -0.218 18.527 1.00 90.94 294 LEU A C 1
ATOM 2269 O O . LEU A 1 294 ? -0.406 -0.636 17.978 1.00 90.94 294 LEU A O 1
ATOM 2273 N N . GLN A 1 295 ? 0.887 1.085 18.621 1.00 90.69 295 GLN A N 1
ATOM 2274 C CA . GLN A 1 295 ? -0.007 2.109 18.082 1.00 90.69 295 GLN A CA 1
ATOM 2275 C C . GLN A 1 295 ? -0.263 1.900 16.581 1.00 90.69 295 GLN A C 1
ATOM 2277 O O . GLN A 1 295 ? -1.404 1.981 16.121 1.00 90.69 295 GLN A O 1
ATOM 2282 N N . LYS A 1 296 ? 0.794 1.601 15.817 1.00 93.56 296 LYS A N 1
ATOM 2283 C CA . LYS A 1 296 ? 0.700 1.353 14.377 1.00 93.56 296 LYS A CA 1
ATOM 2284 C C . LYS A 1 296 ? -0.044 0.048 14.069 1.00 93.56 296 LYS A C 1
ATOM 2286 O O . LYS A 1 296 ? -0.853 0.037 13.144 1.00 93.56 296 LYS A O 1
ATOM 2291 N N . LEU A 1 297 ? 0.151 -1.007 14.867 1.00 94.56 297 LEU A N 1
ATOM 2292 C CA . LEU A 1 297 ? -0.613 -2.250 14.733 1.00 94.56 297 LEU A CA 1
ATOM 2293 C C . LEU A 1 297 ? -2.113 -2.008 14.919 1.00 94.56 297 LEU A C 1
ATOM 2295 O O . LEU A 1 297 ? -2.893 -2.481 14.100 1.00 94.56 297 LEU A O 1
ATOM 2299 N N . GLY A 1 298 ? -2.522 -1.256 15.946 1.00 92.38 298 GLY A N 1
ATOM 2300 C CA . GLY A 1 298 ? -3.935 -0.918 16.161 1.00 92.38 298 GLY A CA 1
ATOM 2301 C C . GLY A 1 298 ? -4.551 -0.224 14.943 1.00 92.38 298 GLY A C 1
ATOM 2302 O O . GLY A 1 298 ? -5.586 -0.656 14.436 1.00 92.38 298 GLY A O 1
ATOM 2303 N N . GLN A 1 299 ? -3.845 0.771 14.398 1.00 92.69 299 GLN A N 1
ATOM 2304 C CA . GLN A 1 299 ? -4.269 1.485 13.192 1.00 92.69 299 GLN A CA 1
ATOM 2305 C C . GLN A 1 299 ? -4.385 0.559 11.976 1.00 92.69 299 GLN A C 1
ATOM 2307 O O . GLN A 1 299 ? -5.342 0.668 11.213 1.00 92.69 299 GLN A O 1
ATOM 2312 N N . ASP A 1 300 ? -3.422 -0.340 11.781 1.00 95.38 300 ASP A N 1
ATOM 2313 C CA . ASP A 1 300 ? -3.424 -1.268 10.651 1.00 95.38 300 ASP A CA 1
ATOM 2314 C C . ASP A 1 300 ? -4.458 -2.377 10.797 1.00 95.38 300 ASP A C 1
ATOM 2316 O O . ASP A 1 300 ? -5.032 -2.777 9.792 1.00 95.38 300 ASP A O 1
ATOM 2320 N N . CYS A 1 301 ? -4.765 -2.831 12.014 1.00 93.31 301 CYS A N 1
ATOM 2321 C CA . CYS A 1 301 ? -5.897 -3.719 12.270 1.00 93.31 301 CYS A CA 1
ATOM 2322 C C . CYS A 1 301 ? -7.207 -3.063 11.814 1.00 93.31 301 CYS A C 1
ATOM 2324 O O . CYS A 1 301 ? -7.991 -3.693 11.104 1.00 93.31 301 CYS A O 1
ATOM 2326 N N . THR A 1 302 ? -7.410 -1.784 12.147 1.00 90.69 302 THR A N 1
ATOM 2327 C CA . THR A 1 302 ? -8.575 -1.008 11.698 1.00 90.69 302 THR A CA 1
ATOM 2328 C C . THR A 1 302 ? -8.655 -0.912 10.177 1.00 90.69 302 THR A C 1
ATOM 2330 O O . THR A 1 302 ? -9.735 -1.070 9.611 1.00 90.69 302 THR A O 1
ATOM 2333 N N . GLU A 1 303 ? -7.538 -0.659 9.490 1.00 93.75 303 GLU A N 1
ATOM 2334 C CA . GLU A 1 303 ? -7.543 -0.607 8.022 1.00 93.75 303 GLU A CA 1
ATOM 2335 C C . GLU A 1 303 ? -7.682 -1.992 7.378 1.00 93.75 303 GLU A C 1
ATOM 2337 O O . GLU A 1 303 ? -8.369 -2.131 6.369 1.00 93.75 303 GLU A O 1
ATOM 2342 N N . PHE A 1 304 ? -7.088 -3.028 7.971 1.00 93.81 304 PHE A N 1
ATOM 2343 C CA . PHE A 1 304 ? -7.142 -4.393 7.459 1.00 93.81 304 PHE A CA 1
ATOM 2344 C C . PHE A 1 304 ? -8.556 -4.960 7.534 1.00 93.81 304 PHE A C 1
ATOM 2346 O O . PHE A 1 304 ? -9.034 -5.518 6.552 1.00 93.81 304 PHE A O 1
ATOM 2353 N N . VAL A 1 305 ? -9.256 -4.755 8.657 1.00 90.12 305 VAL A N 1
ATOM 2354 C CA . VAL A 1 305 ? -10.652 -5.187 8.822 1.00 90.12 305 VAL A CA 1
ATOM 2355 C C . VAL A 1 305 ? -11.537 -4.606 7.722 1.00 90.12 305 VAL A C 1
ATOM 2357 O O . VAL A 1 305 ? -12.484 -5.265 7.306 1.00 90.12 305 VAL A O 1
ATOM 2360 N N . LYS A 1 306 ? -11.215 -3.420 7.184 1.00 88.81 306 LYS A N 1
ATOM 2361 C CA . LYS A 1 306 ? -11.977 -2.793 6.096 1.00 88.81 306 LYS A CA 1
ATOM 2362 C C . LYS A 1 306 ? -11.863 -3.535 4.753 1.00 88.81 306 LYS A C 1
ATOM 2364 O O . LYS A 1 306 ? -12.731 -3.356 3.894 1.00 88.81 306 LYS A O 1
ATOM 2369 N N . LEU A 1 307 ? -10.868 -4.401 4.558 1.00 88.19 307 LEU A N 1
ATOM 2370 C CA . LEU A 1 307 ? -10.673 -5.162 3.318 1.00 88.19 307 LEU A CA 1
ATOM 2371 C C . LEU A 1 307 ? -11.777 -6.208 3.106 1.00 88.19 307 LEU A C 1
ATOM 2373 O O . LEU A 1 307 ? -12.172 -6.914 4.028 1.00 88.19 307 LEU A O 1
ATOM 2377 N N . SER A 1 308 ? -12.307 -6.340 1.886 1.00 75.69 308 SER A N 1
ATOM 2378 C CA . SER A 1 308 ? -13.345 -7.347 1.604 1.00 75.69 308 SER A CA 1
ATOM 2379 C C . SER A 1 308 ? -12.791 -8.777 1.725 1.00 75.69 308 SER A C 1
ATOM 2381 O O . SER A 1 308 ? -11.832 -9.099 1.024 1.00 75.69 308 SER A O 1
ATOM 2383 N N . PRO A 1 309 ? -13.391 -9.664 2.548 1.00 62.69 309 PRO A N 1
ATOM 2384 C CA . PRO A 1 309 ? -12.966 -11.063 2.633 1.00 62.69 309 PRO A CA 1
ATOM 2385 C C . PRO A 1 309 ? -13.342 -11.875 1.379 1.00 62.69 309 PRO A C 1
ATOM 2387 O O . PRO A 1 309 ? -12.734 -12.911 1.120 1.00 62.69 309 PRO A O 1
ATOM 2390 N N . GLY A 1 310 ? -14.304 -11.398 0.575 1.00 53.38 310 GLY A N 1
ATOM 2391 C CA . GLY A 1 310 ? -15.005 -12.142 -0.486 1.00 53.38 310 GLY A CA 1
ATOM 2392 C C . GLY A 1 310 ? -14.198 -12.553 -1.726 1.00 53.38 310 GLY A C 1
ATOM 2393 O O . GLY A 1 310 ? -14.791 -12.810 -2.767 1.00 53.38 310 GLY A O 1
ATOM 2394 N N . GLY A 1 311 ? -12.869 -12.615 -1.645 1.00 56.09 311 GLY A N 1
ATOM 2395 C CA . GLY A 1 311 ? -12.011 -13.054 -2.751 1.00 56.09 311 GLY A CA 1
ATOM 2396 C C . GLY A 1 311 ? -10.604 -13.518 -2.363 1.00 56.09 311 GLY A C 1
ATOM 2397 O O . GLY A 1 311 ? -9.844 -13.894 -3.248 1.00 56.09 311 GLY A O 1
ATOM 2398 N N . SER A 1 312 ? -10.235 -13.506 -1.075 1.00 68.44 312 SER A N 1
ATOM 2399 C CA . SER A 1 312 ? -8.927 -13.981 -0.599 1.00 68.44 312 SER A CA 1
ATOM 2400 C C . SER A 1 312 ? -9.097 -14.818 0.666 1.00 68.44 312 SER A C 1
ATOM 2402 O O . SER A 1 312 ? -9.603 -14.340 1.690 1.00 68.44 312 SER A O 1
ATOM 2404 N N . SER A 1 313 ? -8.643 -16.071 0.604 1.00 69.56 313 SER A N 1
ATOM 2405 C CA . SER A 1 313 ? -8.618 -16.984 1.751 1.00 69.56 313 SER A CA 1
ATOM 2406 C C . SER A 1 313 ? -7.715 -16.456 2.869 1.00 69.56 313 SER A C 1
ATOM 2408 O O . SER A 1 313 ? -8.055 -16.587 4.046 1.00 69.56 313 SER A O 1
ATOM 2410 N N . ALA A 1 314 ? -6.617 -15.774 2.530 1.00 75.50 314 ALA A N 1
ATOM 2411 C CA . ALA A 1 314 ? -5.720 -15.163 3.504 1.00 75.50 314 ALA A CA 1
ATOM 2412 C C . ALA A 1 314 ? -6.354 -13.986 4.258 1.00 75.50 314 ALA A C 1
ATOM 2414 O O . ALA A 1 314 ? -6.245 -13.927 5.483 1.00 75.50 314 ALA A O 1
ATOM 2415 N N . VAL A 1 315 ? -7.045 -13.071 3.564 1.00 83.19 315 VAL A N 1
ATOM 2416 C CA . VAL A 1 315 ? -7.770 -11.968 4.228 1.00 83.19 315 VAL A CA 1
ATOM 2417 C C . VAL A 1 315 ? -8.860 -12.525 5.140 1.00 83.19 315 VAL A C 1
ATOM 2419 O O . VAL A 1 315 ? -8.951 -12.134 6.303 1.00 83.19 315 VAL A O 1
ATOM 2422 N N . SER A 1 316 ? -9.621 -13.508 4.650 1.00 80.56 316 SER A N 1
ATOM 2423 C CA . SER A 1 316 ? -10.656 -14.188 5.436 1.00 80.56 316 SER A CA 1
ATOM 2424 C C . SER A 1 316 ? -10.090 -14.866 6.688 1.00 80.56 316 SER A C 1
ATOM 2426 O O . SER A 1 316 ? -10.655 -14.728 7.770 1.00 80.56 316 SER A O 1
ATOM 2428 N N . SER A 1 317 ? -8.946 -15.543 6.571 1.00 80.25 317 SER A N 1
ATOM 2429 C CA . SER A 1 317 ? -8.292 -16.222 7.698 1.00 80.25 317 SER A CA 1
ATOM 2430 C C . SER A 1 317 ? -7.809 -15.236 8.760 1.00 80.25 317 SER A C 1
ATOM 2432 O O . SER A 1 317 ? -8.004 -15.464 9.951 1.00 80.25 317 SER A O 1
ATOM 2434 N N . ILE A 1 318 ? -7.223 -14.108 8.345 1.00 86.25 318 ILE A N 1
ATOM 2435 C CA . ILE A 1 318 ? -6.792 -13.061 9.280 1.00 86.25 318 ILE A CA 1
ATOM 2436 C C . ILE A 1 318 ? -8.006 -12.398 9.937 1.00 86.25 318 ILE A C 1
ATOM 2438 O O . ILE A 1 318 ? -7.979 -12.163 11.140 1.00 86.25 318 ILE A O 1
ATOM 2442 N N . HIS A 1 319 ? -9.101 -12.165 9.207 1.00 85.62 319 HIS A N 1
ATOM 2443 C CA . HIS A 1 319 ? -10.348 -11.680 9.809 1.00 85.62 319 HIS A CA 1
ATOM 2444 C C . HIS A 1 319 ? -10.864 -12.617 10.901 1.00 85.62 319 HIS A C 1
ATOM 2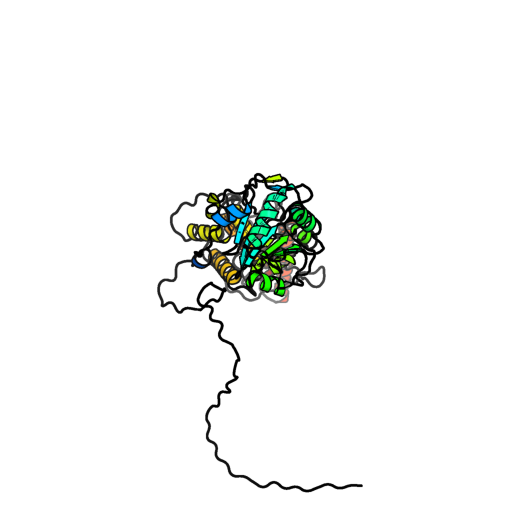446 O O . HIS A 1 319 ? -11.205 -12.150 11.984 1.00 85.62 319 HIS A O 1
ATOM 2452 N N . GLN A 1 320 ? -10.897 -13.926 10.642 1.00 81.75 320 GLN A N 1
ATOM 2453 C CA . GLN A 1 320 ? -11.305 -14.909 11.649 1.00 81.75 320 GLN A CA 1
ATOM 2454 C C . GLN A 1 320 ? -10.356 -14.919 12.847 1.00 81.75 320 GLN A C 1
ATOM 2456 O O . GLN A 1 320 ? -10.802 -14.960 13.986 1.00 81.75 320 GLN A O 1
ATOM 2461 N N . MET A 1 321 ? -9.050 -14.796 12.615 1.00 82.31 321 MET A N 1
ATOM 2462 C CA . MET A 1 321 ? -8.063 -14.712 13.689 1.00 82.31 321 MET A CA 1
ATOM 2463 C C . MET A 1 321 ? -8.256 -13.470 14.569 1.00 82.31 321 MET A C 1
ATOM 2465 O O . MET A 1 321 ? -8.196 -13.575 15.791 1.00 82.31 321 MET A O 1
ATOM 2469 N N . LEU A 1 322 ? -8.529 -12.313 13.964 1.00 86.38 322 LEU A N 1
ATOM 2470 C CA . LEU A 1 322 ? -8.814 -11.070 14.681 1.00 86.38 322 LEU A CA 1
ATOM 2471 C C . LEU A 1 322 ? -10.131 -11.146 15.472 1.00 86.38 322 LEU A C 1
ATOM 2473 O O . LEU A 1 322 ? -10.190 -10.659 16.597 1.00 86.38 322 LEU A O 1
ATOM 2477 N N . LYS A 1 323 ? -11.167 -11.794 14.923 1.00 81.69 323 LYS A N 1
ATOM 2478 C CA . LYS A 1 323 ? -12.415 -12.073 15.654 1.00 81.69 323 LYS A CA 1
ATOM 2479 C C . LYS A 1 323 ? -12.168 -13.003 16.840 1.00 81.69 323 LYS A C 1
ATOM 2481 O O . LYS A 1 323 ? -12.556 -12.690 17.960 1.00 81.69 323 LYS A O 1
ATOM 2486 N N . ASN A 1 324 ? -11.464 -14.110 16.609 1.00 79.44 324 ASN A N 1
ATOM 2487 C CA . ASN A 1 324 ? -11.131 -15.077 17.651 1.00 79.44 324 ASN A CA 1
ATOM 2488 C C . ASN A 1 324 ? -10.313 -14.438 18.771 1.00 79.44 324 ASN A C 1
ATOM 2490 O O . ASN A 1 324 ? -10.576 -14.726 19.933 1.00 79.44 324 ASN A O 1
ATOM 2494 N N . LEU A 1 325 ? -9.366 -13.555 18.443 1.00 81.38 325 LEU A N 1
ATOM 2495 C CA . LEU A 1 325 ? -8.624 -12.785 19.437 1.00 81.38 325 LEU A CA 1
ATOM 2496 C C . LEU A 1 325 ? -9.586 -12.074 20.400 1.00 81.38 325 LEU A C 1
ATOM 2498 O O . LEU A 1 325 ? -9.501 -12.319 21.597 1.00 81.38 325 LEU A O 1
ATOM 2502 N N . LEU A 1 326 ? -10.545 -11.290 19.892 1.00 78.19 326 LEU A N 1
ATOM 2503 C CA . LEU A 1 326 ? -11.502 -10.565 20.738 1.00 78.19 326 LEU A CA 1
ATOM 2504 C C . LEU A 1 326 ? -12.412 -11.473 21.570 1.00 78.19 326 LEU A C 1
ATOM 2506 O O . LEU A 1 326 ? -12.739 -11.113 22.693 1.00 78.19 326 LEU A O 1
ATOM 2510 N N . HIS A 1 327 ? -12.793 -12.648 21.066 1.00 74.56 327 HIS A N 1
ATOM 2511 C CA . HIS A 1 327 ? -13.583 -13.597 21.859 1.00 74.56 327 HIS A CA 1
ATOM 2512 C C . HIS A 1 327 ? -12.799 -14.177 23.047 1.00 74.56 327 HIS A C 1
ATOM 2514 O O . HIS A 1 327 ? -13.394 -14.513 24.068 1.00 74.56 327 HIS A O 1
ATOM 2520 N N . HIS A 1 328 ? -11.473 -14.295 22.934 1.00 71.06 328 HIS A N 1
ATOM 2521 C CA . HIS A 1 328 ? -10.628 -14.880 23.981 1.00 71.06 328 HIS A CA 1
ATOM 2522 C C . HIS A 1 328 ? -9.994 -13.828 24.901 1.00 71.06 328 HIS A C 1
ATOM 2524 O O . HIS A 1 328 ? -9.649 -14.136 26.042 1.00 71.06 328 HIS A O 1
ATOM 2530 N N . THR A 1 329 ? -9.840 -12.585 24.439 1.00 69.19 329 THR A N 1
ATOM 2531 C CA . THR A 1 329 ? -9.330 -11.472 25.247 1.00 69.19 329 THR A CA 1
ATOM 2532 C C . THR A 1 329 ? -10.472 -10.600 25.741 1.00 69.19 329 THR A C 1
ATOM 2534 O O . THR A 1 329 ? -11.211 -10.039 24.939 1.00 69.19 329 THR A O 1
ATOM 2537 N N . LYS A 1 330 ? -10.576 -10.395 27.059 1.00 69.25 330 LYS A N 1
ATOM 2538 C CA . LYS A 1 330 ? -11.512 -9.407 27.611 1.00 69.25 330 LYS A CA 1
ATOM 2539 C C . LYS A 1 330 ? -11.158 -8.020 27.072 1.00 69.25 330 LYS A C 1
ATOM 2541 O O . LYS A 1 330 ? -10.057 -7.532 27.332 1.00 69.25 330 LYS A O 1
ATOM 2546 N N . VAL A 1 331 ? -12.083 -7.394 26.339 1.00 71.62 331 VAL A N 1
ATOM 2547 C CA . VAL A 1 331 ? -11.915 -6.007 25.888 1.00 71.62 331 VAL A CA 1
ATOM 2548 C C . VAL A 1 331 ? -11.784 -5.123 27.135 1.00 71.62 331 VAL A C 1
ATOM 2550 O O . VAL A 1 331 ? -12.628 -5.198 28.032 1.00 71.62 331 VAL A O 1
ATOM 2553 N N . PRO A 1 332 ? -10.712 -4.330 27.251 1.00 71.50 332 PRO A N 1
ATOM 2554 C CA . PRO A 1 332 ? -10.443 -3.573 28.462 1.00 71.50 332 PRO A CA 1
ATOM 2555 C C . PRO A 1 332 ? -11.471 -2.457 28.654 1.00 71.50 332 PRO A C 1
ATOM 2557 O O . PRO A 1 332 ? -11.781 -1.706 27.730 1.00 71.50 332 PRO A O 1
ATOM 2560 N N . THR A 1 333 ? -11.978 -2.326 29.880 1.00 67.12 333 THR A N 1
ATOM 2561 C CA . THR A 1 333 ? -12.897 -1.249 30.262 1.00 67.12 333 THR A CA 1
ATOM 2562 C C . THR A 1 333 ? -12.133 0.064 30.410 1.00 67.12 333 THR A C 1
ATOM 2564 O O . THR A 1 333 ? -11.149 0.133 31.149 1.00 67.12 333 THR A O 1
ATOM 2567 N N . VAL A 1 334 ? -12.606 1.117 29.741 1.00 69.56 334 VAL A N 1
ATOM 2568 C CA . VAL A 1 334 ? -12.031 2.466 29.842 1.00 69.56 334 VAL A CA 1
ATOM 2569 C C . VAL A 1 334 ? -12.779 3.252 30.908 1.00 69.56 334 VAL A C 1
ATOM 2571 O O . VAL A 1 334 ? -13.996 3.395 30.826 1.00 69.56 334 VAL A O 1
ATOM 2574 N N . SER A 1 335 ? -12.066 3.797 31.890 1.00 69.81 335 SER A N 1
ATOM 2575 C CA . SER A 1 335 ? -12.648 4.710 32.878 1.00 69.81 335 SER A CA 1
ATOM 2576 C C . SER A 1 335 ? -11.692 5.856 33.197 1.00 69.81 335 SER A C 1
ATOM 2578 O O . SER A 1 335 ? -10.512 5.819 32.844 1.00 69.81 335 SER A O 1
ATOM 2580 N N . LYS A 1 336 ? -12.193 6.883 33.893 1.00 56.44 336 LYS A N 1
ATOM 2581 C CA . LYS A 1 336 ? -11.372 8.010 34.364 1.00 56.44 336 LYS A CA 1
ATOM 2582 C C . LYS A 1 336 ? -10.195 7.545 35.231 1.00 56.44 336 LYS A C 1
ATOM 2584 O O . LYS A 1 336 ? -9.111 8.114 35.143 1.00 56.44 336 LYS A O 1
ATOM 2589 N N . ASP A 1 337 ? -10.411 6.496 36.018 1.00 68.38 337 ASP A N 1
ATOM 2590 C CA . ASP A 1 337 ? -9.418 5.940 36.941 1.00 68.38 337 ASP A CA 1
ATOM 2591 C C . ASP A 1 337 ? -8.482 4.922 36.265 1.00 68.38 337 ASP A C 1
ATOM 2593 O O . ASP A 1 337 ? -7.468 4.533 36.843 1.00 68.38 337 ASP A O 1
ATOM 2597 N N . LYS A 1 338 ? -8.798 4.500 35.030 1.00 70.81 338 LYS A N 1
ATOM 2598 C CA . LYS A 1 338 ? -8.003 3.567 34.214 1.00 70.81 338 LYS A CA 1
ATOM 2599 C C . LYS A 1 338 ? -7.874 4.063 32.762 1.00 70.81 338 LYS A C 1
ATOM 2601 O O . LYS A 1 338 ? -8.458 3.466 31.853 1.00 70.81 338 LYS A O 1
ATOM 2606 N N . PRO A 1 339 ? -7.130 5.160 32.520 1.00 74.25 339 PRO A N 1
ATOM 2607 C CA . PRO A 1 339 ? -6.879 5.643 31.168 1.00 74.25 339 PRO A CA 1
ATOM 2608 C C . PRO A 1 339 ? -5.982 4.668 30.397 1.00 74.25 339 PRO A C 1
ATOM 2610 O O . PRO A 1 339 ? -5.030 4.111 30.944 1.00 74.25 339 PRO A O 1
ATOM 2613 N N . ILE A 1 340 ? -6.257 4.503 29.104 1.00 77.06 340 ILE A N 1
ATOM 2614 C CA . ILE A 1 340 ? -5.466 3.645 28.215 1.00 77.06 340 ILE A CA 1
ATOM 2615 C C . ILE A 1 340 ? -4.434 4.484 27.473 1.00 77.06 340 ILE A C 1
ATOM 2617 O O . ILE A 1 340 ? -4.738 5.546 26.929 1.00 77.06 340 ILE A O 1
ATOM 2621 N N . GLN A 1 341 ? -3.200 3.991 27.437 1.00 78.94 341 GLN A N 1
ATOM 2622 C CA . GLN A 1 341 ? -2.122 4.619 26.684 1.00 78.94 341 GLN A CA 1
ATOM 2623 C C . GLN A 1 341 ? -2.234 4.259 25.197 1.00 78.94 341 GLN A C 1
ATOM 2625 O O . GLN A 1 341 ? -2.501 3.116 24.848 1.00 78.94 341 GLN A O 1
ATOM 2630 N N . ASN A 1 342 ? -1.960 5.212 24.302 1.00 73.38 342 ASN A N 1
ATOM 2631 C CA . ASN A 1 342 ? -2.064 5.000 22.848 1.00 73.38 342 ASN A CA 1
ATOM 2632 C C . ASN A 1 342 ? -1.146 3.893 22.294 1.00 73.38 342 ASN A C 1
ATOM 2634 O O . ASN A 1 342 ? -1.389 3.395 21.199 1.00 73.38 342 ASN A O 1
ATOM 2638 N N . ASN A 1 343 ? -0.087 3.526 23.020 1.00 83.25 343 ASN A N 1
ATOM 2639 C CA . ASN A 1 343 ? 0.875 2.497 22.626 1.00 83.25 343 ASN A CA 1
ATOM 2640 C C . ASN A 1 343 ? 0.845 1.304 23.597 1.00 83.25 343 ASN A C 1
ATOM 2642 O O . ASN A 1 343 ? 1.881 0.898 24.120 1.00 83.25 343 ASN A O 1
ATOM 2646 N N . SER A 1 344 ? -0.349 0.784 23.885 1.00 83.69 344 SER A N 1
ATOM 2647 C CA . SER A 1 344 ? -0.550 -0.370 24.769 1.00 83.69 344 SER A CA 1
ATOM 2648 C C . SER A 1 344 ? -1.373 -1.469 24.097 1.00 83.69 344 SER A C 1
ATOM 2650 O O . SER A 1 344 ? -2.035 -1.234 23.080 1.00 83.69 344 SER A O 1
ATOM 2652 N N . ASN A 1 345 ? -1.350 -2.674 24.672 1.00 85.12 345 ASN A N 1
ATOM 2653 C CA . ASN A 1 345 ? -2.141 -3.796 24.166 1.00 85.12 345 ASN A CA 1
ATOM 2654 C C . ASN A 1 345 ? -3.640 -3.489 24.213 1.00 85.12 345 ASN A C 1
ATOM 2656 O O . ASN A 1 345 ? -4.375 -3.801 23.278 1.00 85.12 345 ASN A O 1
ATOM 2660 N N . GLU A 1 346 ? -4.078 -2.807 25.266 1.00 83.94 346 GLU A N 1
ATOM 2661 C CA . GLU A 1 346 ? -5.458 -2.390 25.459 1.00 83.94 346 GLU A CA 1
ATOM 2662 C C . GLU A 1 346 ? -5.938 -1.460 24.343 1.00 83.94 346 GLU A C 1
ATOM 2664 O O . GLU A 1 346 ? -7.058 -1.605 23.856 1.00 83.94 346 GLU A O 1
ATOM 2669 N N . SER A 1 347 ? -5.076 -0.546 23.883 1.00 85.56 347 SER A N 1
ATOM 2670 C CA . SER A 1 347 ? -5.399 0.344 22.765 1.00 85.56 347 SER A CA 1
ATOM 2671 C C . SER A 1 347 ? -5.606 -0.422 21.457 1.00 85.56 347 SER A C 1
ATOM 2673 O O . SER A 1 347 ? -6.522 -0.098 20.700 1.00 85.56 347 SER A O 1
ATOM 2675 N N . VAL A 1 348 ? -4.794 -1.454 21.196 1.00 88.50 348 VAL A N 1
ATOM 2676 C CA . VAL A 1 348 ? -4.945 -2.315 20.010 1.00 88.50 348 VAL A CA 1
ATOM 2677 C C . VAL A 1 348 ? -6.264 -3.083 20.070 1.00 88.50 348 VAL A C 1
ATOM 2679 O O . VAL A 1 348 ? -7.000 -3.094 19.084 1.00 88.50 348 VAL A O 1
ATOM 2682 N N . LEU A 1 349 ? -6.586 -3.681 21.223 1.00 86.31 349 LEU A N 1
ATOM 2683 C CA . LEU A 1 349 ? -7.824 -4.442 21.414 1.00 86.31 349 LEU A CA 1
ATOM 2684 C C . LEU A 1 349 ? -9.065 -3.566 21.224 1.00 86.31 349 LEU A C 1
ATOM 2686 O O . LEU A 1 349 ? -9.978 -3.973 20.515 1.00 86.31 349 LEU A O 1
ATOM 2690 N N . ILE A 1 350 ? -9.083 -2.353 21.783 1.00 83.56 350 ILE A N 1
ATOM 2691 C CA . ILE A 1 350 ? -10.213 -1.428 21.616 1.00 83.56 350 ILE A CA 1
ATOM 2692 C C . ILE A 1 350 ? -10.363 -0.983 20.165 1.00 83.56 350 ILE A C 1
ATOM 2694 O O . ILE A 1 350 ? -11.465 -1.042 19.629 1.00 83.56 350 ILE A O 1
ATOM 2698 N N . GLN A 1 351 ? -9.275 -0.570 19.506 1.00 86.19 351 GLN A N 1
ATOM 2699 C CA . GLN A 1 351 ? -9.331 -0.168 18.096 1.00 86.19 351 GLN A CA 1
ATOM 2700 C C . GLN A 1 351 ? -9.866 -1.302 17.218 1.00 86.19 351 GLN A C 1
ATOM 2702 O O . GLN A 1 351 ? -10.716 -1.073 16.352 1.00 86.19 351 GLN A O 1
ATOM 2707 N N . LEU A 1 352 ? -9.409 -2.531 17.466 1.00 86.25 352 LEU A N 1
ATOM 2708 C CA . LEU A 1 352 ? -9.878 -3.712 16.757 1.00 86.25 352 LEU A CA 1
ATOM 2709 C C . LEU A 1 352 ? -11.363 -3.991 17.026 1.00 86.25 352 LEU A C 1
ATOM 2711 O O . LEU A 1 352 ? -12.105 -4.241 16.079 1.00 86.25 352 LEU A O 1
ATOM 2715 N N . ALA A 1 353 ? -11.790 -3.921 18.288 1.00 83.19 353 ALA A N 1
ATOM 2716 C CA . ALA A 1 353 ? -13.167 -4.168 18.700 1.00 83.19 353 ALA A CA 1
ATOM 2717 C C . ALA A 1 353 ? -14.140 -3.172 18.059 1.00 83.19 353 ALA A C 1
ATOM 2719 O O . ALA A 1 353 ? -15.109 -3.595 17.431 1.00 83.19 353 ALA A O 1
ATOM 2720 N N . THR A 1 354 ? -13.812 -1.878 18.086 1.00 80.75 354 THR A N 1
ATOM 2721 C CA . THR A 1 354 ? -14.570 -0.837 17.376 1.00 80.75 354 THR A CA 1
ATOM 2722 C C . THR A 1 354 ? -14.643 -1.122 15.876 1.00 80.75 354 THR A C 1
ATOM 2724 O O . THR A 1 354 ? -15.720 -1.126 15.293 1.00 80.75 354 THR A O 1
ATOM 2727 N N . SER A 1 355 ? -13.509 -1.437 15.243 1.00 81.75 355 SER A N 1
ATOM 2728 C CA . SER A 1 355 ? -13.454 -1.633 13.784 1.00 81.75 355 SER A CA 1
ATOM 2729 C C . SER A 1 355 ? -14.219 -2.870 13.316 1.00 81.75 355 SER A C 1
ATOM 2731 O O . SER A 1 355 ? -14.748 -2.899 12.206 1.00 81.75 355 SER A O 1
ATOM 2733 N N . LEU A 1 356 ? -14.233 -3.926 14.133 1.00 79.44 356 LEU A N 1
ATOM 2734 C CA . LEU A 1 356 ? -14.998 -5.131 13.849 1.00 79.44 356 LEU A CA 1
ATOM 2735 C C . LEU A 1 356 ? -16.492 -4.911 14.088 1.00 79.44 356 LEU A C 1
ATOM 2737 O O . LEU A 1 356 ? -17.272 -5.418 13.288 1.00 79.44 356 LEU A O 1
ATOM 2741 N N . HIS A 1 357 ? -16.878 -4.144 15.109 1.00 73.62 357 HIS A N 1
ATOM 2742 C CA . HIS A 1 357 ? -18.271 -3.769 15.352 1.00 73.62 357 HIS A CA 1
ATOM 2743 C C . HIS A 1 357 ? -18.846 -2.935 14.197 1.00 73.62 357 HIS A C 1
ATOM 2745 O O . HIS A 1 357 ? -19.885 -3.295 13.652 1.00 73.62 357 HIS A O 1
ATOM 2751 N N . ASP A 1 358 ? -18.115 -1.913 13.730 1.00 69.12 358 ASP A N 1
ATOM 2752 C CA . ASP A 1 358 ? -18.518 -1.074 12.587 1.00 69.12 358 ASP A CA 1
ATOM 2753 C C . ASP A 1 358 ? -18.776 -1.891 11.306 1.00 69.12 358 ASP A C 1
ATOM 2755 O O . ASP A 1 358 ? -19.516 -1.472 10.417 1.00 69.12 358 ASP A O 1
ATOM 2759 N N . ARG A 1 359 ? -18.134 -3.060 11.178 1.00 66.50 359 ARG A N 1
ATOM 2760 C CA . ARG A 1 359 ? -18.194 -3.903 9.978 1.00 66.50 359 ARG A CA 1
ATOM 2761 C C . ARG A 1 359 ? -19.122 -5.108 10.105 1.00 66.50 359 ARG A C 1
ATOM 2763 O O . ARG A 1 359 ? -19.692 -5.546 9.106 1.00 66.50 359 ARG A O 1
ATOM 2770 N N . TYR A 1 360 ? -19.197 -5.708 11.285 1.00 64.75 360 TYR A N 1
ATOM 2771 C CA . TYR A 1 360 ? -19.969 -6.910 11.558 1.00 64.75 360 TYR A CA 1
ATOM 2772 C C . TYR A 1 360 ? -20.999 -6.571 12.635 1.00 64.75 360 TYR A C 1
ATOM 2774 O O . TYR A 1 360 ? -20.689 -6.561 13.822 1.00 64.75 360 TYR A O 1
ATOM 2782 N N . THR A 1 361 ? -22.241 -6.363 12.204 1.00 47.59 361 THR A N 1
ATOM 2783 C CA . THR A 1 361 ? -23.421 -6.133 13.056 1.00 47.59 361 THR A CA 1
ATOM 2784 C C . THR A 1 361 ? -23.723 -7.276 14.036 1.00 47.59 361 THR A C 1
ATOM 2786 O O . THR A 1 361 ? -24.539 -7.102 14.931 1.00 47.59 361 THR A O 1
ATOM 2789 N N . ASP A 1 362 ? -23.049 -8.422 13.898 1.00 43.44 362 ASP A N 1
ATOM 2790 C CA . ASP A 1 362 ? -23.236 -9.639 14.704 1.00 43.44 362 ASP A CA 1
ATOM 2791 C C . ASP A 1 362 ? -22.322 -9.715 15.948 1.00 43.44 362 ASP A C 1
ATOM 2793 O O . ASP A 1 362 ? -22.251 -10.741 16.618 1.00 43.44 362 ASP A O 1
ATOM 2797 N N . LEU A 1 363 ? -21.581 -8.646 16.264 1.00 43.72 363 LEU A N 1
ATOM 2798 C CA . LEU A 1 363 ? -20.820 -8.538 17.513 1.00 43.72 363 LEU A CA 1
ATOM 2799 C C . LEU A 1 363 ? -21.650 -7.788 18.558 1.00 43.72 363 LEU A C 1
ATOM 2801 O O . LEU A 1 363 ? -21.366 -6.638 18.899 1.00 43.72 363 LEU A O 1
ATOM 2805 N N . SER A 1 364 ? -22.678 -8.464 19.068 1.00 42.06 364 SER A N 1
ATOM 2806 C CA . SER A 1 364 ? -23.523 -8.014 20.183 1.00 42.06 364 SER A CA 1
ATOM 2807 C C . SER A 1 364 ? -22.766 -7.838 21.511 1.00 42.06 364 SER A C 1
ATOM 2809 O O . SER A 1 364 ? -23.305 -7.236 22.435 1.00 42.06 364 SER A O 1
ATOM 2811 N N . ASP A 1 365 ? -21.502 -8.271 21.585 1.00 40.78 365 ASP A N 1
ATOM 2812 C CA . ASP A 1 365 ? -20.699 -8.286 22.818 1.00 40.78 365 ASP A CA 1
ATOM 2813 C C . ASP A 1 365 ? -19.704 -7.110 22.949 1.00 40.78 365 ASP A C 1
ATOM 2815 O O . ASP A 1 365 ? -18.888 -7.088 23.869 1.00 40.78 365 ASP A O 1
ATOM 2819 N N . VAL A 1 366 ? -19.738 -6.117 22.047 1.00 40.16 366 VAL A N 1
ATOM 2820 C CA . VAL A 1 366 ? -18.821 -4.953 22.074 1.00 40.16 366 VAL A CA 1
ATOM 2821 C C . VAL A 1 366 ? -19.594 -3.628 22.130 1.00 40.16 366 VAL A C 1
ATOM 2823 O O . VAL A 1 366 ? -19.360 -2.710 21.346 1.00 40.16 366 VAL A O 1
ATOM 2826 N N . ILE A 1 367 ? -20.544 -3.516 23.059 1.00 42.34 367 ILE A N 1
ATOM 2827 C CA . ILE A 1 367 ? -21.279 -2.269 23.313 1.00 42.34 367 ILE A CA 1
ATOM 2828 C C . ILE A 1 367 ? -20.737 -1.618 24.590 1.00 42.34 367 ILE A C 1
ATOM 2830 O O . ILE A 1 367 ? -20.661 -2.243 25.645 1.00 42.34 367 ILE A O 1
ATOM 2834 N N . LEU A 1 368 ? -20.359 -0.341 24.494 1.00 41.91 368 LEU A N 1
ATOM 2835 C CA . LEU A 1 368 ? -20.142 0.513 25.661 1.00 41.91 368 LEU A CA 1
ATOM 2836 C C . LEU A 1 368 ? -21.511 0.991 26.155 1.00 41.91 368 LEU A C 1
ATOM 2838 O O . LEU A 1 368 ? -22.068 1.952 25.626 1.00 41.91 368 LEU A O 1
ATOM 2842 N N . THR A 1 369 ? -22.059 0.295 27.146 1.00 38.03 369 THR A N 1
ATOM 2843 C CA . THR A 1 369 ? -23.312 0.678 27.802 1.00 38.03 369 THR A CA 1
ATOM 2844 C C . THR A 1 369 ? -23.099 1.920 28.664 1.00 38.03 369 THR A C 1
ATOM 2846 O O . THR A 1 369 ? -22.192 1.970 29.496 1.00 38.03 369 THR A O 1
ATOM 2849 N N . ILE A 1 370 ? -23.944 2.930 28.461 1.00 42.03 370 ILE A N 1
ATOM 2850 C CA . ILE A 1 370 ? -24.078 4.094 29.339 1.00 42.03 370 ILE A CA 1
ATOM 2851 C C . ILE A 1 370 ? -25.437 3.940 30.025 1.00 42.03 370 ILE A C 1
ATOM 2853 O O . ILE A 1 370 ? -26.487 4.061 29.396 1.00 42.03 370 ILE A O 1
ATOM 2857 N N . ASP A 1 371 ? -25.415 3.609 31.313 1.00 40.44 371 ASP A N 1
ATOM 2858 C CA . ASP A 1 371 ? -26.629 3.460 32.108 1.00 40.44 371 ASP A CA 1
ATOM 2859 C C . ASP A 1 371 ? -27.070 4.840 32.620 1.00 40.44 371 ASP A C 1
ATOM 2861 O O . ASP A 1 371 ? -26.394 5.474 33.434 1.00 40.44 371 ASP A O 1
ATOM 2865 N N . ALA A 1 372 ? -28.173 5.350 32.072 1.00 41.62 372 ALA A N 1
ATOM 2866 C CA . ALA A 1 372 ? -28.688 6.681 32.385 1.00 41.62 372 ALA A CA 1
ATOM 2867 C C . ALA A 1 372 ? -29.717 6.674 33.528 1.00 41.62 372 ALA A C 1
ATOM 2869 O O . ALA A 1 372 ? -30.147 7.751 33.945 1.00 41.62 372 ALA A O 1
ATOM 2870 N N . LYS A 1 373 ? -30.111 5.503 34.048 1.00 38.34 373 LYS A N 1
ATOM 2871 C CA . LYS A 1 373 ? -31.165 5.409 35.068 1.00 38.34 373 LYS A CA 1
ATOM 2872 C C . LYS A 1 373 ? -30.811 4.488 36.221 1.00 38.34 373 LYS A C 1
ATOM 2874 O O . LYS A 1 373 ? -31.662 3.789 36.753 1.00 38.34 373 LYS A O 1
ATOM 2879 N N . ASN A 1 374 ? -29.583 4.605 36.692 1.00 37.50 374 ASN A N 1
ATOM 2880 C CA . ASN A 1 374 ? -29.393 4.553 38.125 1.00 37.50 374 ASN A CA 1
ATOM 2881 C C . ASN A 1 374 ? -29.103 5.977 38.582 1.00 37.50 374 ASN A C 1
ATOM 2883 O O . ASN A 1 374 ? -28.101 6.573 38.182 1.00 37.50 374 ASN A O 1
ATOM 2887 N N . GLU A 1 375 ? -29.932 6.503 39.483 1.00 38.88 375 GLU A N 1
ATOM 2888 C CA . GLU A 1 375 ? -29.657 7.693 40.306 1.00 38.88 375 GLU A CA 1
ATOM 2889 C C . GLU A 1 375 ? -28.367 7.547 41.165 1.00 38.88 375 GLU A C 1
ATOM 2891 O O . GLU A 1 375 ? -28.170 8.269 42.138 1.00 38.88 375 GLU A O 1
ATOM 2896 N N . GLY A 1 376 ? -27.459 6.628 40.810 1.00 39.88 376 GLY A N 1
ATOM 2897 C CA . GLY A 1 376 ? -26.219 6.311 41.498 1.00 39.88 376 GLY A CA 1
ATOM 2898 C C . GLY A 1 376 ? -24.919 6.523 40.710 1.00 39.88 376 GLY A C 1
ATOM 2899 O O . GLY A 1 376 ? -23.894 6.632 41.375 1.00 39.88 376 GLY A O 1
ATOM 2900 N N . GLU A 1 377 ? -24.890 6.619 39.365 1.00 50.69 377 GLU A N 1
ATOM 2901 C CA . GLU A 1 377 ? -23.588 6.556 38.645 1.00 50.69 377 GLU A CA 1
ATOM 2902 C C . GLU A 1 377 ? -23.240 7.705 37.671 1.00 50.69 377 GLU A C 1
ATOM 2904 O O . GLU A 1 377 ? -22.073 8.097 37.633 1.00 50.69 377 GLU A O 1
ATOM 2909 N N . THR A 1 378 ? -24.180 8.336 36.943 1.00 56.25 378 THR A N 1
ATOM 2910 C CA . THR A 1 378 ? -23.839 9.455 36.024 1.00 56.25 378 THR A CA 1
ATOM 2911 C C . THR A 1 378 ? -24.726 10.685 36.226 1.00 56.25 378 THR A C 1
ATOM 2913 O O . THR A 1 378 ? -25.882 10.720 35.822 1.00 56.25 378 THR A O 1
ATOM 2916 N N . THR A 1 379 ? -24.170 11.750 36.806 1.00 67.94 379 THR A N 1
ATOM 2917 C CA . THR A 1 379 ? -24.866 13.038 36.968 1.00 67.94 379 THR A CA 1
ATOM 2918 C C . THR A 1 379 ? -24.932 13.825 35.651 1.00 67.94 379 THR A C 1
ATOM 2920 O O . THR A 1 379 ? -24.066 13.683 34.785 1.00 67.94 379 THR A O 1
ATOM 2923 N N . GLU A 1 380 ? -25.895 14.747 35.502 1.00 69.81 380 GLU A N 1
ATOM 2924 C CA . GLU A 1 380 ? -25.955 15.624 34.315 1.00 69.81 380 GLU A CA 1
ATOM 2925 C C . GLU A 1 380 ? -24.653 16.424 34.098 1.00 69.81 380 GLU A C 1
ATOM 2927 O O . GLU A 1 380 ? -24.267 16.730 32.966 1.00 69.81 380 GLU A O 1
ATOM 2932 N N . SER A 1 381 ? -23.954 16.770 35.184 1.00 70.00 381 SER A N 1
ATOM 2933 C CA . SER A 1 381 ? -22.659 17.449 35.122 1.00 70.00 381 SER A CA 1
ATOM 2934 C C . SER A 1 381 ? -21.542 16.520 34.639 1.00 70.00 381 SER A C 1
ATOM 2936 O O . SER A 1 381 ? -20.699 16.961 33.856 1.00 70.00 381 SER A O 1
ATOM 2938 N N . ALA A 1 382 ? -21.553 15.240 35.027 1.00 68.69 382 ALA A N 1
ATOM 2939 C CA . ALA A 1 382 ? -20.642 14.229 34.490 1.00 68.69 382 ALA A CA 1
ATOM 2940 C C . ALA A 1 382 ? -20.901 13.979 32.995 1.00 68.69 382 ALA A C 1
ATOM 2942 O O . ALA A 1 382 ? -19.950 13.905 32.212 1.00 68.69 382 ALA A O 1
ATOM 2943 N N . TRP A 1 383 ? -22.170 13.954 32.575 1.00 74.88 383 TRP A N 1
ATOM 2944 C CA . TRP A 1 383 ? -22.548 13.856 31.166 1.00 74.88 383 TRP A CA 1
ATOM 2945 C C . TRP A 1 383 ? -21.983 15.008 30.328 1.00 74.88 383 TRP A C 1
ATOM 2947 O O . TRP A 1 383 ? -21.231 14.775 29.378 1.00 74.88 383 TRP A O 1
ATOM 2957 N N . ARG A 1 384 ? -22.282 16.257 30.713 1.00 76.44 384 ARG A N 1
ATOM 2958 C CA . ARG A 1 384 ? -21.888 17.459 29.956 1.00 76.44 384 ARG A CA 1
ATOM 2959 C C . ARG A 1 384 ? -20.375 17.665 29.888 1.00 76.44 384 ARG A C 1
ATOM 2961 O O . ARG A 1 384 ? -19.865 18.129 28.865 1.00 76.44 384 ARG A O 1
ATOM 2968 N N . ASN A 1 385 ? -19.657 17.327 30.953 1.00 72.00 385 ASN A N 1
ATOM 2969 C CA . ASN A 1 385 ? -18.234 17.646 31.057 1.00 72.00 385 ASN A CA 1
ATOM 2970 C C . ASN A 1 385 ? -17.317 16.486 30.668 1.00 72.00 385 ASN A C 1
ATOM 2972 O O . ASN A 1 385 ? -16.136 16.709 30.410 1.00 72.00 385 ASN A O 1
ATOM 2976 N N . THR A 1 386 ? -17.810 15.246 30.663 1.00 63.41 386 THR A N 1
ATOM 2977 C CA . THR A 1 386 ? -16.929 14.076 30.581 1.00 63.41 386 THR A CA 1
ATOM 2978 C C . THR A 1 386 ? -17.504 12.973 29.703 1.00 63.41 386 THR A C 1
ATOM 2980 O O . THR A 1 386 ? -16.898 12.668 28.680 1.00 63.41 386 THR A O 1
ATOM 2983 N N . VAL A 1 387 ? -18.667 12.413 30.044 1.00 65.69 387 VAL A N 1
ATOM 2984 C CA . VAL A 1 387 ? -19.164 11.176 29.409 1.00 65.69 387 VAL A CA 1
ATOM 2985 C C . VAL A 1 387 ? -19.476 11.368 27.925 1.00 65.69 387 VAL A C 1
ATOM 2987 O O . VAL A 1 387 ? -19.079 10.539 27.109 1.00 65.69 387 VAL A O 1
ATOM 2990 N N . ARG A 1 388 ? -20.076 12.500 27.528 1.00 68.31 388 ARG A N 1
ATOM 2991 C CA . ARG A 1 388 ? -20.373 12.756 26.105 1.00 68.31 388 ARG A CA 1
ATOM 2992 C C . ARG A 1 388 ? -19.118 12.834 25.222 1.00 68.31 388 ARG A C 1
ATOM 2994 O O . ARG A 1 388 ? -19.184 12.585 24.023 1.00 68.31 388 ARG A O 1
ATOM 3001 N N . ASN A 1 389 ? -17.961 13.155 25.802 1.00 66.62 389 ASN A N 1
ATOM 3002 C CA . ASN A 1 389 ? -16.703 13.316 25.068 1.00 66.62 389 ASN A CA 1
ATOM 3003 C C . ASN A 1 389 ? -15.917 12.005 24.908 1.00 66.62 389 ASN A C 1
ATOM 3005 O O . ASN A 1 389 ? -14.813 12.027 24.365 1.00 66.62 389 ASN A O 1
ATOM 3009 N N . TYR A 1 390 ? -16.441 10.869 25.373 1.00 62.41 390 TYR A N 1
ATOM 3010 C CA . TYR A 1 390 ? -15.779 9.582 25.191 1.00 62.41 390 TYR A CA 1
ATOM 3011 C C . TYR A 1 390 ? -15.707 9.184 23.712 1.00 62.41 390 TYR A C 1
ATOM 3013 O O . TYR A 1 390 ? -16.623 9.436 22.923 1.00 62.41 390 TYR A O 1
ATOM 3021 N N . SER A 1 391 ? -14.600 8.537 23.338 1.00 50.31 391 SER A N 1
ATOM 3022 C CA . SER A 1 391 ? -14.305 8.095 21.966 1.00 50.31 391 SER A CA 1
ATOM 3023 C C . SER A 1 391 ? -15.069 6.830 21.551 1.00 50.31 391 SER A C 1
ATOM 3025 O O . SER A 1 391 ? -14.663 6.151 20.611 1.00 50.31 391 SER A O 1
ATOM 3027 N N . ALA A 1 392 ? -16.150 6.495 22.260 1.00 51.78 392 ALA A N 1
ATOM 3028 C CA . ALA A 1 392 ? -17.035 5.390 21.921 1.00 51.78 392 ALA A CA 1
ATOM 3029 C C . ALA A 1 392 ? -17.737 5.648 20.570 1.00 51.78 392 ALA A C 1
ATOM 3031 O O . ALA A 1 392 ? -18.025 6.811 20.263 1.00 51.78 392 ALA A O 1
ATOM 3032 N N . PRO A 1 393 ? -18.022 4.602 19.770 1.00 53.22 393 PRO A N 1
ATOM 3033 C CA . PRO A 1 393 ? -18.775 4.737 18.520 1.00 53.22 393 PRO A CA 1
ATOM 3034 C C . PRO A 1 393 ? -20.288 4.889 18.758 1.00 53.22 393 PRO A C 1
ATOM 3036 O O . PRO A 1 393 ? -20.958 5.632 18.043 1.00 53.22 393 PRO A O 1
ATOM 3039 N N . LEU A 1 394 ? -20.813 4.244 19.802 1.00 60.00 394 LEU A N 1
ATOM 3040 C CA . LEU A 1 394 ? -22.214 4.278 20.219 1.00 60.00 394 LEU A CA 1
ATOM 3041 C C . LEU A 1 394 ? -22.327 4.788 21.660 1.00 60.00 394 LEU A C 1
ATOM 3043 O O . LEU A 1 394 ? -21.380 4.700 22.442 1.00 60.00 394 LEU A O 1
ATOM 3047 N N . ALA A 1 395 ? -23.499 5.308 21.994 1.00 72.25 395 ALA A N 1
ATOM 3048 C CA . ALA A 1 395 ? -23.914 5.641 23.345 1.00 72.25 395 ALA A CA 1
ATOM 3049 C C . ALA A 1 395 ? -25.286 5.015 23.607 1.00 72.25 395 ALA A C 1
ATOM 3051 O O . ALA A 1 395 ? -26.133 4.982 22.711 1.00 72.25 395 ALA A O 1
ATOM 3052 N N . GLU A 1 396 ? -25.507 4.548 24.832 1.00 77.12 396 GLU A N 1
ATOM 3053 C CA . GLU A 1 396 ? -26.821 4.084 25.271 1.00 77.12 396 GLU A CA 1
ATOM 3054 C C . GLU A 1 396 ? -27.477 5.118 26.197 1.00 77.12 396 GLU A C 1
ATOM 3056 O O . GLU A 1 396 ? -26.813 5.779 26.989 1.00 77.12 396 GLU A O 1
ATOM 3061 N N . PHE A 1 397 ? -28.791 5.286 26.084 1.00 78.25 397 PHE A N 1
ATOM 3062 C CA . PHE A 1 397 ? -29.600 5.959 27.091 1.00 78.25 397 PHE A CA 1
ATOM 3063 C C . PHE A 1 397 ? -30.620 4.955 27.607 1.00 78.25 397 PHE A C 1
ATOM 3065 O O . PHE A 1 397 ? -31.502 4.522 26.866 1.00 78.25 397 PHE A O 1
ATOM 3072 N N . ALA A 1 398 ? -30.475 4.552 28.862 1.00 77.94 398 ALA A N 1
ATOM 3073 C CA . ALA A 1 398 ? -31.298 3.511 29.460 1.00 77.94 398 ALA A CA 1
ATOM 3074 C C . ALA A 1 398 ? -32.289 4.080 30.473 1.00 77.94 398 ALA A C 1
ATOM 3076 O O . ALA A 1 398 ? -32.017 5.074 31.140 1.00 77.94 398 ALA A O 1
ATOM 3077 N N . THR A 1 399 ? -33.428 3.406 30.585 1.00 77.75 399 THR A N 1
ATOM 3078 C CA . THR A 1 399 ? -34.354 3.436 31.715 1.00 77.75 399 THR A CA 1
ATOM 3079 C C . THR A 1 399 ? -34.708 2.002 32.115 1.00 77.75 399 THR A C 1
ATOM 3081 O O . THR A 1 399 ? -34.291 1.063 31.443 1.00 77.75 399 THR A O 1
ATOM 3084 N N . GLU A 1 400 ? -35.523 1.820 33.159 1.00 76.75 400 GLU A N 1
ATOM 3085 C CA . GLU A 1 400 ? -36.014 0.495 33.569 1.00 76.75 400 GLU A CA 1
ATOM 3086 C C . GLU A 1 400 ? -36.728 -0.271 32.442 1.00 76.75 400 GLU A C 1
ATOM 3088 O O . GLU A 1 400 ? -36.608 -1.489 32.364 1.00 76.75 400 GLU A O 1
ATOM 3093 N N . ASN A 1 401 ? -37.448 0.433 31.560 1.00 78.06 401 ASN A N 1
ATOM 3094 C CA . ASN A 1 401 ? -38.319 -0.191 30.558 1.00 78.06 401 ASN A CA 1
ATOM 3095 C C . ASN A 1 401 ? -37.844 -0.019 29.115 1.00 78.06 401 ASN A C 1
ATOM 3097 O O . ASN A 1 401 ? -38.357 -0.703 28.230 1.00 78.06 401 ASN A O 1
ATOM 3101 N N . ILE A 1 402 ? -36.901 0.888 28.850 1.00 81.94 402 ILE A N 1
ATOM 3102 C CA . ILE A 1 402 ? -36.405 1.126 27.494 1.00 81.94 402 ILE A CA 1
ATOM 3103 C C . ILE A 1 402 ? -34.925 1.504 27.466 1.00 81.94 402 ILE A C 1
ATOM 3105 O O . ILE A 1 402 ? -34.461 2.298 28.284 1.00 81.94 402 ILE A O 1
ATOM 3109 N N . ILE A 1 403 ? -34.198 0.965 26.488 1.00 81.31 403 ILE A N 1
ATOM 3110 C CA . ILE A 1 403 ? -32.805 1.298 26.177 1.00 81.31 403 ILE A CA 1
ATOM 3111 C C . ILE A 1 403 ? -32.734 1.840 24.751 1.00 81.31 403 ILE A C 1
ATOM 3113 O O . ILE A 1 403 ? -33.187 1.190 23.811 1.00 81.31 403 ILE A O 1
ATOM 3117 N N . LEU A 1 404 ? -32.128 3.010 24.580 1.00 79.31 404 LEU A N 1
ATOM 3118 C CA . LEU A 1 404 ? -31.884 3.632 23.283 1.00 79.31 404 LEU A CA 1
ATOM 3119 C C . LEU A 1 404 ? -30.399 3.551 22.950 1.00 79.31 404 LEU A C 1
ATOM 3121 O O . LEU A 1 404 ? -29.594 4.204 23.606 1.00 79.31 404 LEU A O 1
ATOM 3125 N N . THR A 1 405 ? -30.035 2.808 21.914 1.00 77.12 405 THR A N 1
ATOM 3126 C CA . THR A 1 405 ? -28.663 2.735 21.402 1.00 77.12 405 THR A CA 1
ATOM 3127 C C . THR A 1 405 ? -28.542 3.660 20.191 1.00 77.12 405 THR A C 1
ATOM 3129 O O . THR A 1 405 ? -29.258 3.489 19.204 1.00 77.12 405 THR A O 1
ATOM 3132 N N . VAL A 1 406 ? -27.658 4.659 20.257 1.00 74.12 406 VAL A N 1
ATOM 3133 C CA . VAL A 1 406 ? -27.498 5.688 19.213 1.00 74.12 406 VAL A CA 1
ATOM 3134 C C . VAL A 1 406 ? -26.019 5.939 18.878 1.00 74.12 406 VAL A C 1
ATOM 3136 O O . VAL A 1 406 ? -25.162 5.758 19.746 1.00 74.12 406 VAL A O 1
ATOM 3139 N N . PRO A 1 407 ? -25.680 6.421 17.665 1.00 72.81 407 PRO A N 1
ATOM 3140 C CA . PRO A 1 407 ? -24.337 6.911 17.351 1.00 72.81 407 PRO A CA 1
ATOM 3141 C C . PRO A 1 407 ? -23.855 7.963 18.352 1.00 72.81 407 PRO A C 1
ATOM 3143 O O . PRO A 1 407 ? -24.571 8.924 18.651 1.00 72.81 407 PRO A O 1
ATOM 3146 N N . ALA A 1 408 ? -22.625 7.820 18.850 1.00 71.25 408 ALA A N 1
ATOM 3147 C CA . ALA A 1 408 ? -22.069 8.712 19.868 1.00 71.25 408 ALA A CA 1
ATOM 3148 C C . ALA A 1 408 ? -21.974 10.170 19.385 1.00 71.25 408 ALA A C 1
ATOM 3150 O O . ALA A 1 408 ? -22.089 11.100 20.180 1.00 71.25 408 ALA A O 1
ATOM 3151 N N . GLU A 1 409 ? -21.812 10.391 18.078 1.00 73.88 409 GLU A N 1
ATOM 3152 C CA . GLU A 1 409 ? -21.876 11.725 17.470 1.00 73.88 409 GLU A CA 1
ATOM 3153 C C . GLU A 1 409 ? -23.230 12.419 17.674 1.00 73.88 409 GLU A C 1
ATOM 3155 O O . GLU A 1 409 ? -23.259 13.613 17.962 1.00 73.88 409 GLU A O 1
ATOM 3160 N N . ASN A 1 410 ? -24.331 11.667 17.620 1.00 79.31 410 ASN A N 1
ATOM 3161 C CA . ASN A 1 410 ? -25.680 12.181 17.843 1.00 79.31 410 ASN A CA 1
ATOM 3162 C C . ASN A 1 410 ? -25.968 12.308 19.336 1.00 79.31 410 ASN A C 1
ATOM 3164 O O . ASN A 1 410 ? -26.545 13.300 19.777 1.00 79.31 410 ASN A O 1
ATOM 3168 N N . ALA A 1 411 ? -25.505 11.341 20.129 1.00 78.88 411 ALA A N 1
ATOM 3169 C CA . ALA A 1 411 ? -25.617 11.392 21.580 1.00 78.88 411 ALA A CA 1
ATOM 3170 C C . ALA A 1 411 ? -24.971 12.660 22.152 1.00 78.88 411 ALA A C 1
ATOM 3172 O O . ALA A 1 411 ? -25.557 13.311 23.008 1.00 78.88 411 ALA A O 1
ATOM 3173 N N . ARG A 1 412 ? -23.814 13.079 21.621 1.00 81.62 412 ARG A N 1
ATOM 3174 C CA . ARG A 1 412 ? -23.104 14.309 22.027 1.00 81.62 412 ARG A CA 1
ATOM 3175 C C . ARG A 1 412 ? -23.940 15.586 21.934 1.00 81.62 412 ARG A C 1
ATOM 3177 O O . ARG A 1 412 ? -23.647 16.539 22.658 1.00 81.62 412 ARG A O 1
ATOM 3184 N N . LEU A 1 413 ? -24.955 15.603 21.069 1.00 83.25 413 LEU A N 1
ATOM 3185 C CA . LEU A 1 413 ? -25.864 16.735 20.883 1.00 83.25 413 LEU A CA 1
ATOM 3186 C C . LEU A 1 413 ? -26.925 16.833 21.990 1.00 83.25 413 LEU A C 1
ATOM 3188 O O . LEU A 1 413 ? -27.558 17.875 22.142 1.00 83.25 413 LEU A O 1
ATOM 3192 N N . VAL A 1 414 ? -27.129 15.771 22.772 1.00 82.25 414 VAL A N 1
ATOM 3193 C CA . VAL A 1 414 ? -28.106 15.744 23.863 1.00 82.25 414 VAL A CA 1
ATOM 3194 C C . VAL A 1 414 ? -27.534 16.492 25.067 1.00 82.25 414 VAL A C 1
ATOM 3196 O O . VAL A 1 414 ? -26.603 16.028 25.719 1.00 82.25 414 VAL A O 1
ATOM 3199 N N . GLU A 1 415 ? -28.084 17.661 25.396 1.00 82.38 415 GLU A N 1
ATOM 3200 C CA . GLU A 1 415 ? -27.610 18.465 26.537 1.00 82.38 415 GLU A CA 1
ATOM 3201 C C . GLU A 1 415 ? -28.154 17.992 27.891 1.00 82.38 415 GLU A C 1
ATOM 3203 O O . GLU A 1 415 ? -27.468 18.100 28.916 1.00 82.38 415 GLU A O 1
ATOM 3208 N N . ASN A 1 416 ? -29.388 17.479 27.889 1.00 82.50 416 ASN A N 1
ATOM 3209 C CA . ASN A 1 416 ? -30.074 16.965 29.068 1.00 82.50 416 ASN A CA 1
ATOM 3210 C C . ASN A 1 416 ? -30.640 15.555 28.791 1.00 82.50 416 ASN A C 1
ATOM 3212 O O . ASN A 1 416 ? -31.767 15.429 28.304 1.00 82.50 416 ASN A O 1
ATOM 3216 N N . PRO A 1 417 ? -29.872 14.493 29.093 1.00 81.62 417 PRO A N 1
ATOM 3217 C CA . PRO A 1 417 ? -30.335 13.121 28.914 1.00 81.62 417 PRO A CA 1
ATOM 3218 C C . PRO A 1 417 ? -31.454 12.739 29.894 1.00 81.62 417 PRO A C 1
ATOM 3220 O O . PRO A 1 417 ? -32.303 11.927 29.542 1.00 81.62 417 PRO A O 1
ATOM 3223 N N . GLY A 1 418 ? -31.525 13.354 31.081 1.00 80.81 418 GLY A N 1
ATOM 3224 C CA . GLY A 1 418 ? -32.591 13.090 32.055 1.00 80.81 418 GLY A CA 1
ATOM 3225 C C . GLY A 1 418 ? -33.969 13.522 31.546 1.00 80.81 418 GLY A C 1
ATOM 3226 O O . GLY A 1 418 ? -34.934 12.762 31.624 1.00 80.81 418 GLY A O 1
ATOM 3227 N N . ALA A 1 419 ? -34.054 14.708 30.939 1.00 82.69 419 ALA A N 1
ATOM 3228 C CA . ALA A 1 419 ? -35.279 15.199 30.309 1.00 82.69 419 ALA A CA 1
ATOM 3229 C C . ALA A 1 419 ? -35.695 14.340 29.102 1.00 82.69 419 ALA A C 1
ATOM 3231 O O . ALA A 1 419 ? -36.883 14.066 28.922 1.00 82.69 419 ALA A O 1
ATOM 3232 N N . LEU A 1 420 ? -34.722 13.889 28.298 1.00 84.94 420 LEU A N 1
ATOM 3233 C CA . LEU A 1 420 ? -34.967 12.969 27.186 1.00 84.94 420 LEU A CA 1
ATOM 3234 C C . LEU A 1 420 ? -35.569 11.654 27.693 1.00 84.94 420 LEU A C 1
ATOM 3236 O O . LEU A 1 420 ? -36.620 11.239 27.210 1.00 84.94 420 LEU A O 1
ATOM 3240 N N . MET A 1 421 ? -34.940 11.023 28.685 1.00 84.94 421 MET A N 1
ATOM 3241 C CA . MET A 1 421 ? -35.388 9.723 29.181 1.00 84.94 421 MET A CA 1
ATOM 3242 C C . MET A 1 421 ? -36.694 9.795 29.971 1.00 84.94 421 MET A C 1
ATOM 3244 O O . MET A 1 421 ? -37.507 8.885 29.852 1.00 84.94 421 MET A O 1
ATOM 3248 N N . SER A 1 422 ? -36.973 10.911 30.650 1.00 84.31 422 SER A N 1
ATOM 3249 C CA . SER A 1 422 ? -38.291 11.154 31.258 1.00 84.31 422 SER A CA 1
ATOM 3250 C C . SER A 1 422 ? -39.408 11.163 30.208 1.00 84.31 422 SER A C 1
ATOM 3252 O O . SER A 1 422 ? -40.490 10.629 30.436 1.00 84.31 422 SER A O 1
ATOM 3254 N N . LYS A 1 423 ? -39.148 11.730 29.021 1.00 86.38 423 LYS A N 1
ATOM 3255 C CA . LYS A 1 423 ? -40.118 11.702 27.919 1.00 86.38 423 LYS A CA 1
ATOM 3256 C C . LYS A 1 423 ? -40.313 10.308 27.341 1.00 86.38 423 LYS A C 1
ATOM 3258 O O . LYS A 1 423 ? -41.431 9.966 26.971 1.00 86.38 423 LYS A O 1
ATOM 3263 N N . TRP A 1 424 ? -39.257 9.507 27.283 1.00 88.06 424 TRP A N 1
ATOM 3264 C CA . TRP A 1 424 ? -39.377 8.111 26.878 1.00 88.06 424 TRP A CA 1
ATOM 3265 C C . TRP A 1 424 ? -40.156 7.279 27.895 1.00 88.06 424 TRP A C 1
ATOM 3267 O O . TRP A 1 424 ? -41.016 6.510 27.480 1.00 88.06 424 TRP A O 1
ATOM 3277 N N . ASP A 1 425 ? -39.962 7.490 29.199 1.00 85.94 425 ASP A N 1
ATOM 3278 C CA . ASP A 1 425 ? -40.802 6.861 30.225 1.00 85.94 425 ASP A CA 1
ATOM 3279 C C . ASP A 1 425 ? -42.287 7.209 30.033 1.00 85.94 425 ASP A C 1
ATOM 3281 O O . ASP A 1 425 ? -43.114 6.303 30.022 1.00 85.94 425 ASP A O 1
ATOM 3285 N N . GLU A 1 426 ? -42.640 8.484 29.808 1.00 87.19 426 GLU A N 1
ATOM 3286 C CA . GLU A 1 426 ? -44.030 8.897 29.526 1.00 87.19 426 GLU A CA 1
ATOM 3287 C C . GLU A 1 426 ? -44.627 8.138 28.325 1.00 87.19 426 GLU A C 1
ATOM 3289 O O . GLU A 1 426 ? -45.775 7.689 28.371 1.00 87.19 426 GLU A O 1
ATOM 3294 N N . MET A 1 427 ? -43.848 7.960 27.253 1.00 88.75 427 MET A N 1
ATOM 3295 C CA . MET A 1 427 ? -44.281 7.193 26.080 1.00 88.75 427 MET A CA 1
ATOM 3296 C C . MET A 1 427 ? -44.474 5.712 26.414 1.00 88.75 427 MET A C 1
ATOM 3298 O O . MET A 1 427 ? -45.462 5.115 25.989 1.00 88.75 427 MET A O 1
ATOM 3302 N N . MET A 1 428 ? -43.572 5.124 27.201 1.00 85.12 428 MET A N 1
ATOM 3303 C CA . MET A 1 428 ? -43.674 3.725 27.617 1.00 85.12 428 MET A CA 1
ATOM 3304 C C . MET A 1 428 ? -44.849 3.486 28.577 1.00 85.12 428 MET A C 1
ATOM 3306 O O . MET A 1 428 ? -45.476 2.431 28.498 1.00 85.12 428 MET A O 1
ATOM 3310 N N . ILE A 1 429 ? -45.216 4.470 29.412 1.00 86.00 429 ILE A N 1
ATOM 3311 C CA . ILE A 1 429 ? -46.454 4.442 30.211 1.00 86.00 429 ILE A CA 1
ATOM 3312 C C . ILE A 1 429 ? -47.664 4.357 29.280 1.00 86.00 429 ILE A C 1
ATOM 3314 O O . ILE A 1 429 ? -48.477 3.449 29.423 1.00 86.00 429 ILE A O 1
ATOM 3318 N N . ALA A 1 430 ? -47.754 5.240 28.282 1.00 87.06 430 ALA A N 1
ATOM 3319 C CA . ALA A 1 430 ? -48.870 5.236 27.337 1.00 87.06 430 ALA A CA 1
ATOM 3320 C C . ALA A 1 430 ? -48.958 3.924 26.530 1.00 87.06 430 ALA A C 1
ATOM 3322 O O . ALA A 1 430 ? -50.055 3.426 26.275 1.00 87.06 430 ALA A O 1
ATOM 3323 N N . VAL A 1 431 ? -47.816 3.335 26.151 1.00 83.06 431 VAL A N 1
ATOM 3324 C CA . VAL A 1 431 ? -47.765 2.015 25.497 1.00 83.06 431 VAL A CA 1
ATOM 3325 C C . VAL A 1 431 ? -48.287 0.921 26.429 1.00 83.06 431 VAL A C 1
ATOM 3327 O O . VAL A 1 431 ? -49.112 0.110 26.005 1.00 83.06 431 VAL A O 1
ATOM 3330 N N . ALA A 1 432 ? -47.850 0.908 27.691 1.00 82.62 432 ALA A N 1
ATOM 3331 C CA . ALA A 1 432 ? -48.303 -0.061 28.685 1.00 82.62 432 ALA A CA 1
ATOM 3332 C C . ALA A 1 432 ? -49.816 0.049 28.947 1.00 82.62 432 ALA A C 1
ATOM 3334 O O . ALA A 1 432 ? -50.514 -0.966 28.969 1.00 82.62 432 ALA A O 1
ATOM 3335 N N . GLU A 1 433 ? -50.335 1.277 29.059 1.00 86.50 433 GLU A N 1
ATOM 3336 C CA . GLU A 1 433 ? -51.766 1.560 29.214 1.00 86.50 433 GLU A CA 1
ATOM 3337 C C . GLU A 1 433 ? -52.576 1.068 28.009 1.00 86.50 433 GLU A C 1
ATOM 3339 O O . GLU A 1 433 ? -53.570 0.358 28.178 1.00 86.50 433 GLU A O 1
ATOM 3344 N N . LEU A 1 434 ? -52.133 1.381 26.786 1.00 87.12 434 LEU A N 1
ATOM 3345 C CA . LEU A 1 434 ? -52.811 0.963 25.557 1.00 87.12 434 LEU A CA 1
ATOM 3346 C C . LEU A 1 434 ? -52.826 -0.566 25.407 1.00 87.12 434 LEU A C 1
ATOM 3348 O O . LEU A 1 434 ? -53.826 -1.141 24.976 1.00 87.12 434 LEU A O 1
ATOM 3352 N N . ALA A 1 435 ? -51.730 -1.227 25.780 1.00 79.94 435 ALA A N 1
ATOM 3353 C CA . ALA A 1 435 ? -51.602 -2.679 25.750 1.00 79.94 435 ALA A CA 1
ATOM 3354 C C . ALA A 1 435 ? -52.266 -3.379 26.952 1.00 79.94 435 ALA A C 1
ATOM 3356 O O . ALA A 1 435 ? -52.327 -4.607 26.975 1.00 79.94 435 ALA A O 1
ATOM 3357 N N . SER A 1 436 ? -52.789 -2.625 27.930 1.00 86.19 436 SER A N 1
ATOM 3358 C CA . SER A 1 436 ? -53.357 -3.155 29.179 1.00 86.19 436 SER A CA 1
ATOM 3359 C C . SER A 1 436 ? -52.384 -4.063 29.952 1.00 86.19 436 SER A C 1
ATOM 3361 O O . SER A 1 436 ? -52.780 -5.098 30.493 1.00 86.19 436 SER A O 1
ATOM 3363 N N . ILE A 1 437 ? -51.105 -3.677 30.004 1.00 80.12 437 ILE A N 1
ATOM 3364 C CA . ILE A 1 437 ? -50.035 -4.373 30.736 1.00 80.12 437 ILE A CA 1
ATOM 3365 C C . ILE A 1 437 ? -49.449 -3.488 31.847 1.00 80.12 437 ILE A C 1
ATOM 3367 O O . ILE A 1 437 ? -49.668 -2.280 31.886 1.00 80.12 437 ILE A O 1
ATOM 3371 N N . SER A 1 438 ? -48.697 -4.096 32.770 1.00 81.31 438 SER A N 1
ATOM 3372 C CA . SER A 1 438 ? -47.941 -3.357 33.792 1.00 81.31 438 SER A CA 1
ATOM 3373 C C . SER A 1 438 ? -46.904 -2.443 33.138 1.00 81.31 438 SER A C 1
ATOM 3375 O O . SER A 1 438 ? -46.234 -2.864 32.199 1.00 81.31 438 SER A O 1
ATOM 3377 N N . PHE A 1 439 ? -46.722 -1.232 33.674 1.00 74.50 439 PHE A N 1
ATOM 3378 C CA . PHE A 1 439 ? -45.639 -0.341 33.249 1.00 74.50 439 PHE A CA 1
ATOM 3379 C C . PHE A 1 439 ? -44.260 -0.945 33.518 1.00 74.50 439 PHE A C 1
ATOM 3381 O O . PHE A 1 439 ? -43.329 -0.661 32.784 1.00 74.50 439 PHE A O 1
ATOM 3388 N N . HIS A 1 440 ? -44.116 -1.788 34.540 1.00 79.56 440 HIS A N 1
ATOM 3389 C CA . HIS A 1 440 ? -42.855 -2.475 34.793 1.00 79.56 440 HIS A CA 1
ATOM 3390 C C . HIS A 1 440 ? -42.770 -3.711 33.896 1.00 79.56 440 HIS A C 1
ATOM 3392 O O . HIS A 1 440 ? -43.447 -4.717 34.144 1.00 79.56 440 HIS A O 1
ATOM 3398 N N . PHE A 1 441 ? -41.996 -3.603 32.820 1.00 74.38 441 PHE A N 1
ATOM 3399 C CA . PHE A 1 441 ? -41.835 -4.676 31.849 1.00 74.38 441 PHE A CA 1
ATOM 3400 C C . PHE A 1 441 ? -40.936 -5.775 32.412 1.00 74.38 441 PHE A C 1
ATOM 3402 O O . PHE A 1 441 ? -40.083 -5.537 33.262 1.00 74.38 441 PHE A O 1
ATOM 3409 N N . SER A 1 442 ? -41.108 -7.012 31.936 1.00 69.00 442 SER A N 1
ATOM 3410 C CA . SER A 1 442 ? -40.261 -8.134 32.372 1.00 69.00 442 SER A CA 1
ATOM 3411 C C . SER A 1 442 ? -38.791 -7.958 31.979 1.00 69.00 442 SER A C 1
ATOM 3413 O O . SER A 1 442 ? -37.920 -8.621 32.535 1.00 69.00 442 SER A O 1
ATOM 3415 N N . ARG A 1 443 ? -38.533 -7.107 30.983 1.00 69.94 443 ARG A N 1
ATOM 3416 C CA . ARG A 1 443 ? -37.215 -6.676 30.527 1.00 69.94 443 ARG A CA 1
ATOM 3417 C C . ARG A 1 443 ? -37.345 -5.298 29.863 1.00 69.94 443 ARG A C 1
ATOM 3419 O O . ARG A 1 443 ? -38.413 -5.018 29.315 1.00 69.94 443 ARG A O 1
ATOM 3426 N N . PRO A 1 444 ? -36.289 -4.474 29.859 1.00 74.69 444 PRO A N 1
ATOM 3427 C CA . PRO A 1 444 ? -36.276 -3.262 29.058 1.00 74.69 444 PRO A CA 1
ATOM 3428 C C . PRO A 1 444 ? -36.300 -3.597 27.565 1.00 74.69 444 PRO A C 1
ATOM 3430 O O . PRO A 1 444 ? -35.580 -4.485 27.102 1.00 74.69 444 PRO A O 1
ATOM 3433 N N . GLU A 1 445 ? -37.091 -2.851 26.803 1.00 74.75 445 GLU A N 1
ATOM 3434 C CA . GLU A 1 445 ? -37.120 -2.944 25.347 1.00 74.75 445 GLU A CA 1
ATOM 3435 C C . GLU A 1 445 ? -35.979 -2.122 24.744 1.00 74.75 445 GLU A C 1
ATOM 3437 O O . GLU A 1 445 ? -35.750 -0.974 25.125 1.00 74.75 445 GLU A O 1
ATOM 3442 N N . ARG A 1 446 ? -35.229 -2.698 23.802 1.00 75.25 446 ARG A N 1
ATOM 3443 C CA . ARG A 1 446 ? -34.090 -2.012 23.179 1.00 75.25 446 ARG A CA 1
ATOM 3444 C C . ARG A 1 446 ? -34.456 -1.493 21.798 1.00 75.25 446 ARG A C 1
ATOM 3446 O O . ARG A 1 446 ? -34.954 -2.230 20.950 1.00 75.25 446 ARG A O 1
ATOM 3453 N N . ILE A 1 447 ? -34.124 -0.230 21.567 1.00 74.75 447 ILE A N 1
ATOM 3454 C CA . ILE A 1 447 ? -34.237 0.446 20.283 1.00 74.75 447 ILE A CA 1
ATOM 3455 C C . ILE A 1 447 ? -32.840 0.844 19.826 1.00 74.75 447 ILE A C 1
ATOM 3457 O O . ILE A 1 447 ? -32.165 1.633 20.484 1.00 74.75 447 ILE A O 1
ATOM 3461 N N . VAL A 1 448 ? -32.432 0.342 18.663 1.00 69.19 448 VAL A N 1
ATOM 3462 C CA . VAL A 1 448 ? -31.168 0.723 18.024 1.00 69.19 448 VAL A CA 1
ATOM 3463 C C . VAL A 1 448 ? -31.471 1.684 16.882 1.00 69.19 448 VAL A C 1
ATOM 3465 O O . VAL A 1 448 ? -32.143 1.315 15.919 1.00 69.19 448 VAL A O 1
ATOM 3468 N N . ALA A 1 449 ? -31.010 2.928 17.001 1.00 64.88 449 ALA A N 1
ATOM 3469 C CA . ALA A 1 449 ? -31.153 3.923 15.949 1.00 64.88 449 ALA A CA 1
ATOM 3470 C C . ALA A 1 449 ? -30.013 3.772 14.936 1.00 64.88 449 ALA A C 1
ATOM 3472 O O . ALA A 1 449 ? -28.855 4.032 15.261 1.00 64.88 449 ALA A O 1
ATOM 3473 N N . ASP A 1 450 ? -30.359 3.393 13.708 1.00 53.19 450 ASP A N 1
ATOM 3474 C CA . ASP A 1 450 ? -29.423 3.291 12.586 1.00 53.19 450 ASP A CA 1
ATOM 3475 C C . ASP A 1 450 ? -29.699 4.379 11.530 1.00 53.19 450 ASP A C 1
ATOM 3477 O O . ASP A 1 450 ? -30.822 4.885 11.395 1.00 53.19 450 ASP A O 1
ATOM 3481 N N . VAL A 1 451 ? -28.669 4.754 10.770 1.00 48.78 451 VAL A N 1
ATOM 3482 C CA . VAL A 1 451 ? -28.768 5.713 9.667 1.00 48.78 451 VAL A CA 1
ATOM 3483 C C . VAL A 1 451 ? -29.375 5.007 8.455 1.00 48.78 451 VAL A C 1
ATOM 3485 O O . VAL A 1 451 ? -28.731 4.220 7.766 1.00 48.78 451 VAL A O 1
ATOM 3488 N N . GLN A 1 452 ? -30.633 5.319 8.146 1.00 38.22 452 GLN A N 1
ATOM 3489 C CA . GLN A 1 452 ? -31.309 4.782 6.968 1.00 38.22 452 GLN A CA 1
ATOM 3490 C C . GLN A 1 452 ? -30.716 5.383 5.676 1.00 38.22 452 GLN A C 1
ATOM 3492 O O . GLN A 1 452 ? -30.980 6.526 5.309 1.00 38.22 452 GLN A O 1
ATOM 3497 N N . ILE A 1 453 ? -29.929 4.581 4.958 1.00 43.06 453 ILE A N 1
ATOM 3498 C CA . ILE A 1 453 ? -29.107 4.969 3.791 1.00 43.06 453 ILE A CA 1
ATOM 3499 C C . ILE A 1 453 ? -29.888 5.298 2.499 1.00 43.06 453 ILE A C 1
ATOM 3501 O O . ILE A 1 453 ? -29.273 5.529 1.461 1.00 43.06 453 ILE A O 1
ATOM 3505 N N . SER A 1 454 ? -31.228 5.304 2.512 1.00 40.06 454 SER A N 1
ATOM 3506 C CA . SER A 1 454 ? -32.029 5.353 1.273 1.00 40.06 454 SER A CA 1
ATOM 3507 C C . SER A 1 454 ? -33.017 6.511 1.120 1.00 40.06 454 SER A C 1
ATOM 3509 O O . SER A 1 454 ? -33.431 6.733 -0.009 1.00 40.06 454 SER A O 1
ATOM 3511 N N . ASN A 1 455 ? -33.375 7.275 2.160 1.00 32.94 455 ASN A N 1
ATOM 3512 C CA . ASN A 1 455 ? -34.157 8.521 2.039 1.00 32.94 455 ASN A CA 1
ATOM 3513 C C . ASN A 1 455 ? -34.096 9.314 3.359 1.00 32.94 455 ASN A C 1
ATOM 3515 O O . ASN A 1 455 ? -34.225 8.741 4.434 1.00 32.94 455 ASN A O 1
ATOM 3519 N N . GLY A 1 456 ? -33.871 10.628 3.288 1.00 36.56 456 GLY A N 1
ATOM 3520 C CA . GLY A 1 456 ? -33.483 11.453 4.437 1.00 36.56 456 GLY A CA 1
ATOM 3521 C C . GLY A 1 456 ? -34.463 11.553 5.624 1.00 36.56 456 GLY A C 1
ATOM 3522 O O . GLY A 1 456 ? -35.677 11.439 5.489 1.00 36.56 456 GLY A O 1
ATOM 3523 N N . LYS A 1 457 ? -33.866 11.916 6.771 1.00 32.59 457 LYS A N 1
ATOM 3524 C CA . LYS A 1 457 ? -34.435 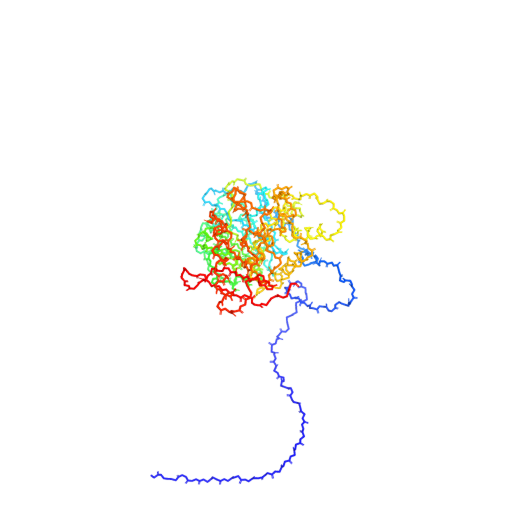12.515 8.000 1.00 32.59 457 LYS A CA 1
ATOM 3525 C C . LYS A 1 457 ? -35.343 11.703 8.937 1.00 32.59 457 LYS A C 1
ATOM 3527 O O . LYS A 1 457 ? -35.806 12.299 9.907 1.00 32.59 457 LYS A O 1
ATOM 3532 N N . TYR A 1 458 ? -35.507 10.390 8.785 1.00 32.50 458 TYR A N 1
ATOM 3533 C CA . TYR A 1 458 ? -36.150 9.580 9.836 1.00 32.50 458 TYR A CA 1
ATOM 3534 C C . TYR A 1 458 ? -35.386 8.280 10.124 1.00 32.50 458 TYR A C 1
ATOM 3536 O O . TYR A 1 458 ? -34.947 7.600 9.203 1.00 32.50 458 TYR A O 1
ATOM 3544 N N . CYS A 1 459 ? -35.201 7.979 11.416 1.00 35.53 459 CYS A N 1
ATOM 3545 C CA . CYS A 1 459 ? -34.593 6.743 11.914 1.00 35.53 459 CYS A CA 1
ATOM 3546 C C . CYS A 1 459 ? -35.551 5.560 11.719 1.00 35.53 459 CYS A C 1
ATOM 3548 O O . CYS A 1 459 ? -36.737 5.667 12.037 1.00 35.53 459 CYS A O 1
ATOM 3550 N N . SER A 1 460 ? -35.026 4.416 11.280 1.00 34.06 460 SER A N 1
ATOM 3551 C CA . SER A 1 460 ? -35.716 3.130 11.405 1.00 34.06 460 SER A CA 1
ATOM 3552 C C . SER A 1 460 ? -35.649 2.681 12.866 1.00 34.06 460 SER A C 1
ATOM 3554 O O . SER A 1 460 ? -34.558 2.500 13.399 1.00 34.06 460 SER A O 1
ATOM 3556 N N . LEU A 1 461 ? -36.801 2.514 13.517 1.00 37.53 461 LEU A N 1
ATOM 3557 C CA . LEU A 1 461 ? -36.909 1.928 14.855 1.00 37.53 461 LEU A CA 1
ATOM 3558 C C . LEU A 1 461 ? -37.129 0.421 14.696 1.00 37.53 461 LEU A C 1
ATOM 3560 O O . LEU A 1 461 ? -38.235 -0.011 14.371 1.00 37.53 461 LEU A O 1
ATOM 3564 N N . THR A 1 462 ? -36.086 -0.381 14.899 1.00 37.81 462 THR A N 1
ATOM 3565 C CA . THR A 1 462 ? -36.223 -1.844 14.928 1.00 37.81 462 THR A CA 1
ATOM 3566 C C . THR A 1 462 ? -36.425 -2.287 16.375 1.00 37.81 462 THR A C 1
ATOM 3568 O O . THR A 1 462 ? -35.492 -2.226 17.170 1.00 37.81 462 THR A O 1
ATOM 3571 N N . LEU A 1 463 ? -37.641 -2.723 16.720 1.00 34.09 463 LEU A N 1
ATOM 3572 C CA . LEU A 1 463 ? -37.932 -3.419 17.979 1.00 34.09 463 LEU A CA 1
ATOM 3573 C C . LEU A 1 463 ? -37.416 -4.859 17.865 1.00 34.09 463 LEU A C 1
ATOM 3575 O O . LEU A 1 463 ? -37.919 -5.645 17.060 1.00 34.09 463 LEU A O 1
ATOM 3579 N N . THR A 1 464 ? -36.379 -5.208 18.626 1.00 37.38 464 THR A N 1
ATOM 3580 C CA . THR A 1 464 ? -35.837 -6.574 18.648 1.00 37.38 464 THR A CA 1
ATOM 3581 C C . THR A 1 464 ? -36.455 -7.385 19.783 1.00 37.38 464 THR A C 1
ATOM 3583 O O . THR A 1 464 ? -35.947 -7.393 20.898 1.00 37.38 464 THR A O 1
ATOM 3586 N N . ASP A 1 465 ? -37.508 -8.143 19.476 1.00 29.25 465 ASP A N 1
ATOM 3587 C CA . ASP A 1 465 ? -38.277 -8.941 20.446 1.00 29.25 465 ASP A CA 1
ATOM 3588 C C . ASP A 1 465 ? -37.593 -10.227 20.960 1.00 29.25 465 ASP A C 1
ATOM 3590 O O . ASP A 1 465 ? -38.209 -11.026 21.674 1.00 29.25 465 ASP A O 1
ATOM 3594 N N . ARG A 1 466 ? -36.335 -10.519 20.615 1.00 30.69 466 ARG A N 1
ATOM 3595 C CA . ARG A 1 466 ? -35.756 -11.840 20.919 1.00 30.69 466 ARG A CA 1
ATOM 3596 C C . ARG A 1 466 ? -34.287 -11.817 21.286 1.00 30.69 466 ARG A C 1
ATOM 3598 O O . ARG A 1 466 ? -33.464 -12.121 20.437 1.00 30.69 466 ARG A O 1
ATOM 3605 N N . TRP A 1 467 ? -34.004 -11.630 22.573 1.00 29.47 467 TRP A N 1
ATOM 3606 C CA . TRP A 1 467 ? -32.821 -12.212 23.209 1.00 29.47 467 TRP A CA 1
ATOM 3607 C C . TRP A 1 467 ? -33.173 -12.686 24.633 1.00 29.47 467 TRP A C 1
ATOM 3609 O O . TRP A 1 467 ? -33.791 -11.923 25.384 1.00 29.47 467 TRP A O 1
ATOM 3619 N N . PRO A 1 468 ? -32.890 -13.951 24.997 1.00 27.00 468 PRO A N 1
ATOM 3620 C CA . PRO A 1 468 ? -32.816 -14.370 26.390 1.00 27.00 468 PRO A CA 1
ATOM 3621 C C . PRO A 1 468 ? -31.511 -13.845 27.004 1.00 27.00 468 PRO A C 1
ATOM 3623 O O . PRO A 1 468 ? -30.476 -13.867 26.340 1.00 27.00 468 PRO A O 1
ATOM 3626 N N . VAL A 1 469 ? -31.619 -13.346 28.238 1.00 34.72 469 VAL A N 1
ATOM 3627 C CA . VAL A 1 469 ? -30.523 -12.815 29.071 1.00 34.72 469 VAL A CA 1
ATOM 3628 C C . VAL A 1 469 ? -29.471 -13.878 29.359 1.00 34.72 469 VAL A C 1
ATOM 3630 O O . VAL A 1 469 ? -29.881 -15.037 29.611 1.00 34.72 469 VAL A O 1
#

Organism: Pleurodeles waltl (NCBI:txid8319)

Secondary structure (DSSP, 8-state):
-----------------------------------SS--S--------S-------GGGT----S--HHHHHHHHTTT---EEE-TTS-PEEEEE--TTEEEEEE-TT--EEEEEEEETTEEEEEESSGGGGS-GGGHHHHHHHHHHHHTT---EEEE-GGGHHHHHHHHHTT--EEE----TTEEEEEEESS--TTHHHHHHHHHTT-EEEEE--HHHHHHHSTT--HHHHSHHHHHHGGGTEEEEEEEPPPEEEPPPPGGGTTTS--HHHHHHHHHHHTSS-S------TTHHHHHHHHHHHHTS--TT-HHHHHHHHHHHHHHHHSPPPPPBTTBPPPTTSHHHHHHHHHHHHHHH-TT-TT---------TTT--HHHHHHTGGGS--SEEEEE-SSEEEEEEHHHHTT-S-HHHHHHHHHHHHHHHHHHTT--SS-SSPEEEEEE--TTSTT--EEEE------

InterPro domains:
  IPR031161 Peptidase family M60 domain [PF13402] (375-459)
  IPR031161 Peptidase family M60 domain [PS51723] (260-469)
  IPR051244 TRPM8 Channel-Associated Factors [PTHR15730] (69-363)
  IPR060286 TRPM8 channel-associated factor, N-terminal domain [PF27016] (61-261)
  IPR060292 TRPM8 channel-associated factor, alpha-helical domain [PF27027] (268-364)

Sequence (469 aa):
MDKRASKKVPWGTGTLRGATQGHQQTSILGAWDCRGWAVEEMEAGSTTEGSESGLCCTILVQRHGIDFIQDLRSLLAGVTDLHIENEAVPSQLLVHGLLAFPVALDDSHQSFLAAAYYGKGRVVVATHERQLNTPYLKTFLLNAISWLDAGRQGKIGIESSLKGLNDLLNENKVPSGISDLIPSLSVYCCQSYSDSEVRKIHKFVAEGGGLLIGGKAWWWAHQHPGQYAAAEYPGNKILNTFGISILGKFLKAGTYKPMKPEDVTQVYHFRRALSRFLQDNSGKDTVPSPSPWLQKLGQDCTEFVKLSPGGSSAVSSIHQMLKNLLHHTKVPTVSKDKPIQNNSNESVLIQLATSLHDRYTDLSDVILTIDAKNEGETTESAWRNTVRNYSAPLAEFATENIILTVPAENARLVENPGALMSKWDEMMIAVAELASISFHFSRPERIVADVQISNGKYCSLTLTDRWPV

Radius of gyration: 29.71 Å; chains: 1; bounding box: 82×74×92 Å

pLDDT: mean 75.21, std 24.38, range [21.3, 98.81]